Protein AF-A0A929Y6N1-F1 (afdb_monomer)

Secondary structure (DSSP, 8-state):
-THHHHHHHHHHTT----HHHHHHHHHHHHHHHHHH-STTHHHHHHHHHHH--TT-HHHHHHHHHHHGGGGGHHHHHHHHHHHHHHHH-GGGGGGGGGHHHHHHHHTHHHHHHHHHT-TT-TTT----HHHHHHHHHHHHHHHHHHHHHHHHHHHHTT----HHHHHHHHHHHHHHHHHTT-GGGTTHHHHHHHHHHHTTT--HHHHHHHHHHHIIIIIIHHHHHHHHHHHHHHHHHHHHHTTTHHHHHHHHHHHHHHHHHHHHHHHHHHHHTTSPP-GGG-TTTTTS-HHHHHHHHHHHHHHHHHHHHHHHHHHHTTBTTHHHHHHHHHHHHHHHHTSSS--HHHHHHHHHHHHHHHHTTTT--BS-----HHHHHHHHHHHHHHHHHHHHHHHHHTTTS-TTSHHHHHHTS-----GGGTT-HHHHHHHHHHHHHHHHHHHHHHHHHHHHHHHHS-S----SEE--HHHHHHHHHTS----GGGGGGGGS-SEEEEEEETTEEEEEEEEEEETTEEEEESSPEE-GGGHHHHHHHHHHHHHHTT-EEEEES--HHHHHHHHTTT-------------TTT--SSTTTTHHHHHHHHHHHTTT---EEEPSSPPHHHHHHHHHHHHHHHTTPPP--TTS----HHHHTTS-EEE-

Solvent-accessible surface area (backbone atoms only — not comparable to full-atom values): 36256 Å² total; per-residue (Å²): 86,71,53,51,55,56,52,52,46,32,61,70,68,71,54,90,70,59,68,71,59,50,49,48,51,37,46,21,38,52,25,46,29,57,43,55,28,56,83,56,51,56,40,52,51,44,49,46,68,75,66,43,45,99,91,42,50,73,60,42,54,38,45,48,54,47,52,57,70,38,60,51,29,16,50,6,53,53,22,43,54,27,46,52,46,41,74,75,37,88,88,35,67,88,51,57,89,50,46,64,57,25,52,58,41,32,45,47,38,61,52,47,54,58,52,33,69,38,76,86,40,84,50,51,28,78,75,54,70,70,58,54,51,50,39,38,51,31,13,38,49,32,50,48,50,52,53,50,49,56,51,47,51,37,50,73,74,64,51,95,70,57,66,82,60,47,50,40,49,50,51,47,15,50,52,52,10,59,76,65,48,36,47,47,21,63,59,54,22,54,52,46,42,41,61,56,38,46,77,71,79,39,51,73,70,55,42,49,51,46,52,50,52,47,43,44,66,69,37,50,52,43,25,56,56,13,49,52,44,38,52,68,61,48,42,53,58,54,20,62,75,49,76,44,48,59,59,53,50,51,52,54,50,48,48,50,50,52,24,49,52,32,35,50,48,11,46,48,32,39,48,53,48,65,58,85,69,82,59,77,80,42,85,77,43,60,74,43,59,69,68,62,32,49,52,62,64,31,44,59,30,46,39,51,14,52,50,25,42,51,45,18,52,30,53,73,63,22,18,33,57,37,56,65,50,49,54,52,52,49,53,55,47,51,54,58,63,40,71,89,43,86,48,63,68,65,46,52,50,48,54,50,50,48,52,52,51,60,74,44,52,82,67,31,58,14,62,28,49,73,81,49,70,70,57,51,53,52,52,50,47,52,52,51,49,45,50,51,50,33,53,50,51,29,53,61,40,22,80,72,58,46,85,85,24,72,25,15,57,70,71,65,48,84,84,69,79,54,83,83,68,77,83,48,77,66,55,57,53,51,48,50,50,54,48,50,50,56,47,52,68,52,46,52,43,50,48,55,50,50,49,52,51,52,73,33,33,62,92,75,84,84,75,56,40,73,61,50,68,71,65,50,53,56,48,55,71,74,51,86,80,85,58,81,69,60,65,58,52,69,70,54,80,34,32,38,37,70,33,64,58,98,88,41,74,46,32,33,40,44,26,42,83,53,97,53,24,38,43,29,53,44,60,70,42,63,52,72,90,47,45,70,59,37,48,53,50,52,52,51,54,31,45,42,54,44,34,44,78,41,80,41,81,53,50,71,70,59,50,58,59,41,46,80,73,70,58,85,87,76,92,87,81,82,84,89,81,79,60,70,90,77,57,55,61,62,71,80,85,9,44,67,57,40,54,53,51,52,58,46,45,76,71,72,51,58,80,48,75,47,66,58,82,72,54,68,71,58,52,52,54,51,49,52,52,49,52,65,69,47,60,95,55,79,87,58,58,87,92,45,82,62,100,42,74,72,52,56,50,74,47,69,46,79,45,102

Structure (mmCIF, N/CA/C/O backbone):
data_AF-A0A929Y6N1-F1
#
_entry.id   AF-A0A929Y6N1-F1
#
loop_
_atom_site.group_PDB
_atom_site.id
_atom_site.type_symbol
_atom_site.label_atom_id
_atom_site.label_alt_id
_atom_site.label_comp_id
_atom_site.label_asym_id
_atom_site.label_entity_id
_atom_site.label_seq_id
_atom_site.pdbx_PDB_ins_code
_atom_site.Cartn_x
_atom_site.Cartn_y
_atom_site.Cartn_z
_atom_site.occupancy
_atom_site.B_iso_or_equiv
_atom_site.auth_seq_id
_atom_site.auth_comp_id
_atom_site.auth_asym_id
_atom_site.auth_atom_id
_atom_site.pdbx_PDB_model_num
ATOM 1 N N . PRO A 1 1 ? 22.824 19.335 -26.963 1.00 85.56 1 PRO A N 1
ATOM 2 C CA . PRO A 1 1 ? 22.170 20.254 -27.935 1.00 85.56 1 PRO A CA 1
ATOM 3 C C . PRO A 1 1 ? 20.721 20.590 -27.571 1.00 85.56 1 PRO A C 1
ATOM 5 O O . PRO A 1 1 ? 20.389 21.767 -27.507 1.00 85.56 1 PRO A O 1
ATOM 8 N N . MET A 1 2 ? 19.903 19.580 -27.245 1.00 85.75 2 MET A N 1
ATOM 9 C CA . MET A 1 2 ? 18.472 19.740 -26.931 1.00 85.75 2 MET A CA 1
ATOM 10 C C . MET A 1 2 ? 18.140 20.785 -25.844 1.00 85.75 2 MET A C 1
ATOM 12 O O . MET A 1 2 ? 17.130 21.469 -25.929 1.00 85.75 2 MET A O 1
ATOM 16 N N . MET A 1 3 ? 19.024 21.011 -24.864 1.00 89.44 3 MET A N 1
ATOM 17 C CA . MET A 1 3 ? 18.823 22.035 -23.819 1.00 89.44 3 MET A CA 1
ATOM 18 C C . MET A 1 3 ? 18.800 23.477 -24.361 1.00 89.44 3 MET A C 1
ATOM 20 O O . MET A 1 3 ? 18.267 24.381 -23.719 1.00 89.44 3 MET A O 1
ATOM 24 N N . LEU A 1 4 ? 19.390 23.720 -25.539 1.00 89.44 4 LEU A N 1
ATOM 25 C CA . LEU A 1 4 ? 19.404 25.044 -26.169 1.00 89.44 4 LEU A CA 1
ATOM 26 C C . LEU A 1 4 ? 18.000 25.475 -26.602 1.00 89.44 4 LEU A C 1
ATOM 28 O O . LEU A 1 4 ? 17.696 26.667 -26.572 1.00 89.44 4 LEU A O 1
ATOM 32 N N . TYR A 1 5 ? 17.133 24.521 -26.949 1.00 89.25 5 TYR A N 1
ATOM 33 C CA . TYR A 1 5 ? 15.736 24.798 -27.267 1.00 89.25 5 TYR A CA 1
ATOM 34 C C . TYR A 1 5 ? 14.999 25.403 -26.078 1.00 89.25 5 TYR A C 1
ATOM 36 O O . TYR A 1 5 ? 14.378 26.460 -26.188 1.00 89.25 5 TYR A O 1
ATOM 44 N N . ASP A 1 6 ? 15.140 24.761 -24.922 1.00 90.38 6 ASP A N 1
ATOM 45 C CA . ASP A 1 6 ? 14.506 25.175 -23.678 1.00 90.38 6 ASP A CA 1
ATOM 46 C C . ASP A 1 6 ? 15.115 26.488 -23.145 1.00 90.38 6 ASP A C 1
ATOM 48 O O . ASP A 1 6 ? 14.417 27.322 -22.559 1.00 90.38 6 ASP A O 1
ATOM 52 N N . TYR A 1 7 ? 16.398 26.748 -23.426 1.00 90.00 7 TYR A N 1
ATOM 53 C CA . TYR A 1 7 ? 17.026 28.049 -23.173 1.00 90.00 7 TYR A CA 1
ATOM 54 C C . TYR A 1 7 ? 16.413 29.174 -24.022 1.00 90.00 7 TYR A C 1
ATOM 56 O O . TYR A 1 7 ? 16.078 30.238 -23.490 1.00 90.00 7 TYR A O 1
ATOM 64 N N . VAL A 1 8 ? 16.223 28.952 -25.328 1.00 88.69 8 VAL A N 1
ATOM 65 C CA . VAL A 1 8 ? 15.567 29.932 -26.210 1.00 88.69 8 VAL A CA 1
ATOM 66 C C . VAL A 1 8 ? 14.107 30.138 -25.799 1.00 88.69 8 VAL A C 1
ATOM 68 O O . VAL A 1 8 ? 13.655 31.282 -25.752 1.00 88.69 8 VAL A O 1
ATOM 71 N N . LEU A 1 9 ? 13.396 29.072 -25.416 1.00 88.25 9 LEU A N 1
ATOM 72 C CA . LEU A 1 9 ? 12.033 29.155 -24.885 1.00 88.25 9 LEU A CA 1
ATOM 73 C C . LEU A 1 9 ? 11.972 29.998 -23.602 1.00 88.25 9 LEU A C 1
ATOM 75 O O . LEU A 1 9 ? 11.106 30.856 -23.465 1.00 88.25 9 LEU A O 1
ATOM 79 N N . THR A 1 10 ? 12.935 29.830 -22.695 1.00 88.00 10 THR A N 1
ATOM 80 C CA . THR A 1 10 ? 13.040 30.634 -21.466 1.00 88.00 10 THR A CA 1
ATOM 81 C C . THR A 1 10 ? 13.206 32.127 -21.784 1.00 88.00 10 THR A C 1
ATOM 83 O O . THR A 1 10 ? 12.591 32.974 -21.134 1.00 88.00 10 THR A O 1
ATOM 86 N N . LYS A 1 11 ? 13.989 32.467 -22.820 1.00 86.56 11 LYS A N 1
ATOM 87 C CA . LYS A 1 11 ? 14.157 33.851 -23.302 1.00 86.56 11 LYS A CA 1
ATOM 88 C C . LYS A 1 11 ? 12.917 34.393 -24.021 1.00 86.56 11 LYS A C 1
ATOM 90 O O . LYS A 1 11 ? 12.651 35.588 -23.914 1.00 86.56 11 LYS A O 1
ATOM 95 N N . GLU A 1 12 ? 12.173 33.549 -24.735 1.00 83.88 12 GLU A N 1
ATOM 96 C CA . GLU A 1 12 ? 10.888 33.911 -25.355 1.00 83.88 12 GLU A CA 1
ATOM 97 C C . GLU A 1 12 ? 9.841 34.247 -24.290 1.00 83.88 12 GLU A C 1
ATOM 99 O O . GLU A 1 12 ? 9.183 35.279 -24.386 1.00 83.88 12 GLU A O 1
ATOM 104 N N . LEU A 1 13 ? 9.760 33.432 -23.237 1.00 84.44 13 LEU A N 1
ATOM 105 C CA . LEU A 1 13 ? 8.836 33.612 -22.114 1.00 84.44 13 LEU A CA 1
ATOM 106 C C . LEU A 1 13 ? 9.305 34.663 -21.089 1.00 84.44 13 LEU A C 1
ATOM 108 O O . LEU A 1 13 ? 8.636 34.866 -20.080 1.00 84.44 13 LEU A O 1
ATOM 112 N N . GLN A 1 14 ? 10.456 35.311 -21.319 1.00 82.25 14 GLN A N 1
ATOM 113 C CA . GLN A 1 14 ? 11.085 36.286 -20.413 1.00 82.25 14 GLN A CA 1
ATOM 114 C C . GLN A 1 14 ? 11.277 35.768 -18.973 1.00 82.25 14 GLN A C 1
ATOM 116 O O . GLN A 1 14 ? 11.217 36.531 -18.008 1.00 82.25 14 GLN A O 1
ATOM 121 N N . LYS A 1 15 ? 11.542 34.466 -18.813 1.00 81.62 15 LYS A N 1
ATOM 122 C CA . LYS A 1 15 ? 11.718 33.832 -17.500 1.00 81.62 15 LYS A CA 1
ATOM 123 C C . LYS A 1 15 ? 13.181 33.799 -17.070 1.00 81.62 15 LYS A C 1
ATOM 125 O O . LYS A 1 15 ? 14.092 33.677 -17.888 1.00 81.62 15 LYS A O 1
ATOM 130 N N . GLN A 1 16 ? 13.410 33.857 -15.760 1.00 79.94 16 GLN A N 1
ATOM 131 C CA . GLN A 1 16 ? 14.724 33.628 -15.160 1.00 79.94 16 GLN A CA 1
ATOM 132 C C . GLN A 1 16 ? 14.724 32.283 -14.432 1.00 79.94 16 GLN A C 1
ATOM 134 O O . GLN A 1 16 ? 14.224 32.158 -13.318 1.00 79.94 16 GLN A O 1
ATOM 139 N N . ILE A 1 17 ? 15.282 31.256 -15.073 1.00 82.50 17 ILE A N 1
ATOM 140 C CA . ILE A 1 17 ? 15.421 29.913 -14.496 1.00 82.50 17 ILE A CA 1
ATOM 141 C C . ILE A 1 17 ? 16.903 29.658 -14.226 1.00 82.50 17 ILE A C 1
ATOM 143 O O . ILE A 1 17 ? 17.754 29.929 -15.074 1.00 82.50 17 ILE A O 1
ATOM 147 N N . ARG A 1 18 ? 17.224 29.125 -13.039 1.00 86.94 18 ARG A N 1
ATOM 148 C CA . ARG A 1 18 ? 18.599 28.730 -12.694 1.00 86.94 18 ARG A CA 1
ATOM 149 C C . ARG A 1 18 ? 19.113 27.688 -13.702 1.00 86.94 18 ARG A C 1
ATOM 151 O O . ARG A 1 18 ? 18.382 26.735 -13.980 1.00 86.94 18 ARG A O 1
ATOM 158 N N . PRO A 1 19 ? 20.365 27.788 -14.183 1.00 84.75 19 PRO A N 1
ATOM 159 C CA . PRO A 1 19 ? 20.882 26.928 -15.252 1.00 84.75 19 PRO A CA 1
ATOM 160 C C . PRO A 1 19 ? 20.816 25.436 -14.903 1.00 84.75 19 PRO A C 1
ATOM 162 O O . PRO A 1 19 ? 20.386 24.643 -15.730 1.00 84.75 19 PRO A O 1
ATOM 165 N N . GLY A 1 20 ? 21.124 25.053 -13.658 1.00 85.38 20 GLY A N 1
ATOM 166 C CA . GLY A 1 20 ? 21.002 23.656 -13.217 1.00 85.38 20 GLY A CA 1
ATOM 167 C C . GLY A 1 20 ? 19.572 23.108 -13.307 1.00 85.38 20 GLY A C 1
ATOM 168 O O . GLY A 1 20 ? 19.370 21.990 -13.765 1.00 85.38 20 GLY A O 1
ATOM 169 N N . LYS A 1 21 ? 18.563 23.918 -12.960 1.00 85.94 21 LYS A N 1
ATOM 170 C CA . LYS A 1 21 ? 17.150 23.512 -13.038 1.00 85.94 21 LYS A CA 1
ATOM 171 C C . LYS A 1 21 ? 16.649 23.458 -14.481 1.00 85.94 21 LYS A C 1
ATOM 173 O O . LYS A 1 21 ? 15.846 22.596 -14.819 1.00 85.94 21 LYS A O 1
ATOM 178 N N . LEU A 1 22 ? 17.149 24.349 -15.340 1.00 89.19 22 LEU A N 1
ATOM 179 C CA . LEU A 1 22 ? 16.887 24.283 -16.775 1.00 89.19 22 LEU A CA 1
ATOM 180 C C . LEU A 1 22 ? 17.445 22.983 -17.367 1.00 89.19 22 LEU A C 1
ATOM 182 O O . LEU A 1 22 ? 16.737 22.332 -18.127 1.00 89.19 22 LEU A O 1
ATOM 186 N N . ILE A 1 23 ? 18.659 22.575 -16.983 1.00 89.81 23 ILE A N 1
ATOM 187 C CA . ILE A 1 23 ? 19.265 21.308 -17.421 1.00 89.81 23 ILE A CA 1
ATOM 188 C C . ILE A 1 23 ? 18.432 20.112 -16.949 1.00 89.81 23 ILE A C 1
ATOM 190 O O . ILE A 1 23 ? 18.081 19.277 -17.777 1.00 89.81 23 ILE A O 1
ATOM 194 N N . GLU A 1 24 ? 18.068 20.046 -15.662 1.00 90.00 24 GLU A N 1
ATOM 195 C CA . GLU A 1 24 ? 17.231 18.961 -15.118 1.00 90.00 24 GLU A CA 1
ATOM 196 C C . GLU A 1 24 ? 15.895 18.843 -15.876 1.00 90.00 24 GLU A C 1
ATOM 198 O O . GLU A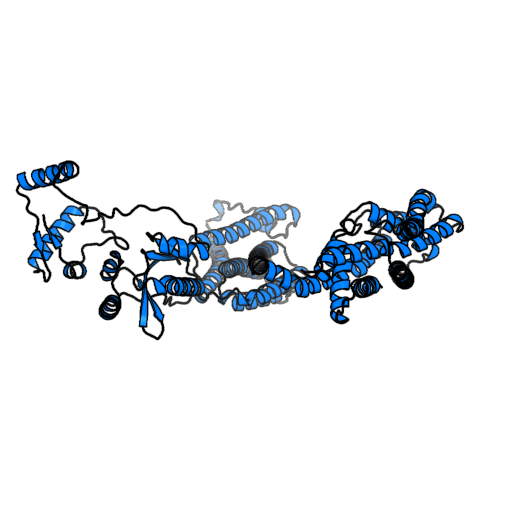 1 24 ? 15.522 17.754 -16.322 1.00 90.00 24 GLU A O 1
ATOM 203 N N . ASN A 1 25 ? 15.194 19.965 -16.079 1.00 89.56 25 ASN A N 1
ATOM 204 C CA . ASN A 1 25 ? 13.917 19.989 -16.795 1.00 89.56 25 ASN A CA 1
ATOM 205 C C . ASN A 1 25 ? 14.090 19.583 -18.265 1.00 89.56 25 ASN A C 1
ATOM 207 O O . ASN A 1 25 ? 13.372 18.712 -18.746 1.00 89.56 25 ASN A O 1
ATOM 211 N N . SER A 1 26 ? 15.067 20.170 -18.962 1.00 90.81 26 SER A N 1
ATOM 212 C CA . SER A 1 26 ? 15.330 19.882 -20.379 1.00 90.81 26 SER A CA 1
ATOM 213 C C . SER A 1 26 ? 15.710 18.416 -20.578 1.00 90.81 26 SER A C 1
ATOM 215 O O . SER A 1 26 ? 15.223 17.764 -21.498 1.00 90.81 26 SER A O 1
ATOM 217 N N . TRP A 1 27 ? 16.549 17.859 -19.701 1.00 92.12 27 TRP A N 1
ATOM 218 C CA . TRP A 1 27 ? 16.912 16.443 -19.745 1.00 92.12 27 TRP A CA 1
ATOM 219 C C . TRP A 1 27 ? 15.679 15.554 -19.583 1.00 92.12 27 TRP A C 1
ATOM 221 O O . TRP A 1 27 ? 15.475 14.623 -20.360 1.00 92.12 27 TRP A O 1
ATOM 231 N N . THR A 1 28 ? 14.833 15.875 -18.603 1.00 91.19 28 THR A N 1
ATOM 232 C CA . THR A 1 28 ? 13.591 15.146 -18.323 1.00 91.19 28 THR A CA 1
ATOM 233 C C . THR A 1 28 ? 12.655 15.150 -19.529 1.00 91.19 28 THR A C 1
ATOM 235 O O . THR A 1 28 ? 12.250 14.089 -19.992 1.00 91.19 28 THR A O 1
ATOM 238 N N . ILE A 1 29 ? 12.357 16.335 -20.068 1.00 90.44 29 ILE A N 1
ATOM 239 C CA . ILE A 1 29 ? 11.435 16.520 -21.195 1.00 90.44 29 ILE A CA 1
ATOM 240 C C . ILE A 1 29 ? 11.914 15.730 -22.415 1.00 90.44 29 ILE A C 1
ATOM 242 O O . ILE A 1 29 ? 11.169 14.915 -22.955 1.00 90.44 29 ILE A O 1
ATOM 246 N N . ASN A 1 30 ? 13.171 15.931 -22.818 1.00 90.62 30 ASN A N 1
ATOM 247 C CA . ASN A 1 30 ? 13.685 15.358 -24.058 1.00 90.62 30 ASN A CA 1
ATOM 248 C C . ASN A 1 30 ? 13.878 13.835 -23.961 1.00 90.62 30 ASN A C 1
ATOM 250 O O . ASN A 1 30 ? 13.534 13.115 -24.894 1.00 90.62 30 ASN A O 1
ATOM 254 N N . SER A 1 31 ? 14.359 13.315 -22.827 1.00 92.06 31 SER A N 1
ATOM 255 C CA . SER A 1 31 ? 14.529 11.864 -22.646 1.00 92.06 31 SER A CA 1
ATOM 256 C C . SER A 1 31 ? 13.195 11.109 -22.567 1.00 92.06 31 SER A C 1
ATOM 258 O O . SER A 1 31 ? 13.067 10.035 -23.158 1.00 92.06 31 SER A O 1
ATOM 260 N N . LEU A 1 32 ? 12.178 11.683 -21.908 1.00 89.00 32 LEU A N 1
ATOM 261 C CA . LEU A 1 32 ? 10.815 11.140 -21.901 1.00 89.00 32 LEU A CA 1
ATOM 262 C C . LEU A 1 32 ? 10.191 11.193 -23.298 1.00 89.00 32 LEU A C 1
ATOM 264 O O . LEU A 1 32 ? 9.588 10.212 -23.730 1.00 89.00 32 LEU A O 1
ATOM 268 N N . ASN A 1 33 ? 10.358 12.305 -24.019 1.00 88.38 33 ASN A N 1
ATOM 269 C CA . ASN A 1 33 ? 9.821 12.449 -25.369 1.00 88.38 33 ASN A CA 1
ATOM 270 C C . ASN A 1 33 ? 10.450 11.447 -26.350 1.00 88.38 33 ASN A C 1
ATOM 272 O O . ASN A 1 33 ? 9.717 10.791 -27.087 1.00 88.38 33 ASN A O 1
ATOM 276 N N . ASN A 1 34 ? 11.775 11.270 -26.308 1.00 87.81 34 ASN A N 1
ATOM 277 C CA . ASN A 1 34 ? 12.480 10.340 -27.191 1.00 87.81 34 ASN A CA 1
ATOM 278 C C . ASN A 1 34 ? 12.012 8.888 -27.011 1.00 87.81 34 ASN A C 1
ATOM 280 O O . ASN A 1 34 ? 11.949 8.160 -27.994 1.00 87.81 34 ASN A O 1
ATOM 284 N N . LEU A 1 35 ? 11.673 8.453 -25.789 1.00 85.56 35 LEU A N 1
ATOM 285 C CA . LEU A 1 35 ? 11.224 7.075 -25.547 1.00 85.56 35 LEU A CA 1
ATOM 286 C C . LEU A 1 35 ? 9.705 6.889 -25.701 1.00 85.56 35 LEU A C 1
ATOM 288 O O . LEU A 1 35 ? 9.271 5.880 -26.245 1.00 85.56 35 LEU A O 1
ATOM 292 N N . ILE A 1 36 ? 8.886 7.829 -25.220 1.00 81.62 36 ILE A N 1
ATOM 293 C CA . ILE A 1 36 ? 7.422 7.664 -25.168 1.00 81.62 36 ILE A CA 1
ATOM 294 C C . ILE A 1 36 ? 6.763 8.099 -26.488 1.00 81.62 36 ILE A C 1
ATOM 296 O O . ILE A 1 36 ? 5.815 7.464 -26.937 1.00 81.62 36 ILE A O 1
ATOM 300 N N . GLY A 1 37 ? 7.271 9.150 -27.138 1.00 64.25 37 GLY A N 1
ATOM 301 C CA . GLY A 1 37 ? 7.040 9.402 -28.564 1.00 64.25 37 GLY A CA 1
ATOM 302 C C . GLY A 1 37 ? 5.605 9.666 -29.049 1.00 64.25 37 GLY A C 1
ATOM 303 O O . GLY A 1 37 ? 5.385 9.562 -30.251 1.00 64.25 37 GLY A O 1
ATOM 304 N N . PHE A 1 38 ? 4.633 10.031 -28.199 1.00 65.12 38 PHE A N 1
ATOM 305 C CA . PHE A 1 38 ? 3.252 10.346 -28.630 1.00 65.12 38 PHE A CA 1
ATOM 306 C C . PHE A 1 38 ? 3.160 11.639 -29.468 1.00 65.12 38 PHE A C 1
ATOM 308 O O . PHE A 1 38 ? 2.628 12.643 -28.998 1.00 65.12 38 PHE A O 1
ATOM 315 N N . ALA A 1 39 ? 3.689 11.648 -30.694 1.00 59.34 39 ALA A N 1
ATOM 316 C CA . ALA A 1 39 ? 3.526 12.720 -31.683 1.00 59.34 39 ALA A CA 1
ATOM 317 C C . ALA A 1 39 ? 3.862 14.146 -31.182 1.00 59.34 39 ALA A C 1
ATOM 319 O O . ALA A 1 39 ? 3.292 15.129 -31.653 1.00 59.34 39 ALA A O 1
ATOM 320 N N . GLY A 1 40 ? 4.757 14.272 -30.195 1.00 69.44 40 GLY A N 1
ATOM 321 C CA . GLY A 1 40 ? 5.098 15.549 -29.554 1.00 69.44 40 GLY A CA 1
ATOM 322 C C . GLY A 1 40 ? 4.134 16.019 -28.451 1.00 69.44 40 GLY A C 1
ATOM 323 O O . GLY A 1 40 ? 4.377 17.062 -27.849 1.00 69.44 40 GLY A O 1
ATOM 324 N N . LEU A 1 41 ? 3.080 15.264 -28.113 1.00 77.19 41 LEU A N 1
ATOM 325 C CA . LEU A 1 41 ? 2.150 15.595 -27.018 1.00 77.19 41 LEU A CA 1
ATOM 326 C C . LEU A 1 41 ? 2.830 15.570 -25.646 1.00 77.19 41 LEU A C 1
ATOM 328 O O . LEU A 1 41 ? 2.604 16.462 -24.831 1.00 77.19 41 LEU A O 1
ATOM 332 N N . VAL A 1 42 ? 3.683 14.572 -25.395 1.00 81.75 42 VAL A N 1
ATOM 333 C CA . VAL A 1 42 ? 4.471 14.476 -24.150 1.00 81.75 42 VAL A CA 1
ATOM 334 C C . VAL A 1 42 ? 5.420 15.668 -24.035 1.00 81.75 42 VAL A C 1
ATOM 336 O O . VAL A 1 42 ? 5.532 16.273 -22.974 1.00 81.75 42 VAL A O 1
ATOM 339 N N . ASP A 1 43 ? 6.042 16.047 -25.148 1.00 84.56 43 ASP A N 1
ATOM 340 C CA . ASP A 1 43 ? 6.966 17.174 -25.248 1.00 84.56 43 ASP A CA 1
ATOM 341 C C . ASP A 1 43 ? 6.278 18.513 -24.917 1.00 84.56 43 ASP A C 1
ATOM 343 O O . ASP A 1 43 ? 6.723 19.258 -24.039 1.00 84.56 43 ASP A O 1
ATOM 347 N N . VAL A 1 44 ? 5.131 18.784 -25.554 1.00 86.12 44 VAL A N 1
ATOM 348 C CA . VAL A 1 44 ? 4.293 19.968 -25.289 1.00 86.12 44 VAL A CA 1
ATOM 349 C C . VAL A 1 44 ? 3.778 19.961 -23.851 1.00 86.12 44 VAL A C 1
ATOM 351 O O . VAL A 1 44 ? 3.881 20.976 -23.163 1.00 86.12 44 VAL A O 1
ATOM 354 N N . GLY A 1 45 ? 3.243 18.832 -23.383 1.00 84.88 45 GLY A N 1
ATOM 355 C CA . GLY A 1 45 ? 2.633 18.704 -22.060 1.00 84.88 45 GLY A CA 1
ATOM 356 C C . GLY A 1 45 ? 3.634 18.888 -20.921 1.00 84.88 45 GLY A C 1
ATOM 357 O O . GLY A 1 45 ? 3.356 19.618 -19.968 1.00 84.88 45 GLY A O 1
ATOM 358 N N . LEU A 1 46 ? 4.826 18.293 -21.030 1.00 86.69 46 LEU A N 1
ATOM 359 C CA . LEU A 1 46 ? 5.879 18.469 -20.030 1.00 86.69 46 LEU A CA 1
ATOM 360 C C . LEU A 1 46 ? 6.441 19.892 -20.058 1.00 86.69 46 LEU A C 1
ATOM 362 O O . LEU A 1 46 ? 6.607 20.481 -18.990 1.00 86.69 46 LEU A O 1
ATOM 366 N N . ARG A 1 47 ? 6.675 20.490 -21.237 1.00 88.56 47 ARG A N 1
ATOM 367 C CA . ARG A 1 47 ? 7.081 21.907 -21.311 1.00 88.56 47 ARG A CA 1
ATOM 368 C C . ARG A 1 47 ? 6.020 22.826 -20.730 1.00 88.56 47 ARG A C 1
ATOM 370 O O . ARG A 1 47 ? 6.355 23.727 -19.969 1.00 88.56 47 ARG A O 1
ATOM 377 N N . TYR A 1 48 ? 4.750 22.578 -21.019 1.00 87.00 48 TYR A N 1
ATOM 378 C CA . TYR A 1 48 ? 3.664 23.324 -20.404 1.00 87.00 48 TYR A CA 1
ATOM 379 C C . TYR A 1 48 ? 3.712 23.180 -18.880 1.00 87.00 48 TYR A C 1
ATOM 381 O O . TYR A 1 48 ? 3.743 24.180 -18.178 1.00 87.00 48 TYR A O 1
ATOM 389 N N . SER A 1 49 ? 3.843 21.966 -18.347 1.00 83.25 49 SER A N 1
ATOM 390 C CA . SER A 1 49 ? 3.899 21.751 -16.896 1.00 83.25 49 SER A CA 1
ATOM 391 C C . SER A 1 49 ? 5.118 22.395 -16.220 1.00 83.25 49 SER A C 1
ATOM 393 O O . SER A 1 49 ? 4.998 22.920 -15.117 1.00 83.25 49 SER A O 1
ATOM 395 N N . TYR A 1 50 ? 6.296 22.361 -16.852 1.00 83.94 50 TYR A N 1
ATOM 396 C CA . TYR A 1 50 ? 7.530 22.900 -16.266 1.00 83.94 50 TYR A CA 1
ATOM 397 C C . TYR A 1 50 ? 7.676 24.415 -16.416 1.00 83.94 50 TYR A C 1
ATOM 399 O O . TYR A 1 50 ? 8.317 25.045 -15.571 1.00 83.94 50 TYR A O 1
ATOM 407 N N . PHE A 1 51 ? 7.130 24.990 -17.490 1.00 83.19 51 PHE A N 1
ATOM 408 C CA . PHE A 1 51 ? 7.277 26.407 -17.809 1.00 83.19 51 PHE A CA 1
ATOM 409 C C . PHE A 1 51 ? 5.998 27.223 -17.587 1.00 83.19 51 PHE A C 1
ATOM 411 O O . PHE A 1 51 ? 6.100 28.447 -17.615 1.00 83.19 51 PHE A O 1
ATOM 418 N N . SER A 1 52 ? 4.829 26.621 -17.339 1.00 80.38 52 SER A N 1
ATOM 419 C CA . SER A 1 52 ? 3.585 27.361 -17.073 1.00 80.38 52 SER A CA 1
ATOM 420 C C . SER A 1 52 ? 3.528 27.897 -15.641 1.00 80.38 52 SER A C 1
ATOM 422 O O . SER A 1 52 ? 3.982 27.265 -14.688 1.00 80.38 52 SER A O 1
ATOM 424 N N . GLU A 1 53 ? 2.963 29.092 -15.502 1.00 73.25 53 GLU A N 1
ATOM 425 C CA . GLU A 1 53 ? 2.590 29.713 -14.230 1.00 73.25 53 GLU A CA 1
ATOM 426 C C . GLU A 1 53 ? 1.080 29.946 -14.239 1.00 73.25 53 GLU A C 1
ATOM 428 O O . GLU A 1 53 ? 0.524 30.254 -15.295 1.00 73.25 53 GLU A O 1
ATOM 433 N N . LYS A 1 54 ? 0.432 29.840 -13.069 1.00 65.94 54 LYS A N 1
ATOM 434 C CA . LYS A 1 54 ? -1.033 29.945 -12.923 1.00 65.94 54 LYS A CA 1
ATOM 435 C C . LYS A 1 54 ? -1.623 31.217 -13.552 1.00 65.94 54 LYS A C 1
ATOM 437 O O . LYS A 1 54 ? -2.747 31.178 -14.031 1.00 65.94 54 LYS A O 1
ATOM 442 N N . ASP A 1 55 ? -0.843 32.297 -13.621 1.00 63.28 55 ASP A N 1
ATOM 443 C CA . ASP A 1 55 ? -1.295 33.597 -14.128 1.00 63.28 55 ASP A CA 1
ATOM 444 C C . ASP A 1 55 ? -0.953 33.844 -15.617 1.00 63.28 55 ASP A C 1
ATOM 446 O O . ASP A 1 55 ? -1.364 34.857 -16.181 1.00 63.28 55 ASP A O 1
ATOM 450 N N . ARG A 1 56 ? -0.191 32.952 -16.285 1.00 75.25 56 ARG A N 1
ATOM 451 C CA . ARG A 1 56 ? 0.309 33.136 -17.675 1.00 75.25 56 ARG A CA 1
ATOM 452 C C . ARG A 1 56 ? 0.266 31.862 -18.533 1.00 75.25 56 ARG A C 1
ATOM 454 O O . ARG A 1 56 ? 1.159 31.594 -19.348 1.00 75.25 56 ARG A O 1
ATOM 461 N N . GLU A 1 57 ? -0.794 31.076 -18.387 1.00 75.88 57 GLU A N 1
ATOM 462 C CA . GLU A 1 57 ? -0.981 29.812 -19.117 1.00 75.88 57 GLU A CA 1
ATOM 463 C C . GLU A 1 57 ? -1.039 30.007 -20.647 1.00 75.88 57 GLU A C 1
ATOM 465 O O . GLU A 1 57 ? -0.350 29.320 -21.410 1.00 75.88 57 GLU A O 1
ATOM 470 N N . GLY A 1 58 ? -1.799 31.008 -21.109 1.00 75.69 58 GLY A N 1
ATOM 471 C CA . GLY A 1 58 ? -1.993 31.284 -22.537 1.00 75.69 58 GLY A CA 1
ATOM 472 C C . GLY A 1 58 ? -0.744 31.803 -23.264 1.00 75.69 58 GLY A C 1
ATOM 473 O O . GLY A 1 58 ? -0.552 31.512 -24.446 1.00 75.69 58 GLY A O 1
ATOM 474 N N . GLU A 1 59 ? 0.129 32.548 -22.580 1.00 79.69 59 GLU A N 1
ATOM 475 C CA . GLU A 1 59 ? 1.407 33.014 -23.146 1.00 79.69 59 GLU A CA 1
ATOM 476 C C . GLU A 1 59 ? 2.423 31.875 -23.251 1.00 79.69 59 GLU A C 1
ATOM 478 O O . GLU A 1 59 ? 3.127 31.760 -24.257 1.00 79.69 59 GLU A O 1
ATOM 483 N N . THR A 1 60 ? 2.440 30.989 -22.251 1.00 83.56 60 THR A N 1
ATOM 484 C CA . THR A 1 60 ? 3.317 29.814 -22.224 1.00 83.56 60 THR A CA 1
ATOM 485 C C . THR A 1 60 ? 3.028 28.890 -23.404 1.00 83.56 60 THR A C 1
ATOM 487 O O . THR A 1 60 ? 3.947 28.513 -24.133 1.00 83.56 60 THR A O 1
ATOM 490 N N . MET A 1 61 ? 1.749 28.590 -23.658 1.00 84.19 61 MET A N 1
ATOM 491 C CA . MET A 1 61 ? 1.356 27.743 -24.787 1.00 84.19 61 MET A CA 1
ATOM 492 C C . MET A 1 61 ? 1.745 28.360 -26.142 1.00 84.19 61 MET A C 1
ATOM 494 O O . MET A 1 61 ? 2.259 27.656 -27.010 1.00 84.19 61 MET A O 1
ATOM 498 N N . LYS A 1 62 ? 1.585 29.683 -26.308 1.00 83.50 62 LYS A N 1
ATOM 499 C CA . LYS A 1 62 ? 2.016 30.403 -27.523 1.00 83.50 62 LYS A CA 1
ATOM 500 C C . LYS A 1 62 ? 3.535 30.372 -27.717 1.00 83.50 62 LYS A C 1
ATOM 502 O O . LYS A 1 62 ? 4.003 30.248 -28.846 1.00 83.50 62 LYS A O 1
ATOM 507 N N . GLY A 1 63 ? 4.318 30.492 -26.644 1.00 84.44 63 GLY A N 1
ATOM 508 C CA . GLY A 1 63 ? 5.778 30.371 -26.717 1.00 84.44 63 GLY A CA 1
ATOM 509 C C . GLY A 1 63 ? 6.214 28.967 -27.144 1.00 84.44 63 GLY A C 1
ATOM 510 O O . GLY A 1 63 ? 7.057 28.818 -28.029 1.00 84.44 63 GLY A O 1
ATOM 511 N N . ILE A 1 64 ? 5.585 27.936 -26.574 1.00 86.75 64 ILE A N 1
ATOM 512 C CA . ILE A 1 64 ? 5.853 26.530 -26.907 1.00 86.75 64 ILE A CA 1
ATOM 513 C C . ILE A 1 64 ? 5.514 26.236 -28.377 1.00 86.75 64 ILE A C 1
ATOM 515 O O . ILE A 1 64 ? 6.349 25.673 -29.091 1.00 86.75 64 ILE A O 1
ATOM 519 N N . SER A 1 65 ? 4.342 26.666 -28.860 1.00 85.25 65 SER A N 1
ATOM 520 C CA . SER A 1 65 ? 3.908 26.429 -30.247 1.00 85.25 65 SER A CA 1
ATOM 521 C C . SER A 1 65 ? 4.788 27.127 -31.288 1.00 85.25 65 SER A C 1
ATOM 523 O O . SER A 1 65 ? 4.920 26.636 -32.407 1.00 85.25 65 SER A O 1
ATOM 525 N N . ARG A 1 66 ? 5.431 28.244 -30.923 1.00 85.69 66 ARG A N 1
ATOM 526 C CA . ARG A 1 66 ? 6.403 28.938 -31.780 1.00 85.69 66 ARG A CA 1
ATOM 527 C C . ARG A 1 66 ? 7.747 28.221 -31.859 1.00 85.69 66 ARG A C 1
ATOM 529 O O . ARG A 1 66 ? 8.378 28.259 -32.909 1.00 85.69 66 ARG A O 1
ATOM 536 N N . VAL A 1 67 ? 8.205 27.609 -30.767 1.00 87.50 67 VAL A N 1
ATOM 537 C CA . VAL A 1 67 ? 9.562 27.042 -30.656 1.00 87.50 67 VAL A CA 1
ATOM 538 C C . VAL A 1 67 ? 9.641 25.602 -31.174 1.00 87.50 67 VAL A C 1
ATOM 540 O O . VAL A 1 67 ? 10.552 25.296 -31.943 1.00 87.50 67 VAL A O 1
ATOM 543 N N . ILE A 1 68 ? 8.691 24.734 -30.806 1.00 87.94 68 ILE A N 1
ATOM 544 C CA . ILE A 1 68 ? 8.731 23.287 -31.109 1.00 87.94 68 ILE A CA 1
ATOM 545 C C . ILE A 1 68 ? 8.888 22.959 -32.603 1.00 87.94 68 ILE A C 1
ATOM 547 O O . ILE A 1 68 ? 9.705 22.097 -32.924 1.00 87.94 68 ILE A O 1
ATOM 551 N N . PRO A 1 69 ? 8.188 23.625 -33.544 1.00 88.19 69 PRO A N 1
ATOM 552 C CA . PRO A 1 69 ? 8.320 23.296 -34.963 1.00 88.19 69 PRO A CA 1
ATOM 553 C C . PRO A 1 69 ? 9.767 23.387 -35.479 1.00 88.19 69 PRO A C 1
ATOM 555 O O . PRO A 1 69 ? 10.164 22.625 -36.361 1.00 88.19 69 PRO A O 1
ATOM 558 N N . TYR A 1 70 ? 10.589 24.272 -34.899 1.00 89.38 70 TYR A N 1
ATOM 559 C CA . TYR A 1 70 ? 11.994 24.427 -35.285 1.00 89.38 70 TYR A CA 1
ATOM 560 C C . TYR A 1 70 ? 12.880 23.250 -34.860 1.00 89.38 70 TYR A C 1
ATOM 562 O O . TYR A 1 70 ? 14.023 23.164 -35.297 1.00 89.38 70 TYR A O 1
ATOM 570 N N . PHE A 1 71 ? 12.397 22.304 -34.055 1.00 89.62 71 PHE A N 1
ATOM 571 C CA . PHE A 1 71 ? 13.198 21.134 -33.675 1.00 89.62 71 PHE A CA 1
ATOM 572 C C . PHE A 1 71 ? 13.493 20.239 -34.877 1.00 89.62 71 PHE A C 1
ATOM 574 O O . PHE A 1 71 ? 14.534 19.583 -34.922 1.00 89.62 71 PHE A O 1
ATOM 581 N N . MET A 1 72 ? 12.622 20.285 -35.888 1.00 90.38 72 MET A N 1
ATOM 582 C CA . MET A 1 72 ? 12.755 19.530 -37.131 1.00 90.38 72 MET A CA 1
ATOM 583 C C . MET A 1 72 ? 13.564 20.266 -38.210 1.00 90.38 72 MET A C 1
ATOM 585 O O . MET A 1 72 ? 13.788 19.715 -39.288 1.00 90.38 72 MET A O 1
ATOM 589 N N . SER A 1 73 ? 14.042 21.495 -37.969 1.00 92.38 73 SER A N 1
ATOM 590 C CA . SER A 1 73 ? 14.757 22.252 -39.009 1.00 92.38 73 SER A CA 1
ATOM 591 C C . SER A 1 73 ? 16.096 21.624 -39.399 1.00 92.38 73 SER A C 1
ATOM 593 O O . SER A 1 73 ? 16.455 21.620 -40.571 1.00 92.38 73 SER A O 1
ATOM 595 N N . GLY A 1 74 ? 16.832 21.079 -38.430 1.00 92.38 74 GLY A N 1
ATOM 596 C CA . GLY A 1 74 ? 18.107 20.400 -38.647 1.00 92.38 74 GLY A CA 1
ATOM 597 C C . GLY A 1 74 ? 17.922 19.091 -39.403 1.00 92.38 74 GLY A C 1
ATOM 598 O O . GLY A 1 74 ? 18.625 18.862 -40.383 1.00 92.38 74 GLY A O 1
ATOM 599 N N . LEU A 1 75 ? 16.909 18.297 -39.030 1.00 92.88 75 LEU A N 1
ATOM 600 C CA . LEU A 1 75 ? 16.489 17.114 -39.784 1.00 92.88 75 LEU A CA 1
ATOM 601 C C . LEU A 1 75 ? 16.207 17.465 -41.246 1.00 92.88 75 LEU A C 1
ATOM 603 O O . LEU A 1 75 ? 16.654 16.757 -42.141 1.00 92.88 75 LEU A O 1
ATOM 607 N N . SER A 1 76 ? 15.505 18.573 -41.488 1.00 95.38 76 SER A N 1
ATOM 608 C CA . SER A 1 76 ? 15.174 19.044 -42.833 1.00 95.38 76 SER A CA 1
ATOM 609 C C . SER A 1 76 ? 16.423 19.354 -43.668 1.00 95.38 76 SER A C 1
ATOM 611 O O . SER A 1 76 ? 16.549 18.881 -44.797 1.00 95.38 76 SER A O 1
ATOM 613 N N . VAL A 1 77 ? 17.399 20.064 -43.088 1.00 94.94 77 VAL A N 1
ATOM 614 C CA . VAL A 1 77 ? 18.676 20.380 -43.754 1.00 94.94 77 VAL A CA 1
ATOM 615 C C . VAL A 1 77 ? 19.497 19.119 -44.026 1.00 94.94 77 VAL A C 1
ATOM 617 O O . VAL A 1 77 ? 19.990 18.936 -45.139 1.00 94.94 77 VAL A O 1
ATOM 620 N N . TYR A 1 78 ? 19.620 18.217 -43.049 1.00 95.19 78 TYR A N 1
ATOM 621 C CA . TYR A 1 78 ? 20.340 16.957 -43.242 1.00 95.19 78 TYR A CA 1
ATOM 622 C C . TYR A 1 78 ? 19.636 16.020 -44.228 1.00 95.19 78 TYR A C 1
ATOM 624 O O . TYR A 1 78 ? 20.311 15.300 -44.964 1.00 95.19 78 TYR A O 1
ATOM 632 N N . SER A 1 79 ? 18.305 16.056 -44.296 1.00 94.19 79 SER A N 1
ATOM 633 C CA . SER A 1 79 ? 17.525 15.297 -45.279 1.00 94.19 79 SER A CA 1
ATOM 634 C C . SER A 1 79 ? 17.737 15.834 -46.690 1.00 94.19 79 SER A C 1
ATOM 636 O O . SER A 1 79 ? 17.915 15.044 -47.611 1.00 94.19 79 SER A O 1
ATOM 638 N N . PHE A 1 80 ? 17.811 17.159 -46.859 1.00 94.31 80 PHE A N 1
ATOM 639 C CA . PHE A 1 80 ? 18.176 17.779 -48.136 1.00 94.31 80 PHE A CA 1
ATOM 640 C C . PHE A 1 80 ? 19.595 17.390 -48.575 1.00 94.31 80 PHE A C 1
ATOM 642 O O . PHE A 1 80 ? 19.801 16.958 -49.709 1.00 94.31 80 PHE A O 1
ATOM 649 N N . LEU A 1 81 ? 20.568 17.475 -47.660 1.00 92.88 81 LEU A N 1
ATOM 650 C CA . LEU A 1 81 ? 21.942 17.049 -47.931 1.00 92.88 81 LEU A CA 1
ATOM 651 C C . LEU A 1 81 ? 22.003 15.558 -48.289 1.00 92.88 81 LEU A C 1
ATOM 653 O O . LEU A 1 81 ? 22.696 15.169 -49.222 1.00 92.88 81 LEU A O 1
ATOM 657 N N . SER A 1 82 ? 21.239 14.725 -47.585 1.00 91.31 82 SER A N 1
ATOM 658 C CA . SER A 1 82 ? 21.178 13.285 -47.838 1.00 91.31 82 SER A CA 1
ATOM 659 C C . SER A 1 82 ? 20.494 12.944 -49.152 1.00 91.31 82 SER A C 1
ATOM 661 O O . SER A 1 82 ? 20.933 12.023 -49.832 1.00 91.31 82 SER A O 1
ATOM 663 N N . LEU A 1 83 ? 19.474 13.702 -49.555 1.00 90.81 83 LEU A N 1
ATOM 664 C CA . LEU A 1 83 ? 18.845 13.571 -50.868 1.00 90.81 83 LEU A CA 1
ATOM 665 C C . LEU A 1 83 ? 19.870 13.827 -51.977 1.00 90.81 83 LEU A C 1
ATOM 667 O O . LEU A 1 83 ? 19.975 13.033 -52.910 1.00 90.81 83 LEU A O 1
ATOM 671 N N . PHE A 1 84 ? 20.688 14.873 -51.831 1.00 89.12 84 PHE A N 1
ATOM 672 C CA . PHE A 1 84 ? 21.799 15.136 -52.746 1.00 89.12 84 PHE A CA 1
ATOM 673 C C . PHE A 1 84 ? 22.820 13.984 -52.734 1.00 89.12 84 PHE A C 1
ATOM 675 O O . PHE A 1 84 ? 23.188 13.467 -53.787 1.00 89.12 84 PHE A O 1
ATOM 682 N N . LEU A 1 85 ? 23.223 13.501 -51.555 1.00 87.75 85 LEU A N 1
ATOM 683 C CA . LEU A 1 85 ? 24.159 12.376 -51.443 1.00 87.75 85 LEU A CA 1
ATOM 684 C C . LEU A 1 85 ? 23.632 11.088 -52.093 1.00 87.75 85 LEU A C 1
ATOM 686 O O . LEU A 1 85 ? 24.405 10.382 -52.730 1.00 87.75 85 LEU A O 1
ATOM 690 N N . VAL A 1 86 ? 22.342 10.767 -51.974 1.00 86.62 86 VAL A N 1
ATOM 691 C CA . VAL A 1 86 ? 21.762 9.552 -52.582 1.00 86.62 86 VAL A CA 1
ATOM 692 C C . VAL A 1 86 ? 21.699 9.657 -54.109 1.00 86.62 86 VAL A C 1
ATOM 694 O O . VAL A 1 86 ? 21.938 8.665 -54.796 1.00 86.62 86 VAL A O 1
ATOM 697 N N . ILE A 1 87 ? 21.415 10.846 -54.649 1.00 85.69 87 ILE A N 1
ATOM 698 C CA . ILE A 1 87 ? 21.335 11.070 -56.100 1.00 85.69 87 ILE A CA 1
ATOM 699 C C . ILE A 1 87 ? 22.726 11.027 -56.744 1.00 85.69 87 ILE A C 1
ATOM 701 O O . ILE A 1 87 ? 22.899 10.396 -57.786 1.00 85.69 87 ILE A O 1
ATOM 705 N N . PHE A 1 88 ? 23.718 11.674 -56.128 1.00 83.12 88 PHE A N 1
ATOM 706 C CA . PHE A 1 88 ? 25.036 11.869 -56.739 1.00 83.12 88 PHE A CA 1
ATOM 707 C C . PHE A 1 88 ? 26.090 10.825 -56.326 1.00 83.12 88 PHE A C 1
ATOM 709 O O . PHE A 1 88 ? 27.096 10.691 -57.023 1.00 83.12 88 PHE A O 1
ATOM 716 N N . ALA A 1 89 ? 25.889 10.058 -55.244 1.00 78.38 89 ALA A N 1
ATOM 717 C CA . ALA A 1 89 ? 26.830 9.013 -54.830 1.00 78.38 89 ALA A CA 1
ATOM 718 C C . ALA A 1 89 ? 26.436 7.619 -55.376 1.00 78.38 89 ALA A C 1
ATOM 720 O O . ALA A 1 89 ? 25.342 7.125 -55.089 1.00 78.38 89 ALA A O 1
ATOM 721 N N . PRO A 1 90 ? 27.336 6.913 -56.091 1.00 63.88 90 PRO A N 1
ATOM 722 C CA . PRO A 1 90 ? 27.013 5.644 -56.755 1.00 63.88 90 PRO A CA 1
ATOM 723 C C . PRO A 1 90 ? 26.706 4.476 -55.797 1.00 63.88 90 PRO A C 1
ATOM 725 O O . PRO A 1 90 ? 26.035 3.529 -56.203 1.00 63.88 90 PRO A O 1
ATOM 728 N N . GLY A 1 91 ? 27.137 4.544 -54.531 1.00 65.75 91 GLY A N 1
ATOM 729 C CA . GLY A 1 91 ? 26.965 3.478 -53.530 1.00 65.75 91 GLY A CA 1
ATOM 730 C C . GLY A 1 91 ? 25.579 3.382 -52.875 1.00 65.75 91 GLY A C 1
ATOM 731 O O . GLY A 1 91 ? 25.330 2.428 -52.146 1.00 65.75 91 GLY A O 1
ATOM 732 N N . ASN A 1 92 ? 24.666 4.327 -53.136 1.00 69.81 92 ASN A N 1
ATOM 733 C CA . ASN A 1 92 ? 23.404 4.474 -52.391 1.00 69.81 92 ASN A CA 1
ATOM 734 C C . ASN A 1 92 ? 22.140 4.113 -53.198 1.00 69.81 92 ASN A C 1
ATOM 736 O O . ASN A 1 92 ? 21.029 4.482 -52.815 1.00 69.81 92 ASN A O 1
ATOM 740 N N . ARG A 1 93 ? 22.272 3.366 -54.305 1.00 74.19 93 ARG A N 1
ATOM 741 C CA . ARG A 1 93 ? 21.138 3.021 -55.193 1.00 74.19 93 ARG A CA 1
ATOM 742 C C . ARG A 1 93 ? 20.001 2.263 -54.503 1.00 74.19 93 ARG A C 1
ATOM 744 O O . ARG A 1 93 ? 18.844 2.416 -54.875 1.00 74.19 93 ARG A O 1
ATOM 751 N N . VAL A 1 94 ? 20.321 1.515 -53.453 1.00 77.25 94 VAL A N 1
ATOM 752 C CA . VAL A 1 94 ? 19.360 0.794 -52.605 1.00 77.25 94 VAL A CA 1
ATOM 753 C C . VAL A 1 94 ? 18.344 1.736 -51.940 1.00 77.25 94 VAL A C 1
ATOM 755 O O . VAL A 1 94 ? 17.215 1.340 -51.668 1.00 77.25 94 VAL A O 1
ATOM 758 N N . LEU A 1 95 ? 18.710 3.001 -51.713 1.00 82.38 95 LEU A N 1
ATOM 759 C CA . LEU A 1 95 ? 17.875 3.976 -51.010 1.00 82.38 95 LEU A CA 1
ATOM 760 C C . LEU A 1 95 ? 16.917 4.749 -51.935 1.00 82.38 95 LEU A C 1
ATOM 762 O O . LEU A 1 95 ? 16.112 5.541 -51.447 1.00 82.38 95 LEU A O 1
ATOM 766 N N . TYR A 1 96 ? 16.963 4.515 -53.252 1.00 84.69 96 TYR A N 1
ATOM 767 C CA . TYR A 1 96 ? 16.147 5.233 -54.243 1.00 84.69 96 TYR A CA 1
ATOM 768 C C . TYR A 1 96 ? 14.633 5.170 -53.981 1.00 84.69 96 TYR A C 1
ATOM 770 O O . TYR A 1 96 ? 13.986 6.215 -54.088 1.00 84.69 96 TYR A O 1
ATOM 778 N N . PRO A 1 97 ? 14.048 4.022 -53.574 1.00 86.31 97 PRO A N 1
ATOM 779 C CA . PRO A 1 97 ? 12.621 3.949 -53.250 1.00 86.31 97 PRO A CA 1
ATOM 780 C C . PRO A 1 97 ? 12.198 4.909 -52.128 1.00 86.31 97 PRO A C 1
ATOM 782 O O . PRO A 1 97 ? 11.043 5.318 -52.055 1.00 86.31 97 PRO A O 1
ATOM 785 N N . TYR A 1 98 ? 13.141 5.308 -51.272 1.00 88.00 98 TYR A N 1
ATOM 786 C CA . TYR A 1 98 ? 12.897 6.143 -50.100 1.00 88.00 98 TYR A CA 1
ATOM 787 C C . TYR A 1 98 ? 13.249 7.622 -50.319 1.00 88.00 98 TYR A C 1
ATOM 789 O O . TYR A 1 98 ? 13.145 8.421 -49.387 1.00 88.00 98 TYR A O 1
ATOM 797 N N . LEU A 1 99 ? 13.613 8.026 -51.544 1.00 89.31 99 LEU A N 1
ATOM 798 C CA . LEU A 1 99 ? 13.896 9.430 -51.879 1.00 89.31 99 LEU A CA 1
ATOM 799 C C . LEU A 1 99 ? 12.723 10.358 -51.551 1.00 89.31 99 LEU A C 1
ATOM 801 O O . LEU A 1 99 ? 12.940 11.493 -51.130 1.00 89.31 99 LEU A O 1
ATOM 805 N N . ILE A 1 100 ? 11.486 9.867 -51.681 1.00 90.94 100 ILE A N 1
ATOM 806 C CA . ILE A 1 100 ? 10.286 10.636 -51.339 1.00 90.94 100 ILE A CA 1
ATOM 807 C C . ILE A 1 100 ? 10.249 11.023 -49.854 1.00 90.94 100 ILE A C 1
ATOM 809 O O . ILE A 1 100 ? 9.815 12.123 -49.522 1.00 90.94 100 ILE A O 1
ATOM 813 N N . VAL A 1 101 ? 10.772 10.173 -48.964 1.00 91.62 101 VAL A N 1
ATOM 814 C CA . VAL A 1 101 ? 10.843 10.449 -47.522 1.00 91.62 101 VAL A CA 1
ATOM 815 C C . VAL A 1 101 ? 11.803 11.609 -47.259 1.00 91.62 101 VAL A C 1
ATOM 817 O O . VAL A 1 101 ? 11.450 12.555 -46.556 1.00 91.62 101 VAL A O 1
ATOM 820 N N . LEU A 1 102 ? 12.988 11.577 -47.878 1.00 92.06 102 LEU A N 1
ATOM 821 C CA . LEU A 1 102 ? 13.979 12.652 -47.767 1.00 92.06 102 LEU A CA 1
ATOM 822 C C . LEU A 1 102 ? 13.484 13.961 -48.392 1.00 92.06 102 LEU A C 1
ATOM 824 O O . LEU A 1 102 ? 13.704 15.029 -47.821 1.00 92.06 102 LEU A O 1
ATOM 828 N N . LEU A 1 103 ? 12.777 13.882 -49.524 1.00 93.69 103 LEU A N 1
ATOM 829 C CA . LEU A 1 103 ? 12.160 15.037 -50.173 1.00 93.69 103 LEU A CA 1
ATOM 830 C C . LEU A 1 103 ? 11.150 15.702 -49.231 1.00 93.69 103 LEU A C 1
ATOM 832 O O . LEU A 1 103 ? 11.270 16.894 -48.952 1.00 93.69 103 LEU A O 1
ATOM 836 N N . LEU A 1 104 ? 10.199 14.938 -48.689 1.00 93.00 104 LEU A N 1
ATOM 837 C CA . LEU A 1 104 ? 9.190 15.461 -47.765 1.00 93.00 104 LEU A CA 1
ATOM 838 C C . LEU A 1 104 ? 9.834 16.062 -46.510 1.00 93.00 104 LEU A C 1
ATOM 840 O O . LEU A 1 104 ? 9.481 17.172 -46.110 1.00 93.00 104 LEU A O 1
ATOM 844 N N . ALA A 1 105 ? 10.831 15.387 -45.934 1.00 92.81 105 ALA A N 1
ATOM 845 C CA . ALA A 1 105 ? 11.567 15.905 -44.783 1.00 92.81 105 ALA A CA 1
ATOM 846 C C . ALA A 1 105 ? 12.330 17.209 -45.107 1.00 92.81 105 ALA A C 1
ATOM 848 O O . ALA A 1 105 ? 12.350 18.141 -44.297 1.00 92.81 105 ALA A O 1
ATOM 849 N N . SER A 1 106 ? 12.900 17.337 -46.309 1.00 94.50 106 SER A N 1
ATOM 850 C CA . SER A 1 106 ? 13.609 18.549 -46.756 1.00 94.50 106 SER A CA 1
ATOM 851 C C . SER A 1 106 ? 12.705 19.777 -46.937 1.00 94.50 106 SER A C 1
ATOM 853 O O . SER A 1 106 ? 13.175 20.910 -46.851 1.00 94.50 106 SER A O 1
ATOM 855 N N . LEU A 1 107 ? 11.396 19.573 -47.125 1.00 94.12 107 LEU A N 1
ATOM 856 C CA . LEU A 1 107 ? 10.423 20.659 -47.276 1.00 94.12 107 LEU A CA 1
ATOM 857 C C . LEU A 1 107 ? 9.951 21.246 -45.937 1.00 94.12 107 LEU A C 1
ATOM 859 O O . LEU A 1 107 ? 9.365 22.331 -45.932 1.00 94.12 107 LEU A O 1
ATOM 863 N N . ILE A 1 108 ? 10.241 20.590 -44.805 1.00 91.56 108 ILE A N 1
ATOM 864 C CA . ILE A 1 108 ? 9.810 21.034 -43.470 1.00 91.56 108 ILE A CA 1
ATOM 865 C C . ILE A 1 108 ? 10.324 22.444 -43.152 1.00 91.56 108 ILE A C 1
ATOM 867 O O . ILE A 1 108 ? 9.534 23.306 -42.769 1.00 91.56 108 ILE A O 1
ATOM 871 N N . LEU A 1 109 ? 11.623 22.715 -43.321 1.00 92.12 109 LEU A N 1
ATOM 872 C CA . LEU A 1 109 ? 12.198 24.027 -43.004 1.00 92.12 109 LEU A CA 1
ATOM 873 C C . LEU A 1 109 ? 11.695 25.144 -43.944 1.00 92.12 109 LEU A C 1
ATOM 875 O O . LEU A 1 109 ? 11.262 26.177 -43.427 1.00 92.12 109 LEU A O 1
ATOM 879 N N . PRO A 1 110 ? 11.685 24.980 -45.284 1.00 92.25 110 PRO A N 1
ATOM 880 C CA . PRO A 1 110 ? 11.082 25.960 -46.188 1.00 92.25 110 PRO A CA 1
ATOM 881 C C . PRO A 1 110 ? 9.618 26.273 -45.856 1.00 92.25 110 PRO A C 1
ATOM 883 O O . PRO A 1 110 ? 9.246 27.446 -45.766 1.00 92.25 110 PRO A O 1
ATOM 886 N N . ALA A 1 111 ? 8.799 25.244 -45.609 1.00 89.56 111 ALA A N 1
ATOM 887 C CA . ALA A 1 111 ? 7.396 25.416 -45.233 1.00 89.56 111 ALA A CA 1
ATOM 888 C C . ALA A 1 111 ? 7.260 26.171 -43.903 1.00 89.56 111 ALA A C 1
ATOM 890 O O . ALA A 1 111 ? 6.449 27.089 -43.777 1.00 89.56 111 ALA A O 1
ATOM 891 N N . LEU A 1 112 ? 8.100 25.840 -42.926 1.00 88.12 112 LEU A N 1
ATOM 892 C CA . LEU A 1 112 ? 8.104 26.473 -41.614 1.00 88.12 112 LEU A CA 1
ATOM 893 C C . LEU A 1 112 ? 8.523 27.947 -41.673 1.00 88.12 112 LEU A C 1
ATOM 895 O O . LEU A 1 112 ? 7.883 28.788 -41.039 1.00 88.12 112 LEU A O 1
ATOM 899 N N . LEU A 1 113 ? 9.546 28.295 -42.460 1.00 87.50 113 LEU A N 1
ATOM 900 C CA . LEU A 1 113 ? 9.944 29.691 -42.680 1.00 87.50 113 LEU A CA 1
ATOM 901 C C . LEU A 1 113 ? 8.847 30.478 -43.408 1.00 87.50 113 LEU A C 1
ATOM 903 O O . LEU A 1 113 ? 8.570 31.624 -43.043 1.00 87.50 113 LEU A O 1
ATOM 907 N N . PHE A 1 114 ? 8.176 29.856 -44.382 1.00 85.50 114 PHE A N 1
ATOM 908 C CA . PHE A 1 114 ? 7.039 30.457 -45.076 1.00 85.50 114 PHE A CA 1
ATOM 909 C C . PHE A 1 114 ? 5.881 30.752 -44.114 1.00 85.50 114 PHE A C 1
ATOM 911 O O . PHE A 1 114 ? 5.390 31.882 -44.082 1.00 85.50 114 PHE A O 1
ATOM 918 N N . VAL A 1 115 ? 5.486 29.788 -43.279 1.00 82.44 115 VAL A N 1
ATOM 919 C CA . VAL A 1 115 ? 4.415 29.958 -42.280 1.00 82.44 115 VAL A CA 1
ATOM 920 C C . VAL A 1 115 ? 4.799 30.995 -41.220 1.00 82.44 115 VAL A C 1
ATOM 922 O O . VAL A 1 115 ? 4.006 31.887 -40.923 1.00 82.44 115 VAL A O 1
ATOM 925 N N . SER A 1 116 ? 6.030 30.945 -40.704 1.00 78.94 116 SER A N 1
ATOM 926 C CA . SER A 1 116 ? 6.523 31.875 -39.676 1.00 78.94 116 SER A CA 1
ATOM 927 C C . SER A 1 116 ? 6.600 33.329 -40.167 1.00 78.94 116 SER A C 1
ATOM 929 O O . SER A 1 116 ? 6.368 34.268 -39.400 1.00 78.94 116 SER A O 1
ATOM 931 N N . SER A 1 117 ? 6.842 33.538 -41.468 1.00 74.56 117 SER A N 1
ATOM 932 C CA . SER A 1 117 ? 6.856 34.873 -42.089 1.00 74.56 117 SER A CA 1
ATOM 933 C C . SER A 1 117 ? 5.473 35.550 -42.139 1.00 74.56 117 SER A C 1
ATOM 935 O O . SER A 1 117 ? 5.374 36.773 -42.288 1.00 74.56 117 SER A O 1
ATOM 937 N N . ARG A 1 118 ? 4.380 34.787 -41.981 1.00 76.50 118 ARG A N 1
ATOM 938 C CA . ARG A 1 118 ? 3.004 35.301 -42.024 1.00 76.50 118 ARG A CA 1
ATOM 939 C C . ARG A 1 118 ? 2.569 35.802 -40.642 1.00 76.50 118 ARG A C 1
ATOM 941 O O . ARG A 1 118 ? 2.058 35.051 -39.816 1.00 76.50 118 ARG A O 1
ATOM 948 N N . LYS A 1 119 ? 2.653 37.122 -40.433 1.00 64.69 119 LYS A N 1
ATOM 949 C CA . LYS A 1 119 ? 2.267 37.817 -39.180 1.00 64.69 119 LYS A CA 1
ATOM 950 C C . LYS A 1 119 ? 0.829 37.559 -38.682 1.00 64.69 119 LYS A C 1
ATOM 952 O O . LYS A 1 119 ? 0.547 37.820 -37.519 1.00 64.69 119 LYS A O 1
ATOM 957 N N . LYS A 1 120 ? -0.083 37.069 -39.534 1.00 61.50 120 LYS A N 1
ATOM 958 C CA . LYS A 1 120 ? -1.499 36.815 -39.192 1.00 61.50 120 LYS A CA 1
ATOM 959 C C . LYS A 1 120 ? -1.751 35.488 -38.450 1.00 61.50 120 LYS A C 1
ATOM 961 O O . LYS A 1 120 ? -2.869 35.279 -37.994 1.00 61.50 120 LYS A O 1
ATOM 966 N N . ILE A 1 121 ? -0.757 34.604 -38.304 1.00 65.69 121 ILE A N 1
ATOM 967 C CA . ILE A 1 121 ? -0.927 33.301 -37.634 1.00 65.69 121 ILE A CA 1
ATOM 968 C C . ILE A 1 121 ? -0.464 33.411 -36.174 1.00 65.69 121 ILE A C 1
ATOM 970 O O . ILE A 1 121 ? 0.730 33.372 -35.879 1.00 65.69 121 ILE A O 1
ATOM 974 N N . SER A 1 122 ? -1.416 33.553 -35.248 1.00 59.50 122 SER A N 1
ATOM 975 C CA . SER A 1 122 ? -1.170 33.872 -33.829 1.00 59.50 122 SER A CA 1
ATOM 976 C C . SER A 1 122 ? -0.309 32.848 -33.070 1.00 59.50 122 SER A C 1
ATOM 978 O O . SER A 1 122 ? 0.432 33.239 -32.165 1.00 59.50 122 SER A O 1
ATOM 980 N N . PHE A 1 123 ? -0.375 31.566 -33.449 1.00 63.91 123 PHE A N 1
ATOM 981 C CA . PHE A 1 123 ? 0.328 30.459 -32.783 1.00 63.91 123 PHE A CA 1
ATOM 982 C C . PHE A 1 123 ? 1.722 30.139 -33.355 1.00 63.91 123 PHE A C 1
ATOM 984 O O . PHE A 1 123 ? 2.533 29.552 -32.643 1.00 63.91 123 PHE A O 1
ATOM 991 N N . PHE A 1 124 ? 2.030 30.542 -34.595 1.00 61.47 124 PHE A N 1
ATOM 992 C CA . PHE A 1 124 ? 3.274 30.159 -35.292 1.00 61.47 124 PHE A CA 1
ATOM 993 C C . PHE A 1 124 ? 4.123 31.345 -35.792 1.00 61.47 124 PHE A C 1
ATOM 995 O O . PHE A 1 124 ? 5.274 31.149 -36.177 1.00 61.47 124 PHE A O 1
ATOM 1002 N N . GLY A 1 125 ? 3.592 32.574 -35.784 1.00 61.09 125 GLY A N 1
ATOM 1003 C CA . GLY A 1 125 ? 4.308 33.782 -36.219 1.00 61.09 125 GLY A CA 1
ATOM 1004 C C . GLY A 1 125 ? 4.982 34.577 -35.087 1.00 61.09 125 GLY A C 1
ATOM 1005 O O . GLY A 1 125 ? 4.734 34.337 -33.905 1.00 61.09 125 GLY A O 1
ATOM 1006 N N . ASN A 1 126 ? 5.771 35.592 -35.473 1.00 68.69 126 ASN A N 1
ATOM 1007 C CA . ASN A 1 126 ? 6.370 36.649 -34.625 1.00 68.69 126 ASN A CA 1
ATOM 1008 C C . ASN A 1 126 ? 7.611 36.304 -33.766 1.00 68.69 126 ASN A C 1
ATOM 1010 O O . ASN A 1 126 ? 7.883 37.009 -32.796 1.00 68.69 126 ASN A O 1
ATOM 1014 N N . LEU A 1 127 ? 8.428 35.307 -34.126 1.00 76.38 127 LEU A N 1
ATOM 1015 C CA . LEU A 1 127 ? 9.757 35.156 -33.507 1.00 76.38 127 LEU A CA 1
ATOM 1016 C C . LEU A 1 127 ? 10.776 36.135 -34.109 1.00 76.38 127 LEU A C 1
ATOM 1018 O O . LEU A 1 127 ? 10.857 36.312 -35.324 1.00 76.38 127 LEU A O 1
ATOM 1022 N N . HIS A 1 128 ? 11.620 36.736 -33.266 1.00 80.50 128 HIS A N 1
ATOM 1023 C CA . HIS A 1 128 ? 12.737 37.550 -33.748 1.00 80.50 128 HIS A CA 1
ATOM 1024 C C . HIS A 1 128 ? 13.744 36.704 -34.547 1.00 80.50 128 HIS A C 1
ATOM 1026 O O . HIS A 1 128 ? 14.107 35.600 -34.138 1.00 80.50 128 HIS A O 1
ATOM 1032 N N . ALA A 1 129 ? 14.295 37.268 -35.627 1.00 83.06 129 ALA A N 1
ATOM 1033 C CA . ALA A 1 129 ? 15.231 36.581 -36.525 1.00 83.06 129 ALA A CA 1
ATOM 1034 C C . ALA A 1 129 ? 16.470 35.991 -35.816 1.00 83.06 129 ALA A C 1
ATOM 1036 O O . ALA A 1 129 ? 16.982 34.948 -36.217 1.00 83.06 129 ALA A O 1
ATOM 1037 N N . HIS A 1 130 ? 16.950 36.615 -34.732 1.00 85.81 130 HIS A N 1
ATOM 1038 C CA . HIS A 1 130 ? 18.056 36.062 -33.943 1.00 85.81 130 HIS A CA 1
ATOM 1039 C C . HIS A 1 130 ? 17.677 34.754 -33.225 1.00 85.81 130 HIS A C 1
ATOM 1041 O O . HIS A 1 130 ? 18.496 33.839 -33.185 1.00 85.81 130 HIS A O 1
ATOM 1047 N N . ARG A 1 131 ? 16.439 34.634 -32.718 1.00 86.62 131 ARG A N 1
ATOM 1048 C CA . ARG A 1 131 ? 15.931 33.420 -32.051 1.00 86.62 131 ARG A CA 1
ATOM 1049 C C . ARG A 1 131 ? 15.706 32.304 -33.059 1.00 86.62 131 ARG A C 1
ATOM 1051 O O . ARG A 1 131 ? 16.108 31.178 -32.806 1.00 86.62 131 ARG A O 1
ATOM 1058 N N . VAL A 1 132 ? 15.159 32.639 -34.229 1.00 88.31 132 VAL A N 1
ATOM 1059 C CA . VAL A 1 132 ? 14.998 31.694 -35.346 1.00 88.31 132 VAL A CA 1
ATOM 1060 C C . VAL A 1 132 ? 16.344 31.092 -35.753 1.00 88.31 132 VAL A C 1
ATOM 1062 O O . VAL A 1 132 ? 16.472 29.872 -35.821 1.00 88.31 132 VAL A O 1
ATOM 1065 N N . ARG A 1 133 ? 17.379 31.924 -35.944 1.00 89.44 133 ARG A N 1
ATOM 1066 C CA . ARG A 1 133 ? 18.735 31.433 -36.246 1.00 89.44 133 ARG A CA 1
ATOM 1067 C C . ARG A 1 133 ? 19.290 30.551 -35.127 1.00 89.44 133 ARG A C 1
ATOM 1069 O O . ARG A 1 133 ? 19.850 29.502 -35.419 1.00 89.44 133 ARG A O 1
ATOM 1076 N N . ALA A 1 134 ? 19.097 30.936 -33.865 1.00 90.50 134 ALA A N 1
ATOM 1077 C CA . ALA A 1 134 ? 19.536 30.133 -32.725 1.00 90.50 134 ALA A CA 1
ATOM 1078 C C . ALA A 1 134 ? 18.852 28.752 -32.677 1.00 90.50 134 ALA A C 1
ATOM 1080 O O . ALA A 1 134 ? 19.530 27.759 -32.431 1.00 90.50 134 ALA A O 1
ATOM 1081 N N . LEU A 1 135 ? 17.546 28.672 -32.961 1.00 91.44 135 LEU A N 1
ATOM 1082 C CA . LEU A 1 135 ? 16.799 27.408 -33.004 1.00 91.44 135 LEU A CA 1
ATOM 1083 C C . LEU A 1 135 ? 17.245 26.508 -34.162 1.00 91.44 135 LEU A C 1
ATOM 1085 O O . LEU A 1 135 ? 17.436 25.309 -33.959 1.00 91.44 135 LEU A O 1
ATOM 1089 N N . ILE A 1 136 ? 17.478 27.086 -35.346 1.00 92.94 136 ILE A N 1
ATOM 1090 C CA . ILE A 1 136 ? 18.001 26.340 -36.498 1.00 92.94 136 ILE A CA 1
ATOM 1091 C C . ILE A 1 136 ? 19.396 25.791 -36.184 1.00 92.94 136 ILE A C 1
ATOM 1093 O O . ILE A 1 136 ? 19.635 24.601 -36.378 1.00 92.94 136 ILE A O 1
ATOM 1097 N N . CYS A 1 137 ? 20.294 26.611 -35.629 1.00 94.12 137 CYS A N 1
ATOM 1098 C CA . CYS A 1 137 ? 21.623 26.159 -35.210 1.00 94.12 137 CYS A CA 1
ATOM 1099 C C . CYS A 1 137 ? 21.553 25.073 -34.127 1.00 94.12 137 CYS A C 1
ATOM 1101 O O . CYS A 1 137 ? 22.268 24.079 -34.219 1.00 94.12 137 CYS A O 1
ATOM 1103 N N . ALA A 1 138 ? 20.681 25.227 -33.125 1.00 93.88 138 ALA A N 1
ATOM 1104 C CA . ALA A 1 138 ? 20.481 24.216 -32.089 1.00 93.88 138 ALA A CA 1
ATOM 1105 C C . ALA A 1 138 ? 20.026 22.878 -32.689 1.00 93.88 138 ALA A C 1
ATOM 1107 O O . ALA A 1 138 ? 20.545 21.835 -32.305 1.00 93.88 138 ALA A O 1
ATOM 1108 N N . SER A 1 139 ? 19.125 22.918 -33.674 1.00 94.62 139 SER A N 1
ATOM 1109 C CA . SER A 1 139 ? 18.641 21.729 -34.376 1.00 94.62 139 SER A CA 1
ATOM 1110 C C . SER A 1 139 ? 19.668 21.090 -35.301 1.00 94.62 139 SER A C 1
ATOM 1112 O O . SER A 1 139 ? 19.763 19.866 -35.342 1.00 94.62 139 SER A O 1
ATOM 1114 N N . LEU A 1 140 ? 20.497 21.880 -35.983 1.00 95.06 140 LEU A N 1
ATOM 1115 C CA . LEU A 1 140 ? 21.634 21.346 -36.736 1.00 95.06 140 LEU A CA 1
ATOM 1116 C C . LEU A 1 140 ? 22.622 20.622 -35.815 1.00 95.06 140 LEU A C 1
ATOM 1118 O O . LEU A 1 140 ? 23.049 19.513 -36.121 1.00 95.06 140 LEU A O 1
ATOM 1122 N N . LEU A 1 141 ? 22.942 21.210 -34.660 1.00 95.38 141 LEU A N 1
ATOM 1123 C CA . LEU A 1 141 ? 23.802 20.557 -33.674 1.00 95.38 141 LEU A CA 1
ATOM 1124 C C . LEU A 1 141 ? 23.165 19.287 -33.113 1.00 95.38 141 LEU A C 1
ATOM 1126 O O . LEU A 1 141 ? 23.869 18.309 -32.895 1.00 95.38 141 LEU A O 1
ATOM 1130 N N . ASP A 1 142 ? 21.856 19.290 -32.873 1.00 92.75 142 ASP A N 1
ATOM 1131 C CA . ASP A 1 142 ? 21.162 18.136 -32.312 1.00 92.75 142 ASP A CA 1
ATOM 1132 C C . ASP A 1 142 ? 21.185 16.938 -33.262 1.00 92.75 142 ASP A C 1
ATOM 1134 O O . ASP A 1 142 ? 21.833 15.931 -32.979 1.00 92.75 142 ASP A O 1
ATOM 1138 N N . TRP A 1 143 ? 20.592 17.085 -34.447 1.00 93.38 143 TRP A N 1
ATOM 1139 C CA . TRP A 1 143 ? 20.543 16.016 -35.446 1.00 93.38 143 TRP A CA 1
ATOM 1140 C C . TRP A 1 143 ? 21.934 15.602 -35.939 1.00 93.38 143 TRP A C 1
ATOM 1142 O O . TRP A 1 143 ? 22.172 14.418 -36.194 1.00 93.38 143 TRP A O 1
ATOM 1152 N N . GLY A 1 144 ? 22.876 16.547 -36.006 1.00 94.69 144 GLY A N 1
ATOM 1153 C CA . GLY A 1 144 ? 24.274 16.270 -36.323 1.00 94.69 144 GLY A CA 1
ATOM 1154 C C . GLY A 1 144 ? 24.943 15.402 -35.259 1.00 94.69 144 GLY A C 1
ATOM 1155 O O . GLY A 1 144 ? 25.514 14.363 -35.588 1.00 94.69 144 GLY A O 1
ATOM 1156 N N . CYS A 1 145 ? 24.824 15.769 -33.978 1.00 94.94 145 CYS A N 1
ATOM 1157 C CA . CYS A 1 145 ? 25.363 14.976 -32.873 1.00 94.94 145 CYS A CA 1
ATOM 1158 C C . CYS A 1 145 ? 24.732 13.583 -32.799 1.00 94.94 145 CYS A C 1
ATOM 1160 O O . CYS A 1 145 ? 25.458 12.623 -32.566 1.00 94.94 145 CYS A O 1
ATOM 1162 N N . VAL A 1 146 ? 23.421 13.448 -33.020 1.00 93.69 146 VAL A N 1
ATOM 1163 C CA . VAL A 1 146 ? 22.741 12.140 -33.009 1.00 93.69 146 VAL A CA 1
ATOM 1164 C C . VAL A 1 146 ? 23.243 11.246 -34.142 1.00 93.69 146 VAL A C 1
ATOM 1166 O O . VAL A 1 146 ? 23.584 10.087 -33.906 1.00 93.69 146 VAL A O 1
ATOM 1169 N N . THR A 1 147 ? 23.358 11.793 -35.354 1.00 94.50 147 THR A N 1
ATOM 1170 C CA . THR A 1 147 ? 23.867 11.054 -36.521 1.00 94.50 147 THR A CA 1
ATOM 1171 C C . THR A 1 147 ? 25.326 10.634 -36.314 1.00 94.50 147 THR A C 1
ATOM 1173 O O . THR A 1 147 ? 25.691 9.486 -36.569 1.00 94.50 147 THR A O 1
ATOM 1176 N N . LEU A 1 148 ? 26.164 11.535 -35.787 1.00 94.94 148 LEU A N 1
ATOM 1177 C CA . LEU A 1 148 ? 27.561 11.244 -35.452 1.00 94.94 148 LEU A CA 1
ATOM 1178 C C . LEU A 1 148 ? 27.685 10.226 -34.318 1.00 94.94 148 LEU A C 1
ATOM 1180 O O . LEU A 1 148 ? 28.565 9.370 -34.369 1.00 94.94 148 LEU A O 1
ATOM 1184 N N . PHE A 1 149 ? 26.816 10.290 -33.311 1.00 95.31 149 PHE A N 1
ATOM 1185 C CA . PHE A 1 149 ? 26.792 9.329 -32.214 1.00 95.31 149 PHE A CA 1
ATOM 1186 C C . PHE A 1 149 ? 26.453 7.929 -32.729 1.00 95.31 149 PHE A C 1
ATOM 1188 O O . PHE A 1 149 ? 27.190 6.983 -32.454 1.00 95.31 149 PH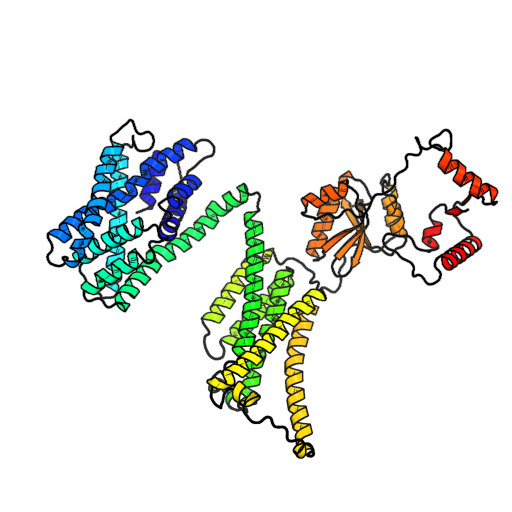E A O 1
ATOM 1195 N N . PHE A 1 150 ? 25.411 7.811 -33.561 1.00 95.56 150 PHE A N 1
ATOM 1196 C CA . PHE A 1 150 ? 25.059 6.553 -34.216 1.00 95.56 150 PHE A CA 1
ATOM 1197 C C . PHE A 1 150 ? 26.228 5.998 -35.046 1.00 95.56 150 PHE A C 1
ATOM 1199 O O . PHE A 1 150 ? 26.605 4.839 -34.881 1.00 95.56 150 PHE A O 1
ATOM 1206 N N . PHE A 1 151 ? 26.850 6.836 -35.882 1.00 95.25 151 PHE A N 1
ATOM 1207 C CA . PHE A 1 151 ? 28.026 6.474 -36.681 1.00 95.25 151 PHE A CA 1
ATOM 1208 C C . PHE A 1 151 ? 29.205 5.998 -35.815 1.00 95.25 151 PHE A C 1
ATOM 1210 O O . PHE A 1 151 ? 29.841 4.988 -36.119 1.00 95.25 151 PHE A O 1
ATOM 1217 N N . SER A 1 152 ? 29.473 6.702 -34.714 1.00 94.69 152 SER A N 1
ATOM 1218 C CA . SER A 1 152 ? 30.590 6.408 -33.812 1.00 94.69 152 SER A CA 1
ATOM 1219 C C . SER A 1 152 ? 30.460 5.028 -33.170 1.00 94.69 152 SER A C 1
ATOM 1221 O O . SER A 1 152 ? 31.465 4.333 -33.048 1.00 94.69 152 SER A O 1
ATOM 1223 N N . ILE A 1 153 ? 29.241 4.591 -32.826 1.00 94.81 153 ILE A N 1
ATOM 1224 C CA . ILE A 1 153 ? 29.001 3.243 -32.281 1.00 94.81 153 ILE A CA 1
ATOM 1225 C C . ILE A 1 153 ? 29.451 2.174 -33.281 1.00 94.81 153 ILE A C 1
ATOM 1227 O O . ILE A 1 153 ? 30.221 1.289 -32.917 1.00 94.81 153 ILE A O 1
ATOM 1231 N N . GLY A 1 154 ? 29.045 2.279 -34.549 1.00 92.50 154 GLY A N 1
ATOM 1232 C CA . GLY A 1 154 ? 29.444 1.307 -35.572 1.00 92.50 154 GLY A CA 1
ATOM 1233 C C . GLY A 1 154 ? 30.943 1.308 -35.835 1.00 92.50 154 GLY A C 1
ATOM 1234 O O . GLY A 1 154 ? 31.541 0.249 -36.020 1.00 92.50 154 GLY A O 1
ATOM 1235 N N . ARG A 1 155 ? 31.579 2.485 -35.778 1.00 92.88 155 ARG A N 1
ATOM 1236 C CA . ARG A 1 155 ? 33.032 2.591 -35.935 1.00 92.88 155 ARG A CA 1
ATOM 1237 C C . ARG A 1 155 ? 33.790 1.938 -34.778 1.00 92.88 155 ARG A C 1
ATOM 1239 O O . ARG A 1 155 ? 34.789 1.272 -35.034 1.00 92.88 155 ARG A O 1
ATOM 1246 N N . ILE A 1 156 ? 33.314 2.104 -33.542 1.00 93.38 156 ILE A N 1
ATOM 1247 C CA . ILE A 1 156 ? 33.887 1.471 -32.340 1.00 93.38 156 ILE A CA 1
ATOM 1248 C C . ILE A 1 156 ? 33.702 -0.051 -32.380 1.00 93.38 156 ILE A C 1
ATOM 1250 O O . ILE A 1 156 ? 34.615 -0.778 -32.004 1.00 93.38 156 ILE A O 1
ATOM 1254 N N . LEU A 1 157 ? 32.566 -0.533 -32.893 1.00 92.00 157 LEU A N 1
ATOM 1255 C CA . LEU A 1 157 ? 32.323 -1.961 -33.132 1.00 92.00 157 LEU A CA 1
ATOM 1256 C C . LEU A 1 157 ? 33.180 -2.551 -34.269 1.00 92.00 157 LEU A C 1
ATOM 1258 O O . LEU A 1 157 ? 33.176 -3.760 -34.468 1.00 92.00 157 LEU A O 1
ATOM 1262 N N . GLY A 1 158 ? 33.932 -1.721 -35.000 1.00 89.38 158 GLY A N 1
ATOM 1263 C CA . GLY A 1 158 ? 34.845 -2.160 -36.056 1.00 89.38 158 GLY A CA 1
ATOM 1264 C C . GLY A 1 158 ? 34.213 -2.275 -37.445 1.00 89.38 158 GLY A C 1
ATOM 1265 O O . GLY A 1 158 ? 34.866 -2.767 -38.363 1.00 89.38 158 GLY A O 1
ATOM 1266 N N . TYR A 1 159 ? 32.984 -1.794 -37.645 1.00 90.06 159 TYR A N 1
ATOM 1267 C CA . TYR A 1 159 ? 32.280 -1.940 -38.920 1.00 90.06 159 TYR A CA 1
ATOM 1268 C C . TYR A 1 159 ? 32.782 -0.937 -39.982 1.00 90.06 159 TYR A C 1
ATOM 1270 O O . TYR A 1 159 ? 32.810 0.274 -39.727 1.00 90.06 159 TYR A O 1
ATOM 1278 N N . PRO A 1 160 ? 33.180 -1.392 -41.188 1.00 81.38 160 PRO A N 1
ATOM 1279 C CA . PRO A 1 160 ? 33.847 -0.564 -42.197 1.00 81.38 160 PRO A CA 1
ATOM 1280 C C . PRO A 1 160 ? 32.859 0.167 -43.124 1.00 81.38 160 PRO A C 1
ATOM 1282 O O . PRO A 1 160 ? 32.997 0.135 -44.345 1.00 81.38 160 PRO A O 1
ATOM 1285 N N . VAL A 1 161 ? 31.848 0.841 -42.570 1.00 86.19 161 VAL A N 1
ATOM 1286 C CA . VAL A 1 161 ? 30.837 1.558 -43.368 1.00 86.19 161 VAL A CA 1
ATOM 1287 C C . VAL A 1 161 ? 31.081 3.067 -43.302 1.00 86.19 161 VAL A C 1
ATOM 1289 O O . VAL A 1 161 ? 31.280 3.635 -42.231 1.00 86.19 161 VAL A O 1
ATOM 1292 N N . SER A 1 162 ? 31.075 3.736 -44.459 1.00 88.50 162 SER A N 1
ATOM 1293 C CA . SER A 1 162 ? 31.288 5.187 -44.553 1.00 88.50 162 SER A CA 1
ATOM 1294 C C . SER A 1 162 ? 30.092 5.985 -44.025 1.00 88.50 162 SER A C 1
ATOM 1296 O O . SER A 1 162 ? 28.933 5.626 -44.248 1.00 88.50 162 SER A O 1
ATOM 1298 N N . ILE A 1 163 ? 30.366 7.135 -43.402 1.00 88.69 163 ILE A N 1
ATOM 1299 C CA . ILE A 1 163 ? 29.334 8.066 -42.923 1.00 88.69 163 ILE A CA 1
ATOM 1300 C C . ILE A 1 163 ? 28.422 8.564 -44.053 1.00 88.69 163 ILE A C 1
ATOM 1302 O O . ILE A 1 163 ? 27.243 8.815 -43.819 1.00 88.69 163 ILE A O 1
ATOM 1306 N N . LEU A 1 164 ? 28.936 8.638 -45.287 1.00 87.50 164 LEU A N 1
ATOM 1307 C CA . LEU A 1 164 ? 28.174 9.056 -46.471 1.00 87.50 164 LEU A CA 1
ATOM 1308 C C . LEU A 1 164 ? 27.042 8.084 -46.838 1.00 87.50 164 LEU A C 1
ATOM 1310 O O . LEU A 1 164 ? 26.091 8.481 -47.507 1.00 87.50 164 LEU A O 1
ATOM 1314 N N . ASN A 1 165 ? 27.133 6.833 -46.386 1.00 88.06 165 ASN A N 1
ATOM 1315 C CA . ASN A 1 165 ? 26.116 5.806 -46.603 1.00 88.06 165 ASN A CA 1
ATOM 1316 C C . ASN A 1 165 ? 25.186 5.686 -45.387 1.00 88.06 165 ASN A C 1
ATOM 1318 O O . ASN A 1 165 ? 23.975 5.530 -45.529 1.00 88.06 165 ASN A O 1
ATOM 1322 N N . ILE A 1 166 ? 25.746 5.819 -44.180 1.00 90.44 166 ILE A N 1
ATOM 1323 C CA . ILE A 1 166 ? 24.988 5.717 -42.927 1.00 90.44 166 ILE A CA 1
ATOM 1324 C C . ILE A 1 166 ? 24.086 6.929 -42.717 1.00 90.44 166 ILE A C 1
ATOM 1326 O O . ILE A 1 166 ? 22.955 6.751 -42.285 1.00 90.44 166 ILE A O 1
ATOM 1330 N N . ALA A 1 167 ? 24.548 8.149 -43.009 1.00 91.62 167 ALA A N 1
ATOM 1331 C CA . ALA A 1 167 ? 23.765 9.352 -42.734 1.00 91.62 167 ALA A CA 1
ATOM 1332 C C . ALA A 1 167 ? 22.426 9.375 -43.503 1.00 91.62 167 ALA A C 1
ATOM 1334 O O . ALA A 1 167 ? 21.394 9.530 -42.845 1.00 91.62 167 ALA A O 1
ATOM 1335 N N . PRO A 1 168 ? 22.374 9.124 -44.831 1.00 92.12 168 PRO A N 1
ATOM 1336 C CA . PRO A 1 168 ? 21.100 9.022 -45.540 1.00 92.12 168 PRO A CA 1
ATOM 1337 C C . PRO A 1 168 ? 20.211 7.889 -45.024 1.00 92.12 168 PRO A C 1
ATOM 1339 O O . PRO A 1 168 ? 19.015 8.099 -44.828 1.00 92.12 168 PRO A O 1
ATOM 1342 N N . LEU A 1 169 ? 20.785 6.710 -44.756 1.00 92.44 169 LEU A N 1
ATOM 1343 C CA . LEU A 1 169 ? 20.039 5.564 -44.234 1.00 92.44 169 LEU A CA 1
ATOM 1344 C C . LEU A 1 169 ? 19.429 5.856 -42.852 1.00 92.44 169 LEU A C 1
ATOM 1346 O O . LEU A 1 169 ? 18.255 5.564 -42.617 1.00 92.44 169 LEU A O 1
ATOM 1350 N N . PHE A 1 170 ? 20.199 6.469 -41.954 1.00 94.06 170 PHE A N 1
ATOM 1351 C CA . PHE A 1 170 ? 19.758 6.850 -40.615 1.00 94.06 170 PHE A CA 1
ATOM 1352 C C . PHE A 1 170 ? 18.612 7.865 -40.666 1.00 94.06 170 PHE A C 1
ATOM 1354 O O . PHE A 1 170 ? 17.607 7.701 -39.974 1.00 94.06 170 PHE A O 1
ATOM 1361 N N . LEU A 1 171 ? 18.725 8.879 -41.529 1.00 94.06 171 LEU A N 1
ATOM 1362 C CA . LEU A 1 171 ? 17.707 9.922 -41.678 1.00 94.06 171 LEU A CA 1
ATOM 1363 C C . LEU A 1 171 ? 16.415 9.388 -42.308 1.00 94.06 171 LEU A C 1
ATOM 1365 O O . LEU A 1 171 ? 15.329 9.723 -41.843 1.00 94.06 171 LEU A O 1
ATOM 1369 N N . ILE A 1 172 ? 16.509 8.501 -43.303 1.00 93.44 172 ILE A N 1
ATOM 1370 C CA . ILE A 1 172 ? 15.334 7.799 -43.840 1.00 93.44 172 ILE A CA 1
ATOM 1371 C C . ILE A 1 172 ? 14.651 6.994 -42.730 1.00 93.44 172 ILE A C 1
ATOM 1373 O O . ILE A 1 172 ? 13.439 7.107 -42.533 1.00 93.44 172 ILE A O 1
ATOM 1377 N N . SER A 1 173 ? 15.433 6.218 -41.980 1.00 93.81 173 SER A N 1
ATOM 1378 C CA . SER A 1 173 ? 14.912 5.337 -40.934 1.00 93.81 173 SER A CA 1
ATOM 1379 C C . SER A 1 173 ? 14.237 6.120 -39.812 1.00 93.81 173 SER A C 1
ATOM 1381 O O . SER A 1 173 ? 13.163 5.729 -39.358 1.00 93.81 173 SER A O 1
ATOM 1383 N N . ILE A 1 174 ? 14.815 7.245 -39.374 1.00 91.12 174 ILE A N 1
ATOM 1384 C CA . ILE A 1 174 ? 14.226 8.057 -38.300 1.00 91.12 174 ILE A CA 1
ATOM 1385 C C . ILE A 1 174 ? 12.972 8.793 -38.778 1.00 91.12 174 ILE A C 1
ATOM 1387 O O . ILE A 1 174 ? 12.002 8.872 -38.029 1.00 91.12 174 ILE A O 1
ATOM 1391 N N . CYS A 1 175 ? 12.931 9.253 -40.035 1.00 91.75 175 CYS A N 1
ATOM 1392 C CA . CYS A 1 175 ? 11.722 9.823 -40.631 1.00 91.75 175 CYS A CA 1
ATOM 1393 C C . CYS A 1 175 ? 10.579 8.802 -40.691 1.00 91.75 175 CYS A C 1
ATOM 1395 O O . CYS A 1 175 ? 9.468 9.118 -40.266 1.00 91.75 175 CYS A O 1
ATOM 1397 N N . ILE A 1 176 ? 10.850 7.575 -41.147 1.00 90.94 176 ILE A N 1
ATOM 1398 C CA . ILE A 1 176 ? 9.866 6.478 -41.139 1.00 90.94 176 ILE A CA 1
ATOM 1399 C C . ILE A 1 176 ? 9.425 6.170 -39.701 1.00 90.94 176 ILE A C 1
ATOM 1401 O O . ILE A 1 176 ? 8.229 6.040 -39.433 1.00 90.94 176 ILE A O 1
ATOM 1405 N N . GLY A 1 177 ? 10.377 6.133 -38.767 1.00 89.19 177 GLY A N 1
ATOM 1406 C CA . GLY A 1 177 ? 10.121 5.930 -37.345 1.00 89.19 177 GLY A CA 1
ATOM 1407 C C . GLY A 1 177 ? 9.205 6.983 -36.717 1.00 89.19 177 GLY A C 1
ATOM 1408 O O . GLY A 1 177 ? 8.328 6.647 -35.926 1.00 89.19 177 GLY A O 1
ATOM 1409 N N . MET A 1 178 ? 9.370 8.254 -37.087 1.00 85.56 178 MET A N 1
ATOM 1410 C CA . MET A 1 178 ? 8.520 9.346 -36.603 1.00 85.56 178 MET A CA 1
ATOM 1411 C C . MET A 1 178 ? 7.110 9.294 -37.195 1.00 85.56 178 MET A C 1
ATOM 1413 O O . MET A 1 178 ? 6.138 9.503 -36.470 1.00 85.56 178 MET A O 1
ATOM 1417 N N . VAL A 1 179 ? 6.984 8.990 -38.492 1.00 86.81 179 VAL A N 1
ATOM 1418 C CA . VAL A 1 179 ? 5.676 8.874 -39.161 1.00 86.81 179 VAL A CA 1
ATOM 1419 C C . VAL A 1 179 ? 4.854 7.723 -38.578 1.00 86.81 179 VAL A C 1
ATOM 1421 O O . VAL A 1 179 ? 3.632 7.832 -38.503 1.00 86.81 179 VAL A O 1
ATOM 1424 N N . SER A 1 180 ? 5.497 6.650 -38.109 1.00 87.12 180 SER A N 1
ATOM 1425 C CA . SER A 1 180 ? 4.782 5.497 -37.554 1.00 87.12 180 SER A CA 1
ATOM 1426 C C . SER A 1 180 ? 4.139 5.753 -36.186 1.00 87.12 180 SER A C 1
ATOM 1428 O O . SER A 1 180 ? 3.347 4.925 -35.747 1.00 87.12 180 SER A O 1
ATOM 1430 N N . MET A 1 181 ? 4.483 6.849 -35.492 1.00 82.44 181 MET A N 1
ATOM 1431 C CA . MET A 1 181 ? 3.998 7.187 -34.138 1.00 82.44 181 MET A CA 1
ATOM 1432 C C . MET A 1 181 ? 4.170 6.076 -33.084 1.00 82.44 181 MET A C 1
ATOM 1434 O O . MET A 1 181 ? 3.540 6.108 -32.027 1.00 82.44 181 MET A O 1
ATOM 1438 N N . ILE A 1 182 ? 5.035 5.094 -33.346 1.00 85.06 182 ILE A N 1
ATOM 1439 C CA . ILE A 1 182 ? 5.324 4.028 -32.386 1.00 85.06 182 ILE A CA 1
ATOM 1440 C C . ILE A 1 182 ? 6.220 4.630 -31.297 1.00 85.06 182 ILE A C 1
ATOM 1442 O O . ILE A 1 182 ? 7.207 5.288 -31.645 1.00 85.06 182 ILE A O 1
ATOM 1446 N N . PRO A 1 183 ? 5.932 4.410 -29.999 1.00 82.12 183 PRO A N 1
ATOM 1447 C CA . PRO A 1 183 ? 6.788 4.871 -28.911 1.00 82.12 183 PRO A CA 1
ATOM 1448 C C . PRO A 1 183 ? 8.254 4.493 -29.137 1.00 82.12 183 PRO A C 1
ATOM 1450 O O . PRO A 1 183 ? 8.591 3.339 -29.414 1.00 82.12 183 PRO A O 1
ATOM 1453 N N . GLY A 1 184 ? 9.128 5.497 -29.099 1.00 81.62 184 GLY A N 1
ATOM 1454 C CA . GLY A 1 184 ? 10.560 5.330 -29.322 1.00 81.62 184 GLY A CA 1
ATOM 1455 C C . GLY A 1 184 ? 10.941 4.915 -30.741 1.00 81.62 184 GLY A C 1
ATOM 1456 O O . GLY A 1 184 ? 12.101 4.575 -30.966 1.00 81.62 184 GLY A O 1
ATOM 1457 N N . SER A 1 185 ? 10.015 4.930 -31.708 1.00 85.19 185 SER A N 1
ATOM 1458 C CA . SER A 1 185 ? 10.173 4.351 -33.055 1.00 85.19 185 SER A CA 1
ATOM 1459 C C . SER A 1 185 ? 10.628 2.884 -33.040 1.00 85.19 185 SER A C 1
ATOM 1461 O O . SER A 1 185 ? 11.348 2.437 -33.936 1.00 85.19 185 SER A O 1
ATOM 1463 N N . LEU A 1 186 ? 10.265 2.146 -31.984 1.00 83.25 186 LEU A N 1
ATOM 1464 C CA . LEU A 1 186 ? 10.649 0.746 -31.823 1.00 83.25 186 LEU A CA 1
ATOM 1465 C C . LEU A 1 186 ? 10.051 -0.096 -32.954 1.00 83.25 186 LEU A C 1
ATOM 1467 O O . LEU A 1 186 ? 8.856 -0.029 -33.237 1.00 83.25 186 LEU A O 1
ATOM 1471 N N . GLY A 1 187 ? 10.895 -0.876 -33.621 1.00 85.88 187 GLY A N 1
ATOM 1472 C CA . GLY A 1 187 ? 10.496 -1.703 -34.757 1.00 85.88 187 GLY A CA 1
ATOM 1473 C C . GLY A 1 187 ? 10.598 -0.976 -36.097 1.00 85.88 187 GLY A C 1
ATOM 1474 O O . GLY A 1 187 ? 11.349 -1.426 -36.951 1.00 85.88 187 GLY A O 1
ATOM 1475 N N . SER A 1 188 ? 9.913 0.152 -36.307 1.00 89.56 188 SER A N 1
ATOM 1476 C CA . SER A 1 188 ? 9.904 0.835 -37.619 1.00 89.56 188 SER A CA 1
ATOM 1477 C C . SER A 1 188 ? 11.268 1.412 -38.017 1.00 89.56 188 SER A C 1
ATOM 1479 O O . SER A 1 188 ? 11.723 1.192 -39.140 1.00 89.56 188 SER A O 1
ATOM 1481 N N . PHE A 1 189 ? 11.955 2.092 -37.093 1.00 92.06 189 PHE A N 1
ATOM 1482 C CA . PHE A 1 189 ? 13.334 2.548 -37.304 1.00 92.06 189 PHE A CA 1
ATOM 1483 C C . PHE A 1 189 ? 14.297 1.361 -37.428 1.00 92.06 189 PHE A C 1
ATOM 1485 O O . PHE A 1 189 ? 15.132 1.325 -38.330 1.00 92.06 189 PHE A O 1
ATOM 1492 N N . ASP A 1 190 ? 14.167 0.381 -36.530 1.00 91.94 190 ASP A N 1
ATOM 1493 C CA . ASP A 1 190 ? 15.107 -0.736 -36.416 1.00 91.94 190 ASP A CA 1
ATOM 1494 C C . ASP A 1 190 ? 15.064 -1.638 -37.661 1.00 91.94 190 ASP A C 1
ATOM 1496 O O . ASP A 1 190 ? 16.110 -1.987 -38.202 1.00 91.94 190 ASP A O 1
ATOM 1500 N N . LEU A 1 191 ? 13.868 -1.952 -38.175 1.00 91.31 191 LEU A N 1
ATOM 1501 C CA . LEU A 1 191 ? 13.689 -2.747 -39.394 1.00 91.31 191 LEU A CA 1
ATOM 1502 C C . LEU A 1 191 ? 14.289 -2.053 -40.618 1.00 91.31 191 LEU A C 1
ATOM 1504 O O . LEU A 1 191 ? 14.993 -2.696 -41.397 1.00 91.31 191 LEU A O 1
ATOM 1508 N N . MET A 1 192 ? 14.052 -0.746 -40.774 1.00 91.19 192 MET A N 1
ATOM 1509 C CA . MET A 1 192 ? 14.616 0.015 -41.890 1.00 91.19 192 MET A CA 1
ATOM 1510 C C . MET A 1 192 ? 16.146 0.081 -41.805 1.00 91.19 192 MET A C 1
ATOM 1512 O O . MET A 1 192 ? 16.835 -0.134 -42.806 1.00 91.19 192 MET A O 1
ATOM 1516 N N . MET A 1 193 ? 16.688 0.302 -40.605 1.00 92.94 193 MET A N 1
ATOM 1517 C CA . MET A 1 193 ? 18.132 0.317 -40.382 1.00 92.94 193 MET A CA 1
ATOM 1518 C C . MET A 1 193 ? 18.775 -1.041 -40.657 1.00 92.94 193 MET A C 1
ATOM 1520 O O . MET A 1 193 ? 19.781 -1.086 -41.361 1.00 92.94 193 MET A O 1
ATOM 1524 N N . ILE A 1 194 ? 18.210 -2.142 -40.147 1.00 92.00 194 ILE A N 1
ATOM 1525 C CA . ILE A 1 194 ? 18.731 -3.495 -40.402 1.00 92.00 194 ILE A CA 1
ATOM 1526 C C . ILE A 1 194 ? 18.684 -3.784 -41.898 1.00 92.00 194 ILE A C 1
ATOM 1528 O O . ILE A 1 194 ? 19.706 -4.155 -42.469 1.00 92.00 194 ILE A O 1
ATOM 1532 N N . SER A 1 195 ? 17.538 -3.549 -42.546 1.00 88.38 195 SER A N 1
ATOM 1533 C CA . SER A 1 195 ? 17.393 -3.775 -43.985 1.00 88.38 195 SER A CA 1
ATOM 1534 C C . SER A 1 195 ? 18.444 -3.003 -44.779 1.00 88.38 195 SER A C 1
ATOM 1536 O O . SER A 1 195 ? 19.054 -3.574 -45.675 1.00 88.38 195 SER A O 1
ATOM 1538 N N . GLY A 1 196 ? 18.693 -1.735 -44.447 1.00 88.12 196 GLY A N 1
ATOM 1539 C CA . GLY A 1 196 ? 19.704 -0.927 -45.126 1.00 88.12 196 GLY A CA 1
ATOM 1540 C C . GLY A 1 196 ? 21.144 -1.357 -44.838 1.00 88.12 196 GLY A C 1
ATOM 1541 O O . GLY A 1 196 ? 21.967 -1.369 -45.750 1.00 88.12 196 GLY A O 1
ATOM 1542 N N . LEU A 1 197 ? 21.458 -1.738 -43.597 1.00 89.88 197 LEU A N 1
ATOM 1543 C CA . LEU A 1 197 ? 22.802 -2.168 -43.194 1.00 89.88 197 LEU A CA 1
ATOM 1544 C C . LEU A 1 197 ? 23.204 -3.508 -43.822 1.00 89.88 197 LEU A C 1
ATOM 1546 O O . LEU A 1 197 ? 24.371 -3.671 -44.180 1.00 89.88 197 LEU A O 1
ATOM 1550 N N . LEU A 1 198 ? 22.250 -4.418 -44.042 1.00 88.94 198 LEU A N 1
ATOM 1551 C CA . LEU A 1 198 ? 22.486 -5.682 -44.754 1.00 88.94 198 LEU A CA 1
ATOM 1552 C C . LEU A 1 198 ? 23.080 -5.459 -46.153 1.00 88.94 198 LEU A C 1
ATOM 1554 O O . LEU A 1 198 ? 23.949 -6.211 -46.592 1.00 88.94 198 LEU A O 1
ATOM 1558 N N . HIS A 1 199 ? 22.679 -4.385 -46.838 1.00 85.38 199 HIS A N 1
ATOM 1559 C CA . HIS A 1 199 ? 23.227 -4.032 -48.150 1.00 85.38 199 HIS A CA 1
ATOM 1560 C C . HIS A 1 199 ? 24.669 -3.509 -48.096 1.00 85.38 199 HIS A C 1
ATOM 1562 O O . HIS A 1 199 ? 25.357 -3.508 -49.116 1.00 85.38 199 HIS A O 1
ATOM 1568 N N . PHE A 1 200 ? 25.151 -3.104 -46.920 1.00 84.06 200 PHE A N 1
ATOM 1569 C CA . PHE A 1 200 ? 26.531 -2.672 -46.690 1.00 84.06 200 PHE A CA 1
ATOM 1570 C C . PHE A 1 200 ? 27.416 -3.792 -46.119 1.00 84.06 200 PHE A C 1
ATOM 1572 O O . PHE A 1 200 ? 28.442 -3.507 -45.508 1.00 84.06 200 PHE A O 1
ATOM 1579 N N . SER A 1 201 ? 27.048 -5.060 -46.359 1.00 82.69 201 SER A N 1
ATOM 1580 C CA . SER A 1 201 ? 27.785 -6.259 -45.915 1.00 82.69 201 SER A CA 1
ATOM 1581 C C . SER A 1 201 ? 27.899 -6.409 -44.391 1.00 82.69 201 SER A C 1
ATOM 1583 O O . SER A 1 201 ? 28.843 -7.023 -43.904 1.00 82.69 201 SER A O 1
ATOM 1585 N N . ILE A 1 202 ? 26.945 -5.850 -43.640 1.00 88.75 202 ILE A N 1
ATOM 1586 C CA . ILE A 1 202 ? 26.818 -6.043 -42.190 1.00 88.75 202 ILE A CA 1
ATOM 1587 C C . ILE A 1 202 ? 25.843 -7.186 -41.937 1.00 88.75 202 ILE A C 1
ATOM 1589 O O . ILE A 1 202 ? 24.759 -7.196 -42.514 1.00 88.75 202 ILE A O 1
ATOM 1593 N N . ASN A 1 203 ? 26.189 -8.135 -41.070 1.00 90.69 203 ASN A N 1
ATOM 1594 C CA . ASN A 1 203 ? 25.308 -9.263 -40.752 1.00 90.69 203 ASN A CA 1
ATOM 1595 C C . ASN A 1 203 ? 24.102 -8.831 -39.894 1.00 90.69 203 ASN A C 1
ATOM 1597 O O . ASN A 1 203 ? 24.157 -7.831 -39.177 1.00 90.69 203 ASN A O 1
ATOM 1601 N N . GLN A 1 204 ? 23.017 -9.620 -39.883 1.00 88.62 204 GLN A N 1
ATOM 1602 C CA . GLN A 1 204 ? 21.831 -9.325 -39.052 1.00 88.62 204 GLN A CA 1
ATOM 1603 C C . GLN A 1 204 ? 22.189 -9.154 -37.566 1.00 88.62 204 GLN A C 1
ATOM 1605 O O . GLN A 1 204 ? 21.742 -8.204 -36.925 1.00 88.62 204 GLN A O 1
ATOM 1610 N N . ASN A 1 205 ? 23.051 -10.028 -37.040 1.00 89.62 205 ASN A N 1
ATOM 1611 C CA . ASN A 1 205 ? 23.497 -9.986 -35.645 1.00 89.62 205 ASN A CA 1
ATOM 1612 C C . ASN A 1 205 ? 24.335 -8.731 -35.338 1.00 89.62 205 ASN A C 1
ATOM 1614 O O . ASN A 1 205 ? 24.225 -8.152 -34.256 1.00 89.62 205 ASN A O 1
ATOM 1618 N N . GLU A 1 206 ? 25.148 -8.281 -36.294 1.00 91.44 206 GLU A N 1
ATOM 1619 C CA . GLU A 1 206 ? 25.997 -7.090 -36.168 1.00 91.44 206 GLU A CA 1
ATOM 1620 C C . GLU A 1 206 ? 25.162 -5.804 -36.189 1.00 91.44 206 GLU A C 1
ATOM 1622 O O . GLU A 1 206 ? 25.342 -4.930 -35.335 1.00 91.44 206 GLU A O 1
ATOM 1627 N N . ALA A 1 207 ? 24.197 -5.721 -37.112 1.00 91.19 207 ALA A N 1
ATOM 1628 C CA . ALA A 1 207 ? 23.244 -4.619 -37.200 1.00 91.19 207 ALA A CA 1
ATOM 1629 C C . ALA A 1 207 ? 22.364 -4.534 -35.942 1.00 91.19 207 ALA A C 1
ATOM 1631 O O . ALA A 1 207 ? 22.179 -3.446 -35.390 1.00 91.19 207 ALA A O 1
ATOM 1632 N N . ALA A 1 208 ? 21.881 -5.675 -35.439 1.00 91.19 208 ALA A N 1
ATOM 1633 C CA . ALA A 1 208 ? 21.118 -5.736 -34.195 1.00 91.19 208 ALA A CA 1
ATOM 1634 C C . ALA A 1 208 ? 21.952 -5.265 -32.993 1.00 91.19 208 ALA A C 1
ATOM 1636 O O . ALA A 1 208 ? 21.467 -4.483 -32.177 1.00 91.19 208 ALA A O 1
ATOM 1637 N N . SER A 1 209 ? 23.223 -5.673 -32.915 1.00 92.81 209 SER A N 1
ATOM 1638 C CA . SER A 1 209 ? 24.143 -5.250 -31.849 1.00 92.81 209 SER A CA 1
ATOM 1639 C C . SER A 1 209 ? 24.414 -3.742 -31.883 1.00 92.81 209 SER A C 1
ATOM 1641 O O . SER A 1 209 ? 24.408 -3.082 -30.842 1.00 92.81 209 SER A O 1
ATOM 1643 N N . TRP A 1 210 ? 24.589 -3.169 -33.078 1.00 94.62 210 TRP A N 1
ATOM 1644 C CA . TRP A 1 210 ? 24.742 -1.723 -33.258 1.00 94.62 210 TRP A CA 1
ATOM 1645 C C . TRP A 1 210 ? 23.502 -0.964 -32.768 1.00 94.62 210 TRP A C 1
ATOM 1647 O O . TRP A 1 210 ? 23.614 -0.034 -31.962 1.00 94.62 210 TRP A O 1
ATOM 1657 N N . LEU A 1 211 ? 22.313 -1.390 -33.199 1.00 93.94 211 LEU A N 1
ATOM 1658 C CA . LEU A 1 211 ? 21.050 -0.778 -32.789 1.00 93.94 211 LEU A CA 1
ATOM 1659 C C . LEU A 1 211 ? 20.815 -0.900 -31.285 1.00 93.94 211 LEU A C 1
ATOM 1661 O O . LEU A 1 211 ? 20.434 0.083 -30.652 1.00 93.94 211 LEU A O 1
ATOM 1665 N N . LEU A 1 212 ? 21.098 -2.063 -30.696 1.00 93.50 212 LEU A N 1
ATOM 1666 C CA . LEU A 1 212 ? 20.959 -2.294 -29.261 1.00 93.50 212 LEU A CA 1
ATOM 1667 C C . LEU A 1 212 ? 21.792 -1.290 -28.454 1.00 93.50 212 LEU A C 1
ATOM 1669 O O . LEU A 1 212 ? 21.265 -0.643 -27.548 1.00 93.50 212 LEU A O 1
ATOM 1673 N N . LEU A 1 213 ? 23.071 -1.111 -28.798 1.00 94.56 213 LEU A N 1
ATOM 1674 C CA . LEU A 1 213 ? 23.933 -0.150 -28.104 1.00 94.56 213 LEU A CA 1
ATOM 1675 C C . LEU A 1 213 ? 23.428 1.284 -28.276 1.00 94.56 213 LEU A C 1
ATOM 1677 O O . LEU A 1 213 ? 23.371 2.037 -27.303 1.00 94.56 213 LEU A O 1
ATOM 1681 N N . PHE A 1 214 ? 22.989 1.654 -29.480 1.00 94.56 214 PHE A N 1
ATOM 1682 C CA . PHE A 1 214 ? 22.379 2.963 -29.702 1.00 94.56 214 PHE A CA 1
ATOM 1683 C C . PHE A 1 214 ? 21.142 3.171 -28.817 1.00 94.56 214 PHE A C 1
ATOM 1685 O O . PHE A 1 214 ? 21.022 4.210 -28.166 1.00 94.56 214 PHE A O 1
ATOM 1692 N N . ARG A 1 215 ? 20.262 2.169 -28.710 1.00 93.19 215 ARG A N 1
ATOM 1693 C CA . ARG A 1 215 ? 19.074 2.208 -27.842 1.00 93.19 215 ARG A CA 1
ATOM 1694 C C . ARG A 1 215 ? 19.453 2.353 -26.371 1.00 93.19 215 ARG A C 1
ATOM 1696 O O . ARG A 1 215 ? 18.892 3.208 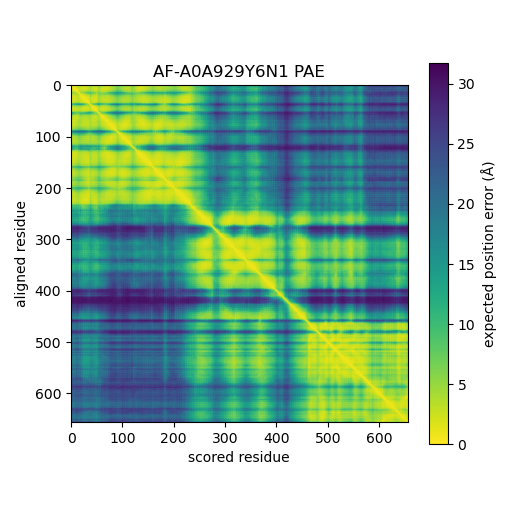-25.687 1.00 93.19 215 ARG A O 1
ATOM 1703 N N . ILE A 1 216 ? 20.425 1.581 -25.893 1.00 92.69 216 ILE A N 1
ATOM 1704 C CA . ILE A 1 216 ? 20.873 1.634 -24.497 1.00 92.69 216 ILE A CA 1
ATOM 1705 C C . ILE A 1 216 ? 21.380 3.036 -24.143 1.00 92.69 216 ILE A C 1
ATOM 1707 O O . ILE A 1 216 ? 20.909 3.633 -23.173 1.00 92.69 216 ILE A O 1
ATOM 1711 N N . PHE A 1 217 ? 22.297 3.586 -24.939 1.00 93.88 217 PHE A N 1
ATOM 1712 C CA . PHE A 1 217 ? 22.973 4.834 -24.585 1.00 93.88 217 PHE A CA 1
ATOM 1713 C C . PHE A 1 217 ? 22.200 6.103 -24.954 1.00 93.88 217 PHE A C 1
ATOM 1715 O O . PHE A 1 217 ? 22.330 7.102 -24.250 1.00 93.88 217 PHE A O 1
ATOM 1722 N N . TYR A 1 218 ? 21.397 6.088 -26.021 1.00 91.75 218 TYR A N 1
ATOM 1723 C CA . TYR A 1 218 ? 20.655 7.274 -26.460 1.00 91.75 218 TYR A CA 1
ATOM 1724 C C . TYR A 1 218 ? 19.219 7.329 -25.920 1.00 91.75 218 TYR A C 1
ATOM 1726 O O . TYR A 1 218 ? 18.713 8.417 -25.648 1.00 91.75 218 TYR A O 1
ATOM 1734 N N . TYR A 1 219 ? 18.565 6.178 -25.724 1.00 90.62 219 TYR A N 1
ATOM 1735 C CA . TYR A 1 219 ? 17.177 6.124 -25.252 1.00 90.62 219 TYR A CA 1
ATOM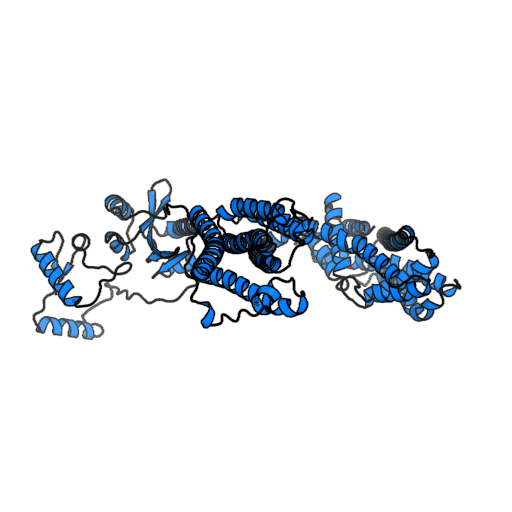 1736 C C . TYR A 1 219 ? 17.087 5.703 -23.780 1.00 90.62 219 TYR A C 1
ATOM 1738 O O . TYR A 1 219 ? 16.577 6.461 -22.958 1.00 90.62 219 TYR A O 1
ATOM 1746 N N . ILE A 1 220 ? 17.596 4.519 -23.427 1.00 91.00 220 ILE A N 1
ATOM 1747 C CA . ILE A 1 220 ? 17.318 3.878 -22.130 1.00 91.00 220 ILE A CA 1
ATOM 1748 C C . ILE A 1 220 ? 18.014 4.601 -20.970 1.00 91.00 220 ILE A C 1
ATOM 1750 O O . ILE A 1 220 ? 17.355 5.000 -20.009 1.00 91.00 220 ILE A O 1
ATOM 1754 N N . ILE A 1 221 ? 19.335 4.795 -21.042 1.00 92.44 221 ILE A N 1
ATOM 1755 C CA . ILE A 1 221 ? 20.099 5.445 -19.964 1.00 92.44 221 ILE A CA 1
ATOM 1756 C C . ILE A 1 221 ? 19.607 6.886 -19.726 1.00 92.44 221 ILE A C 1
ATOM 1758 O O . ILE A 1 221 ? 19.285 7.214 -18.578 1.00 92.44 221 ILE A O 1
ATOM 1762 N N . PRO A 1 222 ? 19.470 7.748 -20.758 1.00 92.69 222 PRO A N 1
ATOM 1763 C CA . PRO A 1 222 ? 18.958 9.099 -20.561 1.00 92.69 222 PRO A CA 1
ATOM 1764 C C . PRO A 1 222 ? 17.541 9.126 -19.992 1.00 92.69 222 PRO A C 1
ATOM 1766 O O . PRO A 1 222 ? 17.268 9.980 -19.148 1.00 92.69 222 PRO A O 1
ATOM 1769 N N . PHE A 1 223 ? 16.673 8.188 -20.391 1.00 91.75 223 PHE A N 1
ATOM 1770 C CA . PHE A 1 223 ? 15.314 8.060 -19.861 1.00 91.75 223 PHE A CA 1
ATOM 1771 C C . PHE A 1 223 ? 15.300 7.778 -18.359 1.00 91.75 223 PHE A C 1
ATOM 1773 O O . PHE A 1 223 ? 14.585 8.462 -17.632 1.00 91.75 223 PHE A O 1
ATOM 1780 N N . PHE A 1 224 ? 16.105 6.835 -17.859 1.00 88.38 224 PHE A N 1
ATOM 1781 C CA . PHE A 1 224 ? 16.144 6.552 -16.418 1.00 88.38 224 PHE A CA 1
ATOM 1782 C C . PHE A 1 224 ? 16.671 7.740 -15.606 1.00 88.38 224 PHE A C 1
ATOM 1784 O O . PHE A 1 224 ? 16.126 8.053 -14.546 1.00 88.38 224 PHE A O 1
ATOM 1791 N N . ILE A 1 225 ? 17.675 8.455 -16.123 1.00 90.38 225 ILE A N 1
ATOM 1792 C CA . ILE A 1 225 ? 18.156 9.701 -15.508 1.00 90.38 225 ILE A CA 1
ATOM 1793 C C . ILE A 1 225 ? 17.039 10.761 -15.506 1.00 90.38 225 ILE A C 1
ATOM 1795 O O . ILE A 1 225 ? 16.784 11.399 -14.483 1.00 90.38 225 ILE A O 1
ATOM 1799 N N . GLY A 1 226 ? 16.323 10.911 -16.624 1.00 89.88 226 GLY A N 1
ATOM 1800 C CA . GLY A 1 226 ? 15.174 11.809 -16.744 1.00 89.88 226 GLY A CA 1
ATOM 1801 C C . GLY A 1 226 ? 14.030 11.447 -15.803 1.00 89.88 226 GLY A C 1
ATOM 1802 O O . GLY A 1 226 ? 13.436 12.334 -15.198 1.00 89.88 226 GLY A O 1
ATOM 1803 N N . LEU A 1 227 ? 13.764 10.158 -15.595 1.00 86.81 227 LEU A N 1
ATOM 1804 C CA . LEU A 1 227 ? 12.747 9.675 -14.666 1.00 86.81 227 LEU A CA 1
ATOM 1805 C C . LEU A 1 227 ? 13.087 10.043 -13.215 1.00 86.81 227 LEU A C 1
ATOM 1807 O O . LEU A 1 227 ? 12.207 10.464 -12.465 1.00 86.81 227 LEU A O 1
ATOM 1811 N N . ILE A 1 228 ? 14.362 9.956 -12.822 1.00 86.31 228 ILE A N 1
ATOM 1812 C CA . ILE A 1 228 ? 14.819 10.394 -11.493 1.00 86.31 228 ILE A CA 1
ATOM 1813 C C . ILE A 1 228 ? 14.565 11.897 -11.307 1.00 86.31 228 ILE A C 1
ATOM 1815 O O . ILE A 1 228 ? 14.017 12.314 -10.281 1.00 86.31 228 ILE A O 1
ATOM 1819 N N . PHE A 1 229 ? 14.909 12.721 -12.302 1.00 87.00 229 PHE A N 1
ATOM 1820 C CA . PHE A 1 229 ? 14.641 14.162 -12.259 1.00 87.00 229 PHE A CA 1
ATOM 1821 C C . PHE A 1 229 ? 13.143 14.488 -12.279 1.00 87.00 229 PHE A C 1
ATOM 1823 O O . PHE A 1 229 ? 12.703 15.368 -11.532 1.00 87.00 229 PHE A O 1
ATOM 1830 N N . PHE A 1 230 ? 12.343 13.743 -13.043 1.00 85.19 230 PHE A N 1
ATOM 1831 C CA . PHE A 1 230 ? 10.886 13.857 -13.058 1.00 85.19 230 PHE A CA 1
ATOM 1832 C C . PHE A 1 230 ? 10.294 13.603 -11.669 1.00 85.19 230 PHE A C 1
ATOM 1834 O O . PHE A 1 230 ? 9.548 14.435 -11.152 1.00 85.19 230 PHE A O 1
ATOM 1841 N N . LEU A 1 231 ? 10.680 12.501 -11.020 1.00 81.88 231 LEU A N 1
ATOM 1842 C CA . LEU A 1 231 ? 10.213 12.156 -9.675 1.00 81.88 231 LEU A CA 1
ATOM 1843 C C . LEU A 1 231 ? 10.642 13.198 -8.631 1.00 81.88 231 LEU A C 1
ATOM 1845 O O . LEU A 1 231 ? 9.849 13.555 -7.760 1.00 81.88 231 LEU A O 1
ATOM 1849 N N . LYS A 1 232 ? 11.862 13.737 -8.739 1.00 81.81 232 LYS A N 1
ATOM 1850 C CA . LYS A 1 232 ? 12.380 14.785 -7.844 1.00 81.81 232 LYS A CA 1
ATOM 1851 C C . LYS A 1 232 ? 11.642 16.121 -8.010 1.00 81.81 232 LYS A C 1
ATOM 1853 O O . LYS A 1 232 ? 11.302 16.758 -7.015 1.00 81.81 232 LYS A O 1
ATOM 1858 N N . SER A 1 233 ? 11.433 16.562 -9.250 1.00 75.88 233 SER A N 1
ATOM 1859 C CA . SER A 1 233 ? 10.922 17.902 -9.577 1.00 75.88 233 SER A CA 1
ATOM 1860 C C . SER A 1 233 ? 9.392 17.938 -9.650 1.00 75.88 233 SER A C 1
ATOM 1862 O O . SER A 1 233 ? 8.744 18.720 -8.951 1.00 75.88 233 SER A O 1
ATOM 1864 N N . MET A 1 234 ? 8.804 17.043 -10.448 1.00 72.06 234 MET A N 1
ATOM 1865 C CA . MET A 1 234 ? 7.363 16.980 -10.703 1.00 72.06 234 MET A CA 1
ATOM 1866 C C . MET A 1 234 ? 6.621 16.203 -9.614 1.00 72.06 234 MET A C 1
ATOM 1868 O O . MET A 1 234 ? 5.478 16.528 -9.293 1.00 72.06 234 MET A O 1
ATOM 1872 N N . GLY A 1 235 ? 7.273 15.207 -9.001 1.00 68.75 235 GLY A N 1
ATOM 1873 C CA . GLY A 1 235 ? 6.656 14.374 -7.967 1.00 68.75 235 GLY A CA 1
ATOM 1874 C C . GLY A 1 235 ? 6.111 15.193 -6.798 1.00 68.75 235 GLY A C 1
ATOM 1875 O O . GLY A 1 235 ? 5.011 14.918 -6.328 1.00 68.75 235 GLY A O 1
ATOM 1876 N N . LYS A 1 236 ? 6.813 16.260 -6.386 1.00 71.56 236 LYS A N 1
ATOM 1877 C CA . LYS A 1 236 ? 6.327 17.172 -5.342 1.00 71.56 236 LYS A CA 1
ATOM 1878 C C . LYS A 1 236 ? 5.117 17.992 -5.800 1.00 71.56 236 LYS A C 1
ATOM 1880 O O . LYS A 1 236 ? 4.125 18.034 -5.089 1.00 71.56 236 LYS A O 1
ATOM 1885 N N . GLN A 1 237 ? 5.161 18.585 -6.994 1.00 71.94 237 GLN A N 1
ATOM 1886 C CA . GLN A 1 237 ? 4.051 19.395 -7.519 1.00 71.94 237 GLN A CA 1
ATOM 1887 C C . GLN A 1 237 ? 2.770 18.577 -7.712 1.00 71.94 237 GLN A C 1
ATOM 1889 O O . GLN A 1 237 ? 1.688 19.030 -7.347 1.00 71.94 237 GLN A O 1
ATOM 1894 N N . ILE A 1 238 ? 2.892 17.361 -8.252 1.00 71.81 238 ILE A N 1
ATOM 1895 C CA . ILE A 1 238 ? 1.769 16.429 -8.406 1.00 71.81 238 ILE A CA 1
ATOM 1896 C C . ILE A 1 238 ? 1.249 16.023 -7.023 1.00 71.81 238 ILE A C 1
ATOM 1898 O O . ILE A 1 238 ? 0.044 16.031 -6.788 1.00 71.81 238 ILE A O 1
ATOM 1902 N N . ASN A 1 239 ? 2.146 15.719 -6.085 1.00 77.56 239 ASN A N 1
ATOM 1903 C CA . ASN A 1 239 ? 1.757 15.357 -4.730 1.00 77.56 239 ASN A CA 1
ATOM 1904 C C . ASN A 1 239 ? 1.008 16.487 -4.008 1.00 77.56 239 ASN A C 1
ATOM 1906 O O . ASN A 1 239 ? -0.008 16.216 -3.376 1.00 77.56 239 ASN A O 1
ATOM 1910 N N . ASP A 1 240 ? 1.467 17.731 -4.133 1.00 76.00 240 ASP A N 1
ATOM 1911 C CA . ASP A 1 240 ? 0.822 18.895 -3.521 1.00 76.00 240 ASP A CA 1
ATOM 1912 C C . ASP A 1 240 ? -0.534 19.188 -4.194 1.00 76.00 240 ASP A C 1
ATOM 1914 O O . ASP A 1 240 ? -1.523 19.439 -3.508 1.00 76.00 240 ASP A O 1
ATOM 1918 N N . LYS A 1 241 ? -0.621 19.059 -5.530 1.00 75.12 241 LYS A N 1
ATOM 1919 C CA . LYS A 1 241 ? -1.874 19.225 -6.293 1.00 75.12 241 LYS A CA 1
ATOM 1920 C C . LYS A 1 241 ? -2.954 18.216 -5.887 1.00 75.12 241 LYS A C 1
ATOM 1922 O O . LYS A 1 241 ? -4.128 18.565 -5.868 1.00 75.12 241 LYS A O 1
ATOM 1927 N N . PHE A 1 242 ? -2.561 16.986 -5.563 1.00 73.62 242 PHE A N 1
ATOM 1928 C CA . PHE A 1 242 ? -3.467 15.903 -5.163 1.00 73.62 242 PHE A CA 1
ATOM 1929 C C . PHE A 1 242 ? -3.431 15.619 -3.650 1.00 73.62 242 PHE A C 1
ATOM 1931 O O . PHE A 1 242 ? -3.685 14.489 -3.236 1.00 73.62 242 PHE A O 1
ATOM 1938 N N . GLN A 1 243 ? -3.083 16.610 -2.818 1.00 73.81 243 GLN A N 1
ATOM 1939 C CA . GLN A 1 243 ? -3.154 16.526 -1.347 1.00 73.81 243 GLN A CA 1
ATOM 1940 C C . GLN A 1 243 ? -2.465 15.283 -0.738 1.00 73.81 243 GLN A C 1
ATOM 1942 O O . GLN A 1 243 ? -2.931 14.684 0.230 1.00 73.81 243 GLN A O 1
ATOM 1947 N N . GLY A 1 244 ? -1.344 14.842 -1.311 1.00 74.19 244 GLY A N 1
ATOM 1948 C CA . GLY A 1 244 ? -0.602 13.682 -0.811 1.00 74.19 244 GLY A CA 1
ATOM 1949 C C . GLY A 1 244 ? -1.081 12.313 -1.312 1.00 74.19 244 GLY A C 1
ATOM 1950 O O . GLY A 1 244 ? -0.437 11.306 -0.999 1.00 74.19 244 GLY A O 1
ATOM 1951 N N . LEU A 1 245 ? -2.167 12.244 -2.094 1.00 74.94 245 LEU A N 1
ATOM 1952 C CA . LEU A 1 245 ? -2.719 10.991 -2.629 1.00 74.94 245 LEU A CA 1
ATOM 1953 C C . LEU A 1 245 ? -1.689 10.171 -3.434 1.00 74.94 245 LEU A C 1
ATOM 1955 O O . LEU A 1 245 ? -1.547 8.980 -3.154 1.00 74.94 245 LEU A O 1
ATOM 1959 N N . PRO A 1 246 ? -0.893 10.757 -4.355 1.00 78.00 246 PRO A N 1
ATOM 1960 C CA . PRO A 1 246 ? 0.061 9.999 -5.164 1.00 78.00 246 PRO A CA 1
ATOM 1961 C C . PRO A 1 246 ? 1.140 9.329 -4.313 1.00 78.00 246 PRO A C 1
ATOM 1963 O O . PRO A 1 246 ? 1.499 8.182 -4.562 1.00 78.00 246 PRO A O 1
ATOM 1966 N N . LYS A 1 247 ? 1.627 10.004 -3.263 1.00 79.25 247 LYS A N 1
ATOM 1967 C CA . LYS A 1 247 ? 2.589 9.420 -2.320 1.00 79.25 247 LYS A CA 1
ATOM 1968 C C . LYS A 1 247 ? 1.972 8.274 -1.519 1.00 79.25 247 LYS A C 1
ATOM 1970 O O . LYS A 1 247 ? 2.643 7.262 -1.320 1.00 79.25 247 LYS A O 1
ATOM 1975 N N . LYS A 1 248 ? 0.712 8.405 -1.081 1.00 78.31 248 LYS A N 1
ATOM 1976 C CA . LYS A 1 248 ? -0.019 7.308 -0.419 1.00 78.31 248 LYS A CA 1
ATOM 1977 C C . LYS A 1 248 ? -0.179 6.113 -1.366 1.00 78.31 248 LYS A C 1
ATOM 1979 O O . LYS A 1 248 ? 0.155 4.996 -0.982 1.00 78.31 248 LYS A O 1
ATOM 1984 N N . MET A 1 249 ? -0.589 6.346 -2.613 1.00 77.44 249 MET A N 1
ATOM 1985 C CA . MET A 1 249 ? -0.714 5.297 -3.632 1.00 77.44 249 MET A CA 1
ATOM 1986 C C . MET A 1 249 ? 0.626 4.629 -3.941 1.00 77.44 249 MET A C 1
ATOM 1988 O O . MET A 1 249 ? 0.699 3.407 -3.961 1.00 77.44 249 MET A O 1
ATOM 1992 N N . ALA A 1 250 ? 1.700 5.401 -4.116 1.00 80.81 250 ALA A N 1
ATOM 1993 C CA . ALA A 1 250 ? 3.039 4.862 -4.341 1.00 80.81 250 ALA A CA 1
ATOM 1994 C C . ALA A 1 250 ? 3.523 4.013 -3.156 1.00 80.81 250 ALA A C 1
ATOM 1996 O O . ALA A 1 250 ? 4.146 2.976 -3.363 1.00 80.81 250 ALA A O 1
ATOM 1997 N N . ALA A 1 251 ? 3.203 4.409 -1.919 1.00 81.81 251 ALA A N 1
ATOM 1998 C CA . ALA A 1 251 ? 3.501 3.604 -0.738 1.00 81.81 251 ALA A CA 1
ATOM 1999 C C . ALA A 1 251 ? 2.700 2.288 -0.720 1.00 81.81 251 ALA A C 1
ATOM 2001 O O . ALA A 1 251 ? 3.279 1.240 -0.450 1.00 81.81 251 ALA A O 1
ATOM 2002 N N . LEU A 1 252 ? 1.404 2.318 -1.054 1.00 82.88 252 LEU A N 1
ATOM 2003 C CA . LEU A 1 252 ? 0.555 1.118 -1.139 1.00 82.88 252 LEU A CA 1
ATOM 2004 C C . LEU A 1 252 ? 0.984 0.172 -2.271 1.00 82.88 252 LEU A C 1
ATOM 2006 O O . LEU A 1 252 ? 1.046 -1.044 -2.076 1.00 82.88 252 LEU A O 1
ATOM 2010 N N . LEU A 1 253 ? 1.311 0.724 -3.442 1.00 82.62 253 LEU A N 1
ATOM 2011 C CA . LEU A 1 253 ? 1.849 -0.022 -4.579 1.00 82.62 253 LEU A CA 1
ATOM 2012 C C . LEU A 1 253 ? 3.207 -0.620 -4.232 1.00 82.62 253 LEU A C 1
ATOM 2014 O O . LEU A 1 253 ? 3.410 -1.809 -4.440 1.00 82.62 253 LEU A O 1
ATOM 2018 N N . GLY A 1 254 ? 4.102 0.169 -3.635 1.00 85.62 254 GLY A N 1
ATOM 2019 C CA . GLY A 1 254 ? 5.395 -0.306 -3.154 1.00 85.62 254 GLY A CA 1
ATOM 2020 C C . GLY A 1 254 ? 5.242 -1.478 -2.187 1.00 85.62 254 GLY A C 1
ATOM 2021 O O . GLY A 1 254 ? 5.885 -2.507 -2.378 1.00 85.62 254 GLY A O 1
ATOM 2022 N N . GLN A 1 255 ? 4.348 -1.368 -1.202 1.00 86.94 255 GLN A N 1
ATOM 2023 C CA . GLN A 1 255 ? 4.065 -2.457 -0.262 1.00 86.94 255 GLN A CA 1
ATOM 2024 C C . GLN A 1 255 ? 3.515 -3.703 -0.961 1.00 86.94 255 GLN A C 1
ATOM 2026 O O . GLN A 1 255 ? 3.903 -4.820 -0.625 1.00 86.94 255 GLN A O 1
ATOM 2031 N N . SER A 1 256 ? 2.633 -3.525 -1.946 1.00 88.50 256 SER A N 1
ATOM 2032 C CA . SER A 1 256 ? 2.056 -4.635 -2.713 1.00 88.50 256 SER A CA 1
ATOM 2033 C C . SER A 1 256 ? 3.111 -5.334 -3.575 1.00 88.50 256 SER A C 1
ATOM 2035 O O . SER A 1 256 ? 3.173 -6.561 -3.579 1.00 88.50 256 SER A O 1
ATOM 2037 N N . ILE A 1 257 ? 3.988 -4.564 -4.229 1.00 90.19 257 ILE A N 1
ATOM 2038 C CA . ILE A 1 257 ? 5.130 -5.074 -4.997 1.00 90.19 257 ILE A CA 1
ATOM 2039 C C . ILE A 1 257 ? 6.087 -5.825 -4.070 1.00 90.19 257 ILE A C 1
ATOM 2041 O O . ILE A 1 257 ? 6.448 -6.952 -4.374 1.00 90.19 257 ILE A O 1
ATOM 2045 N N . SER A 1 258 ? 6.459 -5.260 -2.919 1.00 93.19 258 SER A N 1
ATOM 2046 C CA . SER A 1 258 ? 7.356 -5.925 -1.964 1.00 93.19 258 SER A CA 1
ATOM 2047 C C . SER A 1 258 ? 6.752 -7.199 -1.373 1.00 93.19 258 SER A C 1
ATOM 2049 O O . SER A 1 258 ? 7.468 -8.183 -1.218 1.00 93.19 258 SER A O 1
ATOM 2051 N N . HIS A 1 259 ? 5.447 -7.225 -1.091 1.00 93.44 259 HIS A N 1
ATOM 2052 C CA . HIS A 1 259 ? 4.751 -8.444 -0.671 1.00 93.44 259 HIS A CA 1
ATOM 2053 C C . HIS A 1 259 ? 4.782 -9.508 -1.777 1.00 93.44 259 HIS A C 1
ATOM 2055 O O . HIS A 1 259 ? 5.198 -10.638 -1.522 1.00 93.44 259 HIS A O 1
ATOM 2061 N N . PHE A 1 260 ? 4.418 -9.140 -3.010 1.00 93.38 260 PHE A N 1
ATOM 2062 C CA . PHE A 1 260 ? 4.470 -10.050 -4.153 1.00 93.38 260 PHE A CA 1
ATOM 2063 C C . PHE A 1 260 ? 5.886 -10.576 -4.389 1.00 93.38 260 PHE A C 1
ATOM 2065 O O . PHE A 1 260 ? 6.074 -11.780 -4.497 1.00 93.38 260 PHE A O 1
ATOM 2072 N N . MET A 1 261 ? 6.885 -9.693 -4.405 1.00 94.38 261 MET A N 1
ATOM 2073 C CA . MET A 1 261 ? 8.277 -10.062 -4.635 1.00 94.38 261 MET A CA 1
ATOM 2074 C C . MET A 1 261 ? 8.802 -11.022 -3.567 1.00 94.38 261 MET A C 1
ATOM 2076 O O . MET A 1 261 ? 9.494 -11.985 -3.890 1.00 94.38 261 MET A O 1
ATOM 2080 N N . THR A 1 262 ? 8.472 -10.774 -2.301 1.00 95.19 262 THR A N 1
ATOM 2081 C CA . THR A 1 262 ? 8.868 -11.655 -1.199 1.00 95.19 262 THR A CA 1
ATOM 2082 C C . THR A 1 262 ? 8.239 -13.046 -1.363 1.00 95.19 262 THR A C 1
ATOM 2084 O O . THR A 1 262 ? 8.959 -14.039 -1.321 1.00 95.19 262 THR A O 1
ATOM 2087 N N . ASN A 1 263 ? 6.932 -13.135 -1.642 1.00 92.44 263 ASN A N 1
ATOM 2088 C CA . ASN A 1 263 ? 6.250 -14.424 -1.840 1.00 92.44 263 ASN A CA 1
ATOM 2089 C C . ASN A 1 263 ? 6.721 -15.149 -3.106 1.00 92.44 263 ASN A C 1
ATOM 2091 O O . ASN A 1 263 ? 6.930 -16.357 -3.081 1.00 92.44 263 ASN A O 1
ATOM 2095 N N . PHE A 1 264 ? 6.912 -14.415 -4.206 1.00 92.88 264 PHE A N 1
ATOM 2096 C CA . PHE A 1 264 ? 7.439 -14.956 -5.456 1.00 92.88 264 PHE A CA 1
ATOM 2097 C C . PHE A 1 264 ? 8.830 -15.546 -5.245 1.00 92.88 264 PHE A C 1
ATOM 2099 O O . PHE A 1 264 ? 9.110 -16.633 -5.736 1.00 92.88 264 PHE A O 1
ATOM 2106 N N . PHE A 1 265 ? 9.686 -14.869 -4.479 1.00 93.69 265 PHE A N 1
ATOM 2107 C CA . PHE A 1 265 ? 11.008 -15.388 -4.157 1.00 93.69 265 PHE A CA 1
ATOM 2108 C C . PHE A 1 265 ? 10.945 -16.602 -3.229 1.00 93.69 265 PHE A C 1
ATOM 2110 O O . PHE A 1 265 ? 11.697 -17.551 -3.424 1.00 93.69 265 PHE A O 1
ATOM 2117 N N . GLY A 1 266 ? 10.011 -16.612 -2.273 1.00 91.38 266 GLY A N 1
ATOM 2118 C CA . GLY A 1 266 ? 9.749 -17.781 -1.435 1.00 91.38 266 GLY A CA 1
ATOM 2119 C C . GLY A 1 266 ? 9.358 -19.010 -2.258 1.00 91.38 266 GLY A C 1
ATOM 2120 O O . GLY A 1 266 ? 9.955 -20.075 -2.105 1.00 91.38 266 GLY A O 1
ATOM 2121 N N . PHE A 1 267 ? 8.430 -18.832 -3.201 1.00 89.38 267 PHE A N 1
ATOM 2122 C CA . PHE A 1 267 ? 8.071 -19.852 -4.186 1.00 89.38 267 PHE A CA 1
ATOM 2123 C C . PHE A 1 267 ? 9.267 -20.260 -5.056 1.00 89.38 267 PHE A C 1
ATOM 2125 O O . PHE A 1 267 ? 9.538 -21.446 -5.206 1.00 89.38 267 PHE A O 1
ATOM 2132 N N . PHE A 1 268 ? 10.003 -19.289 -5.602 1.00 88.62 268 PHE A N 1
ATOM 2133 C CA . PHE A 1 268 ? 11.161 -19.529 -6.459 1.00 88.62 268 PHE A CA 1
ATOM 2134 C C . PHE A 1 268 ? 12.215 -20.386 -5.750 1.00 88.62 268 PHE A C 1
ATOM 2136 O O . PHE A 1 268 ? 12.671 -21.366 -6.326 1.00 88.62 268 PHE A O 1
ATOM 2143 N N . LEU A 1 269 ? 12.530 -20.100 -4.483 1.00 87.25 269 LEU A N 1
ATOM 2144 C CA . LEU A 1 269 ? 13.435 -20.922 -3.674 1.00 87.25 269 LEU A CA 1
ATOM 2145 C C . LEU A 1 269 ? 12.926 -22.360 -3.516 1.00 87.25 269 LEU A C 1
ATOM 2147 O O . LEU A 1 269 ? 13.672 -23.310 -3.753 1.00 87.25 269 LEU A O 1
ATOM 2151 N N . MET A 1 270 ? 11.646 -22.535 -3.182 1.00 83.25 270 MET A N 1
ATOM 2152 C CA . MET A 1 270 ? 11.032 -23.865 -3.074 1.00 83.25 270 MET A CA 1
ATOM 2153 C C . MET A 1 270 ? 10.946 -24.601 -4.416 1.00 83.25 270 MET A C 1
ATOM 2155 O O . MET A 1 270 ? 10.888 -25.824 -4.427 1.00 83.25 270 MET A O 1
ATOM 2159 N N . ALA A 1 271 ? 10.918 -23.893 -5.543 1.00 77.56 271 ALA A N 1
ATOM 2160 C CA . ALA A 1 271 ? 10.974 -24.499 -6.868 1.00 77.56 271 ALA A CA 1
ATOM 2161 C C . ALA A 1 271 ? 12.419 -24.852 -7.262 1.00 77.56 271 ALA A C 1
ATOM 2163 O O . ALA A 1 271 ? 12.654 -25.893 -7.868 1.00 77.56 271 ALA A O 1
ATOM 2164 N N . THR A 1 272 ? 13.409 -24.034 -6.885 1.00 75.44 272 THR A N 1
ATOM 2165 C CA . THR A 1 272 ? 14.830 -24.320 -7.161 1.00 75.44 272 THR A CA 1
ATOM 2166 C C . THR A 1 272 ? 15.347 -25.555 -6.438 1.00 75.44 272 THR A C 1
ATOM 2168 O O . THR A 1 272 ? 16.279 -26.180 -6.931 1.00 75.44 272 THR A O 1
ATOM 2171 N N . SER A 1 273 ? 14.712 -25.975 -5.339 1.00 69.31 273 SER A N 1
ATOM 2172 C CA . SER A 1 273 ? 15.052 -27.242 -4.685 1.00 69.31 273 SER A CA 1
ATOM 2173 C C . SER A 1 273 ? 14.816 -28.467 -5.581 1.00 69.31 273 SER A C 1
ATOM 2175 O O . SER A 1 273 ? 15.325 -29.533 -5.272 1.00 69.31 273 SER A O 1
ATOM 2177 N N . ILE A 1 274 ? 14.095 -28.339 -6.701 1.00 62.53 274 ILE A N 1
ATOM 2178 C CA . ILE A 1 274 ? 13.864 -29.422 -7.674 1.00 62.53 274 ILE A CA 1
ATOM 2179 C C . ILE A 1 274 ? 15.096 -29.676 -8.541 1.00 62.53 274 ILE A C 1
ATOM 2181 O O . ILE A 1 274 ? 15.319 -30.808 -8.971 1.00 62.53 274 ILE A O 1
ATOM 2185 N N . LEU A 1 275 ? 15.871 -28.630 -8.842 1.00 60.19 275 LEU A N 1
ATOM 2186 C CA . LEU A 1 275 ? 16.991 -28.726 -9.771 1.00 60.19 275 LEU A CA 1
ATOM 2187 C C . LEU A 1 275 ? 18.157 -29.449 -9.079 1.00 60.19 275 LEU A C 1
ATOM 2189 O O . LEU A 1 275 ? 18.612 -28.988 -8.029 1.00 60.19 275 LEU A O 1
ATOM 2193 N N . PRO A 1 276 ? 18.648 -30.575 -9.626 1.00 54.12 276 PRO A N 1
ATOM 2194 C CA . PRO A 1 276 ? 19.882 -31.181 -9.149 1.00 54.12 276 PRO A CA 1
ATOM 2195 C C . PRO A 1 276 ? 21.030 -30.204 -9.426 1.00 54.12 276 PRO A C 1
ATOM 2197 O O . PRO A 1 276 ? 21.294 -29.878 -10.582 1.00 54.12 276 PRO A O 1
ATOM 2200 N N . SER A 1 277 ? 21.681 -29.700 -8.379 1.00 56.62 277 SER A N 1
ATOM 2201 C CA . SER A 1 277 ? 22.980 -29.036 -8.504 1.00 56.62 277 SER A CA 1
ATOM 2202 C C . SER A 1 277 ? 24.081 -30.094 -8.551 1.00 56.62 277 SER A C 1
ATOM 2204 O O . SER A 1 277 ? 23.943 -31.168 -7.965 1.00 56.62 277 SER A O 1
ATOM 2206 N N . GLU A 1 278 ? 25.179 -29.823 -9.256 1.00 53.00 278 GLU A N 1
ATOM 2207 C CA . GLU A 1 278 ? 26.344 -30.709 -9.254 1.00 53.00 278 GLU A CA 1
ATOM 2208 C C . GLU A 1 278 ? 27.032 -30.630 -7.879 1.00 53.00 278 GLU A C 1
ATOM 2210 O O . GLU A 1 278 ? 27.895 -29.795 -7.632 1.00 53.00 278 GLU A O 1
ATOM 2215 N N . ILE A 1 279 ? 26.653 -31.526 -6.960 1.00 53.25 279 ILE A N 1
ATOM 2216 C CA . ILE A 1 279 ? 27.097 -31.584 -5.546 1.00 53.25 279 ILE A CA 1
ATOM 2217 C C . ILE A 1 279 ? 28.635 -31.711 -5.396 1.00 53.25 279 ILE A C 1
ATOM 2219 O O . ILE A 1 279 ? 29.189 -31.555 -4.305 1.00 53.25 279 ILE A O 1
ATOM 2223 N N . HIS A 1 280 ? 29.352 -31.970 -6.491 1.00 49.00 280 HIS A N 1
ATOM 2224 C CA . HIS A 1 280 ? 30.795 -32.205 -6.531 1.00 49.00 280 HIS A CA 1
ATOM 2225 C C . HIS A 1 280 ? 31.667 -30.981 -6.194 1.00 49.00 280 HIS A C 1
ATOM 2227 O O . HIS A 1 280 ? 32.872 -31.143 -5.998 1.00 49.00 280 HIS A O 1
ATOM 2233 N N . SER A 1 281 ? 31.097 -29.779 -6.082 1.00 52.94 281 SER A N 1
ATOM 2234 C CA . SER A 1 281 ? 31.827 -28.547 -5.750 1.00 52.94 281 SER A CA 1
ATOM 2235 C C . SER A 1 281 ? 32.143 -28.379 -4.251 1.00 52.94 281 SER A C 1
ATOM 2237 O O . SER A 1 281 ? 33.107 -27.693 -3.903 1.00 52.94 281 SER A O 1
ATOM 2239 N N . LEU A 1 282 ? 31.379 -29.014 -3.346 1.00 61.62 282 LEU A N 1
ATOM 2240 C CA . LEU A 1 282 ? 31.533 -28.867 -1.890 1.00 61.62 282 LEU A CA 1
ATOM 2241 C C . LEU A 1 282 ? 32.244 -30.089 -1.261 1.00 61.62 282 LEU A C 1
ATOM 2243 O O . LEU A 1 282 ? 31.648 -31.167 -1.166 1.00 61.62 282 LEU A O 1
ATOM 2247 N N . PRO A 1 283 ? 33.479 -29.941 -0.724 1.00 59.47 283 PRO A N 1
ATOM 2248 C CA . PRO A 1 283 ? 34.318 -31.065 -0.269 1.00 59.47 283 PRO A CA 1
ATOM 2249 C C . PRO A 1 283 ? 33.708 -31.950 0.830 1.00 59.47 283 PRO A C 1
ATOM 2251 O O . PRO A 1 283 ? 34.101 -33.105 0.992 1.00 59.47 283 PRO A O 1
ATOM 2254 N N . LEU A 1 284 ? 32.786 -31.393 1.621 1.00 59.06 284 LEU A N 1
ATOM 2255 C CA . LEU A 1 284 ? 32.134 -32.053 2.758 1.00 59.06 284 LEU A CA 1
ATOM 2256 C C . LEU A 1 284 ? 30.908 -32.874 2.326 1.00 59.06 284 LEU A C 1
ATOM 2258 O O . LEU A 1 284 ? 30.650 -33.932 2.892 1.00 59.06 284 LEU A O 1
ATOM 2262 N N . LEU A 1 285 ? 30.192 -32.403 1.301 1.00 58.09 285 LEU A N 1
ATOM 2263 C CA . LEU A 1 285 ? 28.982 -33.027 0.758 1.00 58.09 285 LEU A CA 1
ATOM 2264 C C . LEU A 1 285 ? 29.307 -34.114 -0.271 1.00 58.09 285 LEU A C 1
ATOM 2266 O O . LEU A 1 285 ? 28.626 -35.133 -0.299 1.00 58.09 285 LEU A O 1
ATOM 2270 N N . GLY A 1 286 ? 30.401 -33.968 -1.028 1.00 57.78 286 GLY A N 1
ATOM 2271 C CA . GLY A 1 286 ? 30.868 -34.992 -1.973 1.00 57.78 286 GLY A CA 1
ATOM 2272 C C . GLY A 1 286 ? 31.332 -36.312 -1.333 1.00 57.78 286 GLY A C 1
ATOM 2273 O O . GLY A 1 286 ? 31.616 -37.265 -2.051 1.00 57.78 286 GLY A O 1
ATOM 2274 N N . ARG A 1 287 ? 31.422 -36.385 0.007 1.00 61.12 287 ARG A N 1
ATOM 2275 C CA . ARG A 1 287 ? 31.725 -37.615 0.770 1.00 61.12 287 ARG A CA 1
ATOM 2276 C C . ARG A 1 287 ? 30.477 -38.350 1.271 1.00 61.12 287 ARG A C 1
ATOM 2278 O O . ARG A 1 287 ? 30.609 -39.434 1.836 1.00 61.12 287 ARG A O 1
ATOM 2285 N N . MET A 1 288 ? 29.297 -37.745 1.142 1.00 63.44 288 MET A N 1
ATOM 2286 C CA . MET A 1 288 ? 28.030 -38.328 1.580 1.00 63.44 288 MET A CA 1
ATOM 2287 C C . MET A 1 288 ? 27.390 -39.138 0.447 1.00 63.44 288 MET A C 1
ATOM 2289 O O . MET A 1 288 ? 27.701 -38.939 -0.723 1.00 63.44 288 MET A O 1
ATOM 2293 N N . ASP A 1 289 ? 26.469 -40.035 0.803 1.00 62.81 289 ASP A N 1
ATOM 2294 C CA . ASP A 1 289 ? 25.565 -40.680 -0.155 1.00 62.81 289 ASP A CA 1
ATOM 2295 C C . ASP A 1 289 ? 24.841 -39.594 -0.989 1.00 62.81 289 ASP A C 1
ATOM 2297 O O . ASP A 1 289 ? 24.304 -38.661 -0.373 1.00 62.81 289 ASP A O 1
ATOM 2301 N N . PRO A 1 290 ? 24.831 -39.666 -2.340 1.00 61.56 290 PRO A N 1
ATOM 2302 C CA . PRO A 1 290 ? 24.230 -38.656 -3.215 1.00 61.56 290 PRO A CA 1
ATOM 2303 C C . PRO A 1 290 ? 22.835 -38.199 -2.779 1.00 61.56 290 PRO A C 1
ATOM 2305 O O . PRO A 1 290 ? 22.558 -37.001 -2.772 1.00 61.56 290 PRO A O 1
ATOM 2308 N N . ILE A 1 291 ? 21.991 -39.124 -2.309 1.00 59.88 291 ILE A N 1
ATOM 2309 C CA . ILE A 1 291 ? 20.634 -38.809 -1.840 1.00 59.88 291 ILE A CA 1
ATOM 2310 C C . ILE A 1 291 ? 20.681 -37.961 -0.559 1.00 59.88 291 ILE A C 1
ATOM 2312 O O . ILE A 1 291 ? 20.001 -36.938 -0.453 1.00 59.88 291 ILE A O 1
ATOM 2316 N N . LYS A 1 292 ? 21.512 -38.347 0.419 1.00 64.19 292 LYS A N 1
ATOM 2317 C CA . LYS A 1 292 ? 21.647 -37.621 1.695 1.00 64.19 292 LYS A CA 1
ATOM 2318 C C . LYS A 1 292 ? 22.291 -36.246 1.489 1.00 64.19 292 LYS A C 1
ATOM 2320 O O . LYS A 1 292 ? 21.862 -35.275 2.112 1.00 64.19 292 LYS A O 1
ATOM 2325 N N . GLY A 1 293 ? 23.282 -36.150 0.600 1.00 63.25 293 GLY A N 1
ATOM 2326 C CA . GLY A 1 293 ? 23.924 -34.887 0.235 1.00 63.25 293 GLY A CA 1
ATOM 2327 C C . GLY A 1 293 ? 22.966 -33.929 -0.477 1.00 63.25 293 GLY A C 1
ATOM 2328 O O . GLY A 1 293 ? 22.892 -32.751 -0.122 1.00 63.25 293 GLY A O 1
ATOM 2329 N N . GLN A 1 294 ? 22.166 -34.444 -1.413 1.00 64.94 294 GLN A N 1
ATOM 2330 C CA . GLN A 1 294 ? 21.187 -33.650 -2.152 1.00 64.94 294 GLN A CA 1
ATOM 2331 C C . GLN A 1 294 ? 20.075 -33.117 -1.244 1.00 64.94 294 GLN A C 1
ATOM 2333 O O . GLN A 1 294 ? 19.757 -31.929 -1.297 1.00 64.94 294 GLN A O 1
ATOM 2338 N N . LEU A 1 295 ? 19.535 -33.951 -0.351 1.00 66.56 295 LEU A N 1
ATOM 2339 C CA . LEU A 1 295 ? 18.514 -33.527 0.611 1.00 66.56 295 LEU A CA 1
ATOM 2340 C C . LEU A 1 295 ? 19.042 -32.473 1.598 1.00 66.56 295 LEU A C 1
ATOM 2342 O O . LEU A 1 295 ? 18.338 -31.511 1.908 1.00 66.56 295 LEU A O 1
ATOM 2346 N N . LEU A 1 296 ? 20.286 -32.615 2.076 1.00 70.12 296 LEU A N 1
ATOM 2347 C CA . LEU A 1 296 ? 20.912 -31.624 2.958 1.00 70.12 296 LEU A CA 1
ATOM 2348 C C . LEU A 1 296 ? 21.105 -30.279 2.243 1.00 70.12 296 LEU A C 1
ATOM 2350 O O . LEU A 1 296 ? 20.877 -29.228 2.842 1.00 70.12 296 LEU A O 1
ATOM 2354 N N . TYR A 1 297 ? 21.493 -30.314 0.966 1.00 72.75 297 TYR A N 1
ATOM 2355 C CA . TYR A 1 297 ? 21.645 -29.111 0.158 1.00 72.75 297 TYR A CA 1
ATOM 2356 C C . TYR A 1 297 ? 20.297 -28.459 -0.155 1.00 72.75 297 TYR A C 1
ATOM 2358 O O . TYR A 1 297 ? 20.198 -27.248 -0.046 1.00 72.75 297 TYR A O 1
ATOM 2366 N N . GLN A 1 298 ? 19.247 -29.218 -0.477 1.00 75.25 298 GLN A N 1
ATOM 2367 C CA . GLN A 1 298 ? 17.923 -28.687 -0.845 1.00 75.25 298 GLN A CA 1
ATOM 2368 C C . GLN A 1 298 ? 17.112 -28.156 0.347 1.00 75.25 298 GLN A C 1
ATOM 2370 O O . GLN A 1 298 ? 16.211 -27.331 0.175 1.00 75.25 298 GLN A O 1
ATOM 2375 N N . TYR A 1 299 ? 17.410 -28.610 1.562 1.00 77.50 299 TYR A N 1
ATOM 2376 C CA . TYR A 1 299 ? 16.627 -28.269 2.744 1.00 77.50 299 TYR A CA 1
ATOM 2377 C C . TYR A 1 299 ? 16.592 -26.759 3.086 1.00 77.50 299 TYR A C 1
ATOM 2379 O O . TYR A 1 299 ? 15.494 -26.225 3.293 1.00 77.50 299 TYR A O 1
ATOM 2387 N N . PRO A 1 300 ? 17.719 -26.016 3.098 1.00 84.62 300 PRO A N 1
ATOM 2388 C CA . PRO A 1 300 ? 17.695 -24.573 3.328 1.00 84.62 300 PRO A CA 1
ATOM 2389 C C . PRO A 1 300 ? 16.840 -23.794 2.318 1.00 84.62 300 PRO A C 1
ATOM 2391 O O . PRO A 1 300 ? 16.221 -22.809 2.714 1.00 84.62 300 PRO A O 1
ATOM 2394 N N . CYS A 1 301 ? 16.721 -24.238 1.059 1.00 84.50 301 CYS A N 1
ATOM 2395 C CA . CYS A 1 301 ? 15.804 -23.629 0.084 1.00 84.50 301 CYS A CA 1
ATOM 2396 C C . CYS A 1 301 ? 14.345 -23.676 0.558 1.00 84.50 301 CYS A C 1
ATOM 2398 O O . CYS A 1 301 ? 13.639 -22.670 0.478 1.00 84.50 301 CYS A O 1
ATOM 2400 N N . PHE A 1 302 ? 13.896 -24.817 1.092 1.00 82.56 302 PHE A N 1
ATOM 2401 C CA . PHE A 1 302 ? 12.548 -24.953 1.654 1.00 82.56 302 PHE A CA 1
ATOM 2402 C C . PHE A 1 302 ? 12.361 -24.099 2.910 1.00 82.56 302 PHE A C 1
ATOM 2404 O O . PHE A 1 302 ? 11.351 -23.399 3.039 1.00 82.56 302 PHE A O 1
ATOM 2411 N N . LEU A 1 303 ? 13.349 -24.110 3.810 1.00 87.31 303 LEU A N 1
ATOM 2412 C CA . LEU A 1 303 ? 13.333 -23.292 5.021 1.00 87.31 303 LEU A CA 1
ATOM 2413 C C . LEU A 1 303 ? 13.228 -21.802 4.674 1.00 87.31 303 LEU A C 1
ATOM 2415 O O . LEU A 1 303 ? 12.278 -21.142 5.096 1.00 87.31 303 LEU A O 1
ATOM 2419 N N . PHE A 1 304 ? 14.158 -21.277 3.873 1.00 91.50 304 PHE A N 1
ATOM 2420 C CA . PHE A 1 304 ? 14.139 -19.878 3.457 1.00 91.50 304 PHE A CA 1
ATOM 2421 C C . PHE A 1 304 ? 12.854 -19.552 2.700 1.00 91.50 304 PHE A C 1
ATOM 2423 O O . PHE A 1 304 ? 12.214 -18.555 3.027 1.00 91.50 304 PHE A O 1
ATOM 2430 N N . GLY A 1 305 ? 12.413 -20.420 1.786 1.00 90.81 305 GLY A N 1
ATOM 2431 C CA . GLY A 1 305 ? 11.156 -20.262 1.061 1.00 90.81 305 GLY A CA 1
ATOM 2432 C C . GLY A 1 305 ? 9.952 -20.022 1.977 1.00 90.81 305 GLY A C 1
ATOM 2433 O O . GLY A 1 305 ? 9.234 -19.032 1.818 1.00 90.81 305 GLY A O 1
ATOM 2434 N N . SER A 1 306 ? 9.790 -20.859 3.007 1.00 89.31 306 SER A N 1
ATOM 2435 C CA . SER A 1 306 ? 8.727 -20.707 4.013 1.00 89.31 306 SER A CA 1
ATOM 2436 C C . SER A 1 306 ? 8.843 -19.407 4.827 1.00 89.31 306 SER A C 1
ATOM 2438 O O . SER A 1 306 ? 7.841 -18.734 5.084 1.00 89.31 306 SER A O 1
ATOM 2440 N N . LEU A 1 307 ? 10.066 -18.996 5.180 1.00 93.12 307 LEU A N 1
ATOM 2441 C CA . LEU A 1 307 ? 10.322 -17.754 5.913 1.00 93.12 307 LEU A CA 1
ATOM 2442 C C . LEU A 1 307 ? 10.077 -16.506 5.051 1.00 93.12 307 LEU A C 1
ATOM 2444 O O . LEU A 1 307 ? 9.665 -15.475 5.584 1.00 93.12 307 LEU A O 1
ATOM 2448 N N . PHE A 1 308 ? 10.268 -16.587 3.731 1.00 94.69 308 PHE A N 1
ATOM 2449 C CA . PHE A 1 308 ? 9.908 -15.513 2.802 1.00 94.69 308 PHE A CA 1
ATOM 2450 C C . PHE A 1 308 ? 8.384 -15.316 2.739 1.00 94.69 308 PHE A C 1
ATOM 2452 O O . PHE A 1 308 ? 7.933 -14.174 2.787 1.00 94.69 308 PHE A O 1
ATOM 2459 N N . PHE A 1 309 ? 7.568 -16.376 2.753 1.00 92.69 309 PHE A N 1
ATOM 2460 C CA . PHE A 1 309 ? 6.108 -16.215 2.881 1.00 92.69 309 PHE A CA 1
ATOM 2461 C C . PHE A 1 309 ? 5.717 -15.500 4.183 1.00 92.69 309 PHE A C 1
ATOM 2463 O O . PHE A 1 309 ? 4.914 -14.560 4.165 1.00 92.69 309 PHE A O 1
ATOM 2470 N N . LEU A 1 310 ? 6.350 -15.864 5.304 1.00 91.94 310 LEU A N 1
ATOM 2471 C CA . LEU A 1 310 ? 6.141 -15.174 6.579 1.00 91.94 310 LEU A CA 1
ATOM 2472 C C . LEU A 1 310 ? 6.564 -13.701 6.514 1.00 91.94 310 LEU A C 1
ATOM 2474 O O . LEU A 1 310 ? 5.843 -12.820 6.989 1.00 91.94 310 LEU A O 1
ATOM 2478 N N . LEU A 1 311 ? 7.710 -13.405 5.896 1.00 93.75 311 LEU A N 1
ATOM 2479 C CA . LEU A 1 311 ? 8.158 -12.031 5.685 1.00 93.75 311 LEU A CA 1
ATOM 2480 C C . LEU A 1 311 ? 7.145 -11.248 4.835 1.00 93.75 311 LEU A C 1
ATOM 2482 O O . LEU A 1 311 ? 6.832 -10.101 5.161 1.00 93.75 311 LEU A O 1
ATOM 2486 N N . GLY A 1 312 ? 6.582 -11.872 3.798 1.00 93.12 312 GLY A N 1
ATOM 2487 C CA . GLY A 1 312 ? 5.533 -11.291 2.961 1.00 93.12 312 GLY A CA 1
ATOM 2488 C C . GLY A 1 312 ? 4.309 -10.897 3.787 1.00 93.12 312 GLY A C 1
ATOM 2489 O O . GLY A 1 312 ? 3.820 -9.764 3.685 1.00 93.12 312 GLY A O 1
ATOM 2490 N N . ARG A 1 313 ? 3.883 -11.779 4.700 1.00 91.00 313 ARG A N 1
ATOM 2491 C CA . ARG A 1 313 ? 2.806 -11.511 5.663 1.00 91.00 313 ARG A CA 1
ATOM 2492 C C . ARG A 1 313 ? 3.140 -10.355 6.607 1.00 91.00 313 ARG A C 1
ATOM 2494 O O . ARG A 1 313 ? 2.302 -9.470 6.811 1.00 91.00 313 ARG A O 1
ATOM 2501 N N . MET A 1 314 ? 4.354 -10.320 7.152 1.00 90.69 314 MET A N 1
ATOM 2502 C CA . MET A 1 314 ? 4.811 -9.243 8.038 1.00 90.69 314 MET A CA 1
ATOM 2503 C C . MET A 1 314 ? 4.850 -7.883 7.325 1.00 90.69 314 MET A C 1
ATOM 2505 O O . MET A 1 314 ? 4.425 -6.881 7.906 1.00 90.69 314 MET A O 1
ATOM 2509 N N . ILE A 1 315 ? 5.285 -7.840 6.059 1.00 91.38 315 ILE A N 1
ATOM 2510 C CA . ILE A 1 315 ? 5.254 -6.630 5.217 1.00 91.38 315 ILE A CA 1
ATOM 2511 C C . ILE A 1 315 ? 3.808 -6.176 4.998 1.00 91.38 315 ILE A C 1
ATOM 2513 O O . ILE A 1 315 ? 3.491 -5.002 5.205 1.00 91.38 315 ILE A O 1
ATOM 2517 N N . ARG A 1 316 ? 2.905 -7.104 4.650 1.00 89.06 316 ARG A N 1
ATOM 2518 C CA . ARG A 1 316 ? 1.477 -6.815 4.435 1.00 89.06 316 ARG A CA 1
ATOM 2519 C C . ARG A 1 316 ? 0.802 -6.250 5.688 1.00 89.06 316 ARG A C 1
ATOM 2521 O O . ARG A 1 316 ? -0.032 -5.356 5.574 1.00 89.06 316 ARG A O 1
ATOM 2528 N N . ARG A 1 317 ? 1.188 -6.737 6.871 1.00 86.19 317 ARG A N 1
ATOM 2529 C CA . ARG A 1 317 ? 0.719 -6.260 8.186 1.00 86.19 317 ARG A CA 1
ATOM 2530 C C . ARG A 1 317 ? 1.554 -5.100 8.753 1.00 86.19 317 ARG A C 1
ATOM 2532 O O . ARG A 1 317 ? 1.325 -4.707 9.892 1.00 86.19 317 ARG A O 1
ATOM 2539 N N . LYS A 1 318 ? 2.491 -4.538 7.977 1.00 88.19 318 LYS A N 1
ATOM 2540 C CA . LYS A 1 318 ? 3.368 -3.406 8.341 1.00 88.19 318 LYS A CA 1
ATOM 2541 C C . LYS A 1 318 ? 4.142 -3.592 9.657 1.00 88.19 318 LYS A C 1
ATOM 2543 O O . LYS A 1 318 ? 4.429 -2.613 10.351 1.00 88.19 318 LYS A O 1
ATOM 2548 N N . ALA A 1 319 ? 4.489 -4.831 10.000 1.00 88.56 319 ALA A N 1
ATOM 2549 C CA . ALA A 1 319 ? 5.147 -5.155 11.260 1.00 88.56 319 ALA A CA 1
ATOM 2550 C C . ALA A 1 319 ? 6.555 -4.542 11.337 1.00 88.56 319 ALA A C 1
ATOM 2552 O O . ALA A 1 319 ? 7.355 -4.665 10.408 1.00 88.56 319 ALA A O 1
ATOM 2553 N N . ALA A 1 320 ? 6.895 -3.925 12.467 1.00 88.31 320 ALA A N 1
ATOM 2554 C CA . ALA A 1 320 ? 8.206 -3.325 12.698 1.00 88.31 320 ALA A CA 1
ATOM 2555 C C . ALA A 1 320 ? 9.333 -4.370 12.704 1.00 88.31 320 ALA A C 1
ATOM 2557 O O . ALA A 1 320 ? 10.427 -4.098 12.203 1.00 88.31 320 ALA A O 1
ATOM 2558 N N . PHE A 1 321 ? 9.039 -5.582 13.192 1.00 89.50 321 PHE A N 1
ATOM 2559 C CA . PHE A 1 321 ? 9.959 -6.723 13.187 1.00 89.50 321 PHE A CA 1
ATOM 2560 C C . PHE A 1 321 ? 10.368 -7.166 11.770 1.00 89.50 321 PHE A C 1
ATOM 2562 O O . PHE A 1 321 ? 11.448 -7.724 11.592 1.00 89.50 321 PHE A O 1
ATOM 2569 N N . ALA A 1 322 ? 9.588 -6.825 10.734 1.00 92.00 322 ALA A N 1
ATOM 2570 C CA . ALA A 1 322 ? 9.937 -7.124 9.345 1.00 92.00 322 ALA A CA 1
ATOM 2571 C C . ALA A 1 322 ? 11.273 -6.492 8.914 1.00 92.00 322 ALA A C 1
ATOM 2573 O O . ALA A 1 322 ? 11.936 -7.022 8.025 1.00 92.00 322 ALA A O 1
ATOM 2574 N N . LYS A 1 323 ? 11.703 -5.376 9.527 1.00 91.69 323 LYS A N 1
ATOM 2575 C CA . LYS A 1 323 ? 12.967 -4.701 9.170 1.00 91.69 323 LYS A CA 1
ATOM 2576 C C . LYS A 1 323 ? 14.199 -5.549 9.510 1.00 91.69 323 LYS A C 1
ATOM 2578 O O . LYS A 1 323 ? 14.933 -5.879 8.582 1.00 91.69 323 LYS A O 1
ATOM 2583 N N . PRO A 1 324 ? 14.455 -5.916 10.784 1.00 92.56 324 PRO A N 1
ATOM 2584 C CA . PRO A 1 324 ? 15.585 -6.784 11.100 1.00 92.56 324 PRO A CA 1
ATOM 2585 C C . PRO A 1 324 ? 15.408 -8.180 10.494 1.00 92.56 324 PRO A C 1
ATOM 2587 O O . PRO A 1 324 ? 16.381 -8.746 10.003 1.00 92.56 324 PRO A O 1
ATOM 2590 N N . PHE A 1 325 ? 14.176 -8.703 10.454 1.00 93.56 325 PHE A N 1
ATOM 2591 C CA . PHE A 1 325 ? 13.901 -10.029 9.903 1.00 93.56 325 PHE A CA 1
ATOM 2592 C C . PHE A 1 325 ? 14.242 -10.122 8.410 1.00 93.56 325 PHE A C 1
ATOM 2594 O O . PHE A 1 325 ? 14.961 -11.033 8.010 1.00 93.56 325 PHE A O 1
ATOM 2601 N N . SER A 1 326 ? 13.814 -9.151 7.594 1.00 94.56 326 SER A N 1
ATOM 2602 C CA . SER A 1 326 ? 14.151 -9.122 6.163 1.00 94.56 326 SER A CA 1
ATOM 2603 C C . SER A 1 326 ? 15.641 -8.974 5.905 1.00 94.56 326 SER A C 1
ATOM 2605 O O . SER A 1 326 ? 16.159 -9.659 5.028 1.00 94.56 326 SER A O 1
ATOM 2607 N N . LEU A 1 327 ? 16.336 -8.123 6.666 1.00 94.81 327 LEU A N 1
ATOM 2608 C CA . LEU A 1 327 ? 17.776 -7.936 6.516 1.00 94.81 327 LEU A CA 1
ATOM 2609 C C . LEU A 1 327 ? 18.530 -9.246 6.767 1.00 94.81 327 LEU A C 1
ATOM 2611 O O . LEU A 1 327 ? 19.310 -9.671 5.919 1.00 94.81 327 LEU A O 1
ATOM 2615 N N . ILE A 1 328 ? 18.264 -9.900 7.901 1.00 94.88 328 ILE A N 1
ATOM 2616 C CA . ILE A 1 328 ? 18.921 -11.159 8.273 1.00 94.88 328 ILE A CA 1
ATOM 2617 C C . ILE A 1 328 ? 18.572 -12.255 7.263 1.00 94.88 328 ILE A C 1
ATOM 2619 O O . ILE A 1 328 ? 19.472 -12.905 6.734 1.00 94.88 328 ILE A O 1
ATOM 2623 N N . LEU A 1 329 ? 17.284 -12.426 6.951 1.00 95.19 329 LEU A N 1
ATOM 2624 C CA . LEU A 1 329 ? 16.821 -13.461 6.029 1.00 95.19 329 LEU A CA 1
ATOM 2625 C C . LEU A 1 329 ? 17.432 -13.289 4.632 1.00 95.19 329 LEU A C 1
ATOM 2627 O O . LEU A 1 329 ? 17.945 -14.253 4.067 1.00 95.19 329 LEU A O 1
ATOM 2631 N N . CYS A 1 330 ? 17.432 -12.068 4.088 1.00 95.19 330 CYS A N 1
ATOM 2632 C CA . CYS A 1 330 ? 17.996 -11.801 2.765 1.00 95.19 330 CYS A CA 1
ATOM 2633 C C . CYS A 1 330 ? 19.517 -11.987 2.742 1.00 95.19 330 CYS A C 1
ATOM 2635 O O . CYS A 1 330 ? 20.018 -12.531 1.766 1.00 95.19 330 CYS A O 1
ATOM 2637 N N . LEU A 1 331 ? 20.253 -11.589 3.789 1.00 94.44 331 LEU A N 1
ATOM 2638 C CA . LEU A 1 331 ? 21.708 -11.789 3.857 1.00 94.44 331 LEU A CA 1
ATOM 2639 C C . LEU A 1 331 ? 22.086 -13.272 3.951 1.00 94.44 331 LEU A C 1
ATOM 2641 O O . LEU A 1 331 ? 22.970 -13.716 3.220 1.00 94.44 331 LEU A O 1
ATOM 2645 N N . LEU A 1 332 ? 21.398 -14.045 4.798 1.00 94.25 332 LEU A N 1
ATOM 2646 C CA . LEU A 1 332 ? 21.613 -15.494 4.903 1.00 94.25 332 LEU A CA 1
ATOM 2647 C C . LEU A 1 332 ? 21.300 -16.201 3.582 1.00 94.25 332 LEU A C 1
ATOM 2649 O O . LEU A 1 332 ? 22.061 -17.057 3.139 1.00 94.25 332 LEU A O 1
ATOM 2653 N N . THR A 1 333 ? 20.213 -15.797 2.925 1.00 93.25 333 THR A N 1
ATOM 2654 C CA . THR A 1 333 ? 19.812 -16.376 1.640 1.00 93.25 333 THR A CA 1
ATOM 2655 C C . THR A 1 333 ? 20.775 -15.987 0.517 1.00 93.25 333 THR A C 1
ATOM 2657 O O . THR A 1 333 ? 21.131 -16.829 -0.302 1.00 93.25 333 THR A O 1
ATOM 2660 N N . LEU A 1 334 ? 21.255 -14.737 0.499 1.00 92.81 334 LEU A N 1
ATOM 2661 C CA . LEU A 1 334 ? 22.269 -14.272 -0.449 1.00 92.81 334 LEU A CA 1
ATOM 2662 C C . LEU A 1 334 ? 23.570 -15.067 -0.289 1.00 92.81 334 LEU A C 1
ATOM 2664 O O . LEU A 1 334 ? 24.155 -15.473 -1.287 1.00 92.81 334 LEU A O 1
ATOM 2668 N N . PHE A 1 335 ? 24.010 -15.313 0.947 1.00 90.88 335 PHE A N 1
ATOM 2669 C CA . PHE A 1 335 ? 25.184 -16.144 1.208 1.00 90.88 335 PHE A CA 1
ATOM 2670 C C . PHE A 1 335 ? 24.975 -17.575 0.703 1.00 90.88 335 PHE A C 1
ATOM 2672 O O . PHE A 1 335 ? 25.801 -18.085 -0.045 1.00 90.88 335 PHE A O 1
ATOM 2679 N N . TYR A 1 336 ? 23.844 -18.188 1.058 1.00 88.19 336 TYR A N 1
ATOM 2680 C CA . TYR A 1 336 ? 23.541 -19.575 0.723 1.00 88.19 336 TYR A CA 1
ATOM 2681 C C . TYR A 1 336 ? 23.435 -19.832 -0.792 1.00 88.19 336 TYR A C 1
ATOM 2683 O O . TYR A 1 336 ? 24.077 -20.753 -1.290 1.00 88.19 336 TYR A O 1
ATOM 2691 N N . ILE A 1 337 ? 22.699 -19.001 -1.543 1.00 87.56 337 ILE A N 1
ATOM 2692 C CA . ILE A 1 337 ? 22.532 -19.185 -3.001 1.00 87.56 337 ILE A CA 1
ATOM 2693 C C . ILE A 1 337 ? 23.872 -19.072 -3.746 1.00 87.56 337 ILE A C 1
ATOM 2695 O O . ILE A 1 337 ? 24.032 -19.662 -4.809 1.00 87.56 337 ILE A O 1
ATOM 2699 N N . ASN A 1 338 ? 24.836 -18.319 -3.207 1.00 87.44 338 ASN A N 1
ATOM 2700 C CA . ASN A 1 338 ? 26.130 -18.095 -3.851 1.00 87.44 338 ASN A CA 1
ATOM 2701 C C . ASN A 1 338 ? 27.229 -19.083 -3.406 1.00 87.44 338 ASN A C 1
ATOM 2703 O O . ASN A 1 338 ? 28.387 -18.890 -3.774 1.00 87.44 338 ASN A O 1
ATOM 2707 N N . LEU A 1 339 ? 26.899 -20.133 -2.637 1.00 83.19 339 LEU A N 1
ATOM 2708 C CA . LEU A 1 339 ? 27.876 -21.141 -2.191 1.00 83.19 339 LEU A CA 1
ATOM 2709 C C . LEU A 1 339 ? 28.433 -21.999 -3.337 1.00 83.19 339 LEU A C 1
ATOM 2711 O O . LEU A 1 339 ? 29.601 -22.371 -3.294 1.00 83.19 339 LEU A O 1
ATOM 2715 N N . ASP A 1 340 ? 27.605 -22.308 -4.335 1.00 71.81 340 ASP A N 1
ATOM 2716 C CA . ASP A 1 340 ? 27.937 -23.198 -5.464 1.00 71.81 340 ASP A CA 1
ATOM 2717 C C . ASP A 1 340 ? 28.297 -22.424 -6.753 1.00 71.81 340 ASP A C 1
ATOM 2719 O O . ASP A 1 340 ? 28.648 -22.985 -7.785 1.00 71.81 340 ASP A O 1
ATOM 2723 N N . GLY A 1 341 ? 28.215 -21.094 -6.711 1.00 76.44 341 GLY A N 1
ATOM 2724 C CA . GLY A 1 341 ? 28.437 -20.226 -7.863 1.00 76.44 341 GLY A CA 1
ATOM 2725 C C . GLY A 1 341 ? 27.603 -18.955 -7.781 1.00 76.44 341 GLY A C 1
ATOM 2726 O O . GLY A 1 341 ? 26.582 -18.900 -7.099 1.00 76.44 341 GLY A O 1
ATOM 2727 N N . ILE A 1 342 ? 28.038 -17.900 -8.474 1.00 80.50 342 ILE A N 1
ATOM 2728 C CA . ILE A 1 342 ? 27.358 -16.606 -8.382 1.00 80.50 342 ILE A CA 1
ATOM 2729 C C . ILE A 1 342 ? 26.063 -16.629 -9.199 1.00 80.50 342 ILE A C 1
ATOM 2731 O O . ILE A 1 342 ? 26.078 -16.497 -10.425 1.00 80.50 342 ILE A O 1
ATOM 2735 N N . SER A 1 343 ? 24.922 -16.717 -8.514 1.00 83.19 343 SER A N 1
ATOM 2736 C CA . SER A 1 343 ? 23.610 -16.536 -9.139 1.00 83.19 343 SER A CA 1
ATOM 2737 C C . SER A 1 343 ? 23.331 -15.042 -9.303 1.00 83.19 343 SER A C 1
ATOM 2739 O O . SER A 1 343 ? 22.796 -14.388 -8.400 1.00 83.19 343 SER A O 1
ATOM 2741 N N . LEU A 1 344 ? 23.708 -14.480 -10.458 1.00 84.69 344 LEU A N 1
ATOM 2742 C CA . LEU A 1 344 ? 23.523 -13.050 -10.745 1.00 84.69 344 LEU A CA 1
ATOM 2743 C C . LEU A 1 344 ? 22.058 -12.621 -10.603 1.00 84.69 344 LEU A C 1
ATOM 2745 O O . LEU A 1 344 ? 21.776 -11.606 -9.971 1.00 84.69 344 LEU A O 1
ATOM 2749 N N . PHE A 1 345 ? 21.123 -13.409 -11.141 1.00 84.88 345 PHE A N 1
ATOM 2750 C CA . PHE A 1 345 ? 19.697 -13.087 -11.098 1.00 84.88 345 PHE A CA 1
ATOM 2751 C C . PHE A 1 345 ? 19.162 -13.026 -9.661 1.00 84.88 345 PHE A C 1
ATOM 2753 O O . PHE A 1 345 ? 18.641 -11.991 -9.245 1.00 84.88 345 PHE A O 1
ATOM 2760 N N . SER A 1 346 ? 19.343 -14.096 -8.879 1.00 88.31 346 SER A N 1
ATOM 2761 C CA . SER A 1 346 ? 18.836 -14.182 -7.501 1.00 88.31 346 SER A CA 1
ATOM 2762 C C . SER A 1 346 ? 19.491 -13.148 -6.585 1.00 88.31 346 SER A C 1
ATOM 2764 O O . SER A 1 346 ? 18.830 -12.565 -5.725 1.00 88.31 346 SER A O 1
ATOM 2766 N N . SER A 1 347 ? 20.779 -12.865 -6.807 1.00 92.44 347 SER A N 1
ATOM 2767 C CA . SER A 1 347 ? 21.516 -11.858 -6.041 1.00 92.44 347 SER A CA 1
ATOM 2768 C C . SER A 1 347 ? 21.018 -10.444 -6.331 1.00 92.44 347 SER A C 1
ATOM 2770 O O . SER A 1 347 ? 20.722 -9.695 -5.400 1.00 92.44 347 SER A O 1
ATOM 2772 N N . LEU A 1 348 ? 20.856 -10.079 -7.608 1.00 91.94 348 LEU A N 1
ATOM 2773 C CA . LEU A 1 348 ? 20.296 -8.779 -7.992 1.00 91.94 348 LEU A CA 1
ATOM 2774 C C . LEU A 1 348 ? 18.853 -8.620 -7.501 1.00 91.94 348 LEU A C 1
ATOM 2776 O O . LEU A 1 348 ? 18.484 -7.544 -7.029 1.00 91.94 348 LEU A O 1
ATOM 2780 N N . TYR A 1 349 ? 18.060 -9.693 -7.551 1.00 93.12 349 TYR A N 1
ATOM 2781 C CA . TYR A 1 349 ? 16.694 -9.708 -7.039 1.00 93.12 349 TYR A CA 1
ATOM 2782 C C . TYR A 1 349 ? 16.641 -9.405 -5.535 1.00 93.12 349 TYR A C 1
ATOM 2784 O O . TYR A 1 349 ? 15.897 -8.517 -5.112 1.00 93.12 349 TYR A O 1
ATOM 2792 N N . LEU A 1 350 ? 17.454 -10.095 -4.725 1.00 94.06 350 LEU A N 1
ATOM 2793 C CA . LEU A 1 350 ? 17.524 -9.879 -3.275 1.00 94.06 350 LEU A CA 1
ATOM 2794 C C . LEU A 1 350 ? 18.038 -8.483 -2.914 1.00 94.06 350 LEU A C 1
ATOM 2796 O O . LEU A 1 350 ? 17.490 -7.845 -2.014 1.00 94.06 350 LEU A O 1
ATOM 2800 N N . LEU A 1 351 ? 19.049 -7.980 -3.626 1.00 93.81 351 LEU A N 1
ATOM 2801 C CA . LEU A 1 351 ? 19.563 -6.621 -3.427 1.00 93.81 351 LEU A CA 1
ATOM 2802 C C . LEU A 1 351 ? 18.500 -5.564 -3.749 1.00 93.81 351 LEU A C 1
ATOM 2804 O O . LEU A 1 351 ? 18.338 -4.595 -3.003 1.00 93.81 351 LEU A O 1
ATOM 2808 N N . PHE A 1 352 ? 17.738 -5.765 -4.824 1.00 93.12 352 PHE A N 1
ATOM 2809 C CA . PHE A 1 352 ? 16.632 -4.883 -5.181 1.00 93.12 352 PHE A CA 1
ATOM 2810 C C . PHE A 1 352 ? 15.479 -4.960 -4.166 1.00 93.12 352 PHE A C 1
ATOM 2812 O O . PHE A 1 352 ? 14.951 -3.920 -3.764 1.00 93.12 352 PHE A O 1
ATOM 2819 N N . LEU A 1 353 ? 15.132 -6.158 -3.680 1.00 94.44 353 LEU A N 1
ATOM 2820 C CA . LEU A 1 353 ? 14.146 -6.338 -2.610 1.00 94.44 353 LEU A CA 1
ATOM 2821 C C . LEU A 1 353 ? 14.580 -5.616 -1.324 1.00 94.44 353 LEU A C 1
ATOM 2823 O O . LEU A 1 353 ? 13.788 -4.872 -0.744 1.00 94.44 353 LEU A O 1
ATOM 2827 N N . LEU A 1 354 ? 15.844 -5.761 -0.914 1.00 94.56 354 LEU A N 1
ATOM 2828 C CA . LEU A 1 354 ? 16.416 -5.049 0.234 1.00 94.56 354 LEU A CA 1
ATOM 2829 C C . LEU A 1 354 ? 16.352 -3.528 0.060 1.00 94.56 354 LEU A C 1
ATOM 2831 O O . LEU A 1 354 ? 15.967 -2.822 0.995 1.00 94.56 354 LEU A O 1
ATOM 2835 N N . LEU A 1 355 ? 16.675 -3.015 -1.131 1.00 92.62 355 LEU A N 1
ATOM 2836 C CA . LEU A 1 355 ? 16.563 -1.589 -1.441 1.00 92.62 355 LEU A CA 1
ATOM 2837 C C . LEU A 1 355 ? 15.113 -1.100 -1.302 1.00 92.62 355 LEU A C 1
ATOM 2839 O O . LEU A 1 355 ? 14.872 -0.073 -0.662 1.00 92.62 355 LEU A O 1
ATOM 2843 N N . LEU A 1 356 ? 14.140 -1.836 -1.846 1.00 91.38 356 LEU A N 1
ATOM 2844 C CA . LEU A 1 356 ? 12.720 -1.495 -1.716 1.00 91.38 356 LEU A CA 1
ATOM 2845 C C . LEU A 1 356 ? 12.262 -1.485 -0.253 1.00 91.38 356 LEU A C 1
ATOM 2847 O O . LEU A 1 356 ? 11.623 -0.523 0.182 1.00 91.38 356 LEU A O 1
ATOM 2851 N N . LEU A 1 357 ? 12.623 -2.508 0.525 1.00 91.31 357 LEU A N 1
ATOM 2852 C CA . LEU A 1 357 ? 12.275 -2.591 1.946 1.00 91.31 357 LEU A CA 1
ATOM 2853 C C . LEU A 1 357 ? 12.941 -1.475 2.762 1.00 91.31 357 LEU A C 1
ATOM 2855 O O . LEU A 1 357 ? 12.309 -0.890 3.647 1.00 91.31 357 LEU A O 1
ATOM 2859 N N . TYR A 1 358 ? 14.174 -1.097 2.418 1.00 90.81 358 TYR A N 1
ATOM 2860 C CA . TYR A 1 358 ? 14.862 0.044 3.017 1.00 90.81 358 TYR A CA 1
ATOM 2861 C C . TYR A 1 358 ? 14.140 1.368 2.730 1.00 90.81 358 TYR A C 1
ATOM 2863 O O . TYR A 1 358 ? 13.934 2.170 3.648 1.00 90.81 358 TYR A O 1
ATOM 2871 N N . LEU A 1 359 ? 13.692 1.594 1.491 1.00 88.69 359 LEU A N 1
ATOM 2872 C CA . LEU A 1 359 ? 12.896 2.775 1.131 1.00 88.69 359 LEU A CA 1
ATOM 2873 C C . LEU A 1 359 ? 11.548 2.801 1.875 1.00 88.69 359 LEU A C 1
ATOM 2875 O O . LEU A 1 359 ? 11.081 3.867 2.283 1.00 88.69 359 LEU A O 1
ATOM 2879 N N . GLN A 1 360 ? 10.959 1.631 2.131 1.00 88.00 360 GLN A N 1
ATOM 2880 C CA . GLN A 1 360 ? 9.683 1.471 2.834 1.00 88.00 360 GLN A CA 1
ATOM 2881 C C . GLN A 1 360 ? 9.803 1.403 4.364 1.00 88.00 360 GLN A C 1
ATOM 2883 O O . GLN A 1 360 ? 8.777 1.352 5.049 1.00 88.00 360 GLN A O 1
ATOM 2888 N N . ARG A 1 361 ? 11.012 1.480 4.940 1.00 87.25 361 ARG A N 1
ATOM 2889 C CA . ARG A 1 361 ? 11.266 1.298 6.387 1.00 87.25 361 ARG A CA 1
ATOM 2890 C C . ARG A 1 361 ? 10.429 2.183 7.312 1.00 87.25 361 ARG A C 1
ATOM 2892 O O . ARG A 1 361 ? 10.201 1.819 8.462 1.00 87.25 361 ARG A O 1
ATOM 2899 N N . LYS A 1 362 ? 9.997 3.358 6.842 1.00 85.69 362 LYS A N 1
ATOM 2900 C CA . LYS A 1 362 ? 9.150 4.276 7.622 1.00 85.69 362 LYS A CA 1
ATOM 2901 C C . LYS A 1 362 ? 7.706 3.785 7.738 1.00 85.69 362 LYS A C 1
ATOM 2903 O O . LYS A 1 362 ? 7.035 4.134 8.693 1.00 85.69 362 LYS A O 1
ATOM 2908 N N . THR A 1 363 ? 7.249 2.976 6.784 1.00 84.19 363 THR A N 1
ATOM 2909 C CA . THR A 1 363 ? 5.882 2.435 6.758 1.00 84.19 363 THR A CA 1
ATOM 2910 C C . THR A 1 363 ? 5.721 1.165 7.594 1.00 84.19 363 THR A C 1
ATOM 2912 O O . THR A 1 363 ? 4.614 0.851 8.012 1.00 84.19 363 THR A O 1
ATOM 2915 N N . LEU A 1 364 ? 6.818 0.448 7.855 1.00 85.00 364 LEU A N 1
ATOM 2916 C CA . LEU A 1 364 ? 6.859 -0.758 8.686 1.00 85.00 364 LEU A CA 1
ATOM 2917 C C . LEU A 1 364 ? 7.011 -0.364 10.166 1.00 85.00 364 LEU A C 1
ATOM 2919 O O . LEU A 1 364 ? 8.069 -0.547 10.760 1.00 85.00 364 LEU A O 1
ATOM 2923 N N . CYS A 1 365 ? 6.028 0.311 10.749 1.00 82.38 365 CYS A N 1
ATOM 2924 C CA . CYS A 1 365 ? 6.136 0.871 12.104 1.00 82.38 365 CYS A CA 1
ATOM 2925 C C . CYS A 1 365 ? 5.307 0.137 13.162 1.00 82.38 365 CYS A C 1
ATOM 2927 O O . CYS A 1 365 ? 5.511 0.394 14.345 1.00 82.38 365 CYS A O 1
ATOM 2929 N N . ARG A 1 366 ? 4.423 -0.789 12.773 1.00 83.31 366 ARG A N 1
ATOM 2930 C CA . ARG A 1 366 ? 3.479 -1.406 13.711 1.00 83.31 366 ARG A CA 1
ATOM 2931 C C . ARG A 1 366 ? 4.204 -2.326 14.681 1.00 83.31 366 ARG A C 1
ATOM 2933 O O . ARG A 1 366 ? 4.905 -3.248 14.264 1.00 83.31 366 ARG A O 1
ATOM 2940 N N . THR A 1 367 ? 4.073 -2.048 15.970 1.00 76.31 367 THR A N 1
ATOM 2941 C CA . THR A 1 367 ? 4.907 -2.676 17.004 1.00 76.31 367 THR A CA 1
ATOM 2942 C C . THR A 1 367 ? 4.453 -4.082 17.372 1.00 76.31 367 THR A C 1
ATOM 2944 O O . THR A 1 367 ? 5.277 -4.877 17.822 1.00 76.31 367 THR A O 1
ATOM 2947 N N . HIS A 1 368 ? 3.178 -4.391 17.145 1.00 75.88 368 HIS A N 1
ATOM 2948 C CA . HIS A 1 368 ? 2.594 -5.697 17.398 1.00 75.88 368 HIS A CA 1
ATOM 2949 C C . HIS A 1 368 ? 2.258 -6.405 16.078 1.00 75.88 368 HIS A C 1
ATOM 2951 O O . HIS A 1 368 ? 1.779 -5.797 15.115 1.00 75.88 368 HIS A O 1
ATOM 2957 N N . PHE A 1 369 ? 2.527 -7.707 16.011 1.00 81.38 369 PHE A N 1
ATOM 2958 C CA . PHE A 1 369 ? 2.170 -8.547 14.874 1.00 81.38 369 PHE A CA 1
ATOM 2959 C C . PHE A 1 369 ? 1.011 -9.459 15.266 1.00 81.38 369 PHE A C 1
ATOM 2961 O O . PHE A 1 369 ? 1.213 -10.481 15.916 1.00 81.38 369 PHE A O 1
ATOM 2968 N N . PHE A 1 370 ? -0.203 -9.084 14.857 1.00 76.06 370 PHE A N 1
ATOM 2969 C CA . PHE A 1 370 ? -1.363 -9.951 15.009 1.00 76.06 370 PHE A CA 1
ATOM 2970 C C . PHE A 1 370 ? -1.448 -10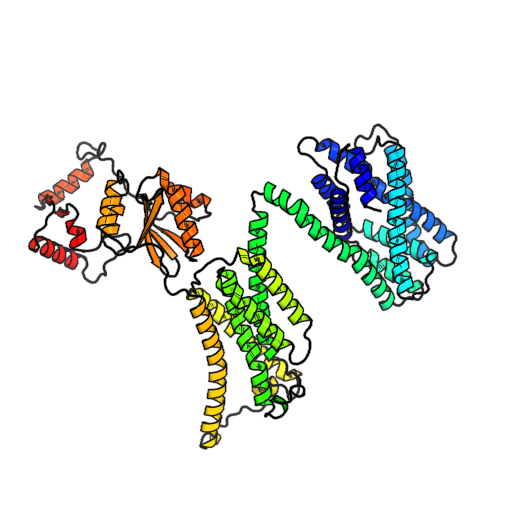.930 13.837 1.00 76.06 370 PHE A C 1
ATOM 2972 O O . PHE A 1 370 ? -1.533 -10.515 12.674 1.00 76.06 370 PHE A O 1
ATOM 2979 N N . TYR A 1 371 ? -1.446 -12.227 14.148 1.00 81.69 371 TYR A N 1
ATOM 2980 C CA . TYR A 1 371 ? -1.493 -13.286 13.150 1.00 81.69 371 TYR A CA 1
ATOM 2981 C C . TYR A 1 371 ? -2.813 -14.064 13.190 1.00 81.69 371 TYR A C 1
ATOM 2983 O O . TYR A 1 371 ? -2.935 -15.122 13.816 1.00 81.69 371 TYR A O 1
ATOM 2991 N N . SER A 1 372 ? -3.811 -13.511 12.495 1.00 80.06 372 SER A N 1
ATOM 2992 C CA . SER A 1 372 ? -5.164 -14.072 12.447 1.00 80.06 372 SER A CA 1
ATOM 2993 C C . SER A 1 372 ? -5.184 -15.538 11.973 1.00 80.06 372 SER A C 1
ATOM 2995 O O . SER A 1 372 ? -4.356 -15.923 11.138 1.00 80.06 372 SER A O 1
ATOM 2997 N N . PRO A 1 373 ? -6.124 -16.370 12.463 1.00 79.50 373 PRO A N 1
ATOM 2998 C CA . PRO A 1 373 ? -6.318 -17.735 11.962 1.00 79.50 373 PRO A CA 1
ATOM 2999 C C . PRO A 1 373 ? -6.525 -17.789 10.440 1.00 79.50 373 PRO A C 1
ATOM 3001 O O . PRO A 1 373 ? -5.970 -18.654 9.767 1.00 79.50 373 PRO A O 1
ATOM 3004 N N . GLU A 1 374 ? -7.260 -16.824 9.882 1.00 82.69 374 GLU A N 1
ATOM 3005 C CA . GLU A 1 374 ? -7.490 -16.710 8.438 1.00 82.69 374 GLU A CA 1
ATOM 3006 C C . GLU A 1 374 ? -6.191 -16.500 7.650 1.00 82.69 374 GLU A C 1
ATOM 3008 O O . GLU A 1 374 ? -5.978 -17.111 6.602 1.00 82.69 374 GLU A O 1
ATOM 3013 N N . ASP A 1 375 ? -5.310 -15.626 8.142 1.00 83.88 375 ASP A N 1
ATOM 3014 C CA . ASP A 1 375 ? -4.017 -15.379 7.507 1.00 83.88 375 ASP A CA 1
ATOM 3015 C C . ASP A 1 375 ? -3.092 -16.590 7.639 1.00 83.88 375 ASP A C 1
ATOM 3017 O O . ASP A 1 375 ? -2.399 -16.921 6.677 1.00 83.88 375 ASP A O 1
ATOM 3021 N N . ARG A 1 376 ? -3.123 -17.277 8.790 1.00 85.88 376 ARG A N 1
ATOM 3022 C CA . ARG A 1 376 ? -2.400 -18.540 9.005 1.00 85.88 376 ARG A CA 1
ATOM 3023 C C . ARG A 1 376 ? -2.809 -19.594 7.987 1.00 85.88 376 ARG A C 1
ATOM 3025 O O . ARG A 1 376 ? -1.944 -20.221 7.384 1.00 85.88 376 ARG A O 1
ATOM 3032 N N . LEU A 1 377 ? -4.111 -19.743 7.754 1.00 87.75 377 LEU A N 1
ATOM 3033 C CA . LEU A 1 377 ? -4.637 -20.690 6.775 1.00 87.75 377 LEU A CA 1
ATOM 3034 C C . LEU A 1 377 ? -4.203 -20.337 5.345 1.00 87.75 377 LEU A C 1
ATOM 3036 O O . LEU A 1 377 ? -3.806 -21.224 4.593 1.00 87.75 377 LEU A O 1
ATOM 3040 N N . LYS A 1 378 ? -4.227 -19.049 4.975 1.00 87.12 378 LYS A N 1
ATOM 3041 C CA . LYS A 1 378 ? -3.767 -18.581 3.653 1.00 87.12 378 LYS A CA 1
ATOM 3042 C C . LYS A 1 378 ? -2.277 -18.847 3.439 1.00 87.12 378 LYS A C 1
ATOM 3044 O O . LYS A 1 378 ? -1.904 -19.357 2.388 1.00 87.12 378 LYS A O 1
ATOM 3049 N N . ASP A 1 379 ? -1.438 -18.529 4.424 1.00 86.88 379 ASP A N 1
ATOM 3050 C CA . ASP A 1 379 ? 0.013 -18.735 4.324 1.00 86.88 379 ASP A CA 1
ATOM 3051 C C . ASP A 1 379 ? 0.367 -20.223 4.292 1.00 86.88 379 ASP A C 1
ATOM 3053 O O . ASP A 1 379 ? 1.179 -20.642 3.468 1.00 86.88 379 ASP A O 1
ATOM 3057 N N . PHE A 1 380 ? -0.303 -21.037 5.114 1.00 87.50 380 PHE A N 1
ATOM 3058 C CA . PHE A 1 380 ? -0.191 -22.490 5.038 1.00 87.50 380 PHE A CA 1
ATOM 3059 C C . PHE A 1 380 ? -0.615 -23.007 3.660 1.00 87.50 380 PHE A C 1
ATOM 3061 O O . PHE A 1 380 ? 0.086 -23.827 3.079 1.00 87.50 380 PHE A O 1
ATOM 3068 N N . GLY A 1 381 ? -1.706 -22.480 3.097 1.00 86.75 381 GLY A N 1
ATOM 3069 C CA . GLY A 1 381 ? -2.143 -22.783 1.735 1.00 86.75 381 GLY A CA 1
ATOM 3070 C C . GLY A 1 381 ? -1.095 -22.430 0.675 1.00 86.75 381 GLY A C 1
ATOM 3071 O O . GLY A 1 381 ? -0.863 -23.230 -0.227 1.00 86.75 381 GLY A O 1
ATOM 3072 N N . TYR A 1 382 ? -0.410 -21.287 0.794 1.00 85.25 382 TYR A N 1
ATOM 3073 C CA . TYR A 1 382 ? 0.680 -20.923 -0.119 1.00 85.25 382 TYR A CA 1
ATOM 3074 C C . TYR A 1 382 ? 1.888 -21.850 0.008 1.00 85.25 382 TYR A C 1
ATOM 3076 O O . TYR A 1 382 ? 2.431 -22.272 -1.012 1.00 85.25 382 TYR A O 1
ATOM 3084 N N . ILE A 1 383 ? 2.293 -22.198 1.231 1.00 84.62 383 ILE A N 1
ATOM 3085 C CA . ILE A 1 383 ? 3.428 -23.096 1.478 1.00 84.62 383 ILE A CA 1
ATOM 3086 C C . ILE A 1 383 ? 3.096 -24.512 0.996 1.00 84.62 383 ILE A C 1
ATOM 3088 O O . ILE A 1 383 ? 3.861 -25.090 0.228 1.00 84.62 383 ILE A O 1
ATOM 3092 N N . ALA A 1 384 ? 1.941 -25.053 1.390 1.00 85.88 384 ALA A N 1
ATOM 3093 C CA . ALA A 1 384 ? 1.482 -26.378 0.984 1.00 85.88 384 ALA A CA 1
ATOM 3094 C C . ALA A 1 384 ? 1.248 -26.452 -0.530 1.00 85.88 384 ALA A C 1
ATOM 3096 O O . ALA A 1 384 ? 1.676 -27.408 -1.168 1.00 85.88 384 ALA A O 1
ATOM 3097 N N . GLY A 1 385 ? 0.637 -25.425 -1.125 1.00 85.00 385 GLY A N 1
ATOM 3098 C CA . GLY A 1 385 ? 0.445 -25.325 -2.571 1.00 85.00 385 GLY A CA 1
ATOM 3099 C C . GLY A 1 385 ? 1.769 -25.245 -3.331 1.00 85.00 385 GLY A C 1
ATOM 3100 O O . GLY A 1 385 ? 1.935 -25.944 -4.325 1.00 85.00 385 GLY A O 1
ATOM 3101 N N . SER A 1 386 ? 2.735 -24.464 -2.834 1.00 82.56 386 SER A N 1
ATOM 3102 C CA . SER A 1 386 ? 4.087 -24.402 -3.407 1.00 82.56 386 SER A CA 1
ATOM 3103 C C . SER A 1 386 ? 4.793 -25.748 -3.296 1.00 82.56 386 SER A C 1
ATOM 3105 O O . SER A 1 386 ? 5.383 -26.200 -4.266 1.00 82.56 386 SER A O 1
ATOM 3107 N N . PHE A 1 387 ? 4.681 -26.427 -2.152 1.00 79.94 387 PHE A N 1
ATOM 3108 C CA . PHE A 1 387 ? 5.241 -27.760 -1.947 1.00 79.94 387 PHE A CA 1
ATOM 3109 C C . PHE A 1 387 ? 4.614 -28.807 -2.881 1.00 79.94 387 PHE A C 1
ATOM 3111 O O . PHE A 1 387 ? 5.339 -29.555 -3.531 1.00 79.94 387 PHE A O 1
ATOM 3118 N N . LEU A 1 388 ? 3.284 -28.831 -3.011 1.00 79.88 388 LEU A N 1
ATOM 3119 C CA . LEU A 1 388 ? 2.574 -29.732 -3.925 1.00 79.88 388 LEU A CA 1
ATOM 3120 C C . LEU A 1 388 ? 2.912 -29.448 -5.390 1.00 79.88 388 LEU A C 1
ATOM 3122 O O . LEU A 1 388 ? 3.119 -30.384 -6.157 1.00 79.88 388 LEU A O 1
ATOM 3126 N N . LEU A 1 389 ? 3.002 -28.174 -5.780 1.00 79.81 389 LEU A N 1
ATOM 3127 C CA . LEU A 1 389 ? 3.429 -27.791 -7.123 1.00 79.81 389 LEU A CA 1
ATOM 3128 C C . LEU A 1 389 ? 4.882 -28.205 -7.371 1.00 79.81 389 LEU A C 1
ATOM 3130 O O . LEU A 1 389 ? 5.186 -28.734 -8.434 1.00 79.81 389 LEU A O 1
ATOM 3134 N N . THR A 1 390 ? 5.758 -28.031 -6.384 1.00 73.38 390 THR A N 1
ATOM 3135 C CA . THR A 1 390 ? 7.141 -28.507 -6.428 1.00 73.38 390 THR A CA 1
ATOM 3136 C C . THR A 1 390 ? 7.202 -30.026 -6.614 1.00 73.38 390 THR A C 1
ATOM 3138 O O . THR A 1 390 ? 7.920 -30.496 -7.494 1.00 73.38 390 THR A O 1
ATOM 3141 N N . LEU A 1 391 ? 6.397 -30.799 -5.876 1.00 71.81 391 LEU A N 1
ATOM 3142 C CA . LEU A 1 391 ? 6.279 -32.252 -6.056 1.00 71.81 391 LEU A CA 1
ATOM 3143 C C . LEU A 1 391 ? 5.746 -32.627 -7.444 1.00 71.81 391 LEU A C 1
ATOM 3145 O O . LEU A 1 391 ? 6.260 -33.549 -8.071 1.00 71.81 391 LEU A O 1
ATOM 3149 N N . PHE A 1 392 ? 4.743 -31.905 -7.945 1.00 71.75 392 PHE A N 1
ATOM 3150 C CA . PHE A 1 392 ? 4.177 -32.126 -9.274 1.00 71.75 392 PHE A CA 1
ATOM 3151 C C . PHE A 1 392 ? 5.186 -31.828 -10.392 1.00 71.75 392 PHE A C 1
ATOM 3153 O O . PHE A 1 392 ? 5.329 -32.610 -11.330 1.00 71.75 392 PHE A O 1
ATOM 3160 N N . LEU A 1 393 ? 5.927 -30.724 -10.284 1.00 70.00 393 LEU A N 1
ATOM 3161 C CA . LEU A 1 393 ? 7.000 -30.383 -11.216 1.00 70.00 393 LEU A CA 1
ATOM 3162 C C . LEU A 1 393 ? 8.137 -31.409 -11.159 1.00 70.00 393 LEU A C 1
ATOM 3164 O O . LEU A 1 393 ? 8.690 -31.758 -12.199 1.00 70.00 393 LEU A O 1
ATOM 3168 N N . LEU A 1 394 ? 8.451 -31.932 -9.973 1.00 66.12 394 LEU A N 1
ATOM 3169 C CA . LEU A 1 394 ? 9.432 -33.000 -9.795 1.00 66.12 394 LEU A CA 1
ATOM 3170 C C . LEU A 1 394 ? 8.958 -34.321 -10.432 1.00 66.12 394 LEU A C 1
ATOM 3172 O O . LEU A 1 394 ? 9.749 -34.983 -11.100 1.00 66.12 394 LEU A O 1
ATOM 3176 N N . TYR A 1 395 ? 7.666 -34.653 -10.325 1.00 65.38 395 TYR A N 1
ATOM 3177 C CA . TYR A 1 395 ? 7.042 -35.774 -11.041 1.00 65.38 395 TYR A CA 1
ATOM 3178 C C . TYR A 1 395 ? 7.144 -35.616 -12.568 1.00 65.38 395 TYR A C 1
ATOM 3180 O O . TYR A 1 395 ? 7.575 -36.541 -13.252 1.00 65.38 395 TYR A O 1
ATOM 3188 N N . LEU A 1 396 ? 6.821 -34.434 -13.110 1.00 67.69 396 LEU A N 1
ATOM 3189 C CA . LEU A 1 396 ? 6.948 -34.158 -14.549 1.00 67.69 396 LEU A CA 1
ATOM 3190 C C . LEU A 1 396 ? 8.408 -34.192 -15.028 1.00 67.69 396 LEU A C 1
ATOM 3192 O O . LEU A 1 396 ? 8.702 -34.720 -16.100 1.00 67.69 396 LEU A O 1
ATOM 3196 N N . SER A 1 397 ? 9.325 -33.639 -14.230 1.00 61.53 397 SER A N 1
ATOM 3197 C CA . SER A 1 397 ? 10.762 -33.596 -14.524 1.00 61.53 397 SER A CA 1
ATOM 3198 C C . SER A 1 397 ? 11.402 -34.987 -14.522 1.00 61.53 397 SER A C 1
ATOM 3200 O O . SER A 1 397 ? 12.343 -35.227 -15.278 1.00 61.53 397 SER A O 1
ATOM 3202 N N . GLY A 1 398 ? 10.851 -35.938 -13.756 1.00 55.81 398 GLY A N 1
ATOM 3203 C CA . GLY A 1 398 ? 11.309 -37.330 -13.729 1.00 55.81 398 GLY A CA 1
ATOM 3204 C C . GLY A 1 398 ? 11.319 -38.015 -15.103 1.00 55.81 398 GLY A C 1
ATOM 3205 O O . GLY A 1 398 ? 12.134 -38.903 -15.330 1.00 55.81 398 GLY A O 1
ATOM 3206 N N . GLY A 1 399 ? 10.493 -37.563 -16.055 1.00 53.84 399 GLY A N 1
ATOM 3207 C CA . GLY A 1 399 ? 10.520 -38.055 -17.438 1.00 53.84 399 GLY A CA 1
ATOM 3208 C C . GLY A 1 399 ? 11.622 -37.448 -18.322 1.00 53.84 399 GLY A C 1
ATOM 3209 O O . GLY A 1 399 ? 11.978 -38.045 -19.336 1.00 53.84 399 GLY A O 1
ATOM 3210 N N . ALA A 1 400 ? 12.170 -36.282 -17.960 1.00 50.97 400 ALA A N 1
ATOM 3211 C CA . ALA A 1 400 ? 13.087 -35.492 -18.795 1.00 50.97 400 ALA A CA 1
ATOM 3212 C C . ALA A 1 400 ? 14.516 -35.362 -18.224 1.00 50.97 400 ALA A C 1
ATOM 3214 O O . ALA A 1 400 ? 15.457 -35.166 -18.989 1.00 50.97 400 ALA A O 1
ATOM 3215 N N . GLY A 1 401 ? 14.696 -35.482 -16.902 1.00 52.03 401 GLY A N 1
ATOM 3216 C CA . GLY A 1 401 ? 15.959 -35.230 -16.189 1.00 52.03 401 GLY A CA 1
ATOM 3217 C C . GLY A 1 401 ? 16.953 -36.399 -16.127 1.00 52.03 401 GLY A C 1
ATOM 3218 O O . GLY A 1 401 ? 17.949 -36.310 -15.416 1.00 52.03 401 GLY A O 1
ATOM 3219 N N . GLY A 1 402 ? 16.696 -37.500 -16.839 1.00 54.12 402 GLY A N 1
ATOM 3220 C CA . GLY A 1 402 ? 17.530 -38.707 -16.793 1.00 54.12 402 GLY A CA 1
ATOM 3221 C C . GLY A 1 402 ? 17.356 -39.541 -15.513 1.00 54.12 402 GLY A C 1
ATOM 3222 O O . GLY A 1 402 ? 16.658 -39.149 -14.574 1.00 54.12 402 GLY A O 1
ATOM 3223 N N . LYS A 1 403 ? 17.999 -40.721 -15.484 1.00 55.34 403 LYS A N 1
ATOM 3224 C CA . LYS A 1 403 ? 17.859 -41.732 -14.413 1.00 55.34 403 LYS A CA 1
ATOM 3225 C C . LYS A 1 403 ? 18.408 -41.301 -13.044 1.00 55.34 403 LYS A C 1
ATOM 3227 O O . LYS A 1 403 ? 18.100 -41.940 -12.049 1.00 55.34 403 LYS A O 1
ATOM 3232 N N . GLU A 1 404 ? 19.205 -40.237 -12.999 1.00 51.53 404 GLU A N 1
ATOM 3233 C CA . GLU A 1 404 ? 19.816 -39.703 -11.772 1.00 51.53 404 GLU A CA 1
ATOM 3234 C C . GLU A 1 404 ? 19.024 -38.530 -11.174 1.00 51.53 404 GLU A C 1
ATOM 3236 O O . GLU A 1 404 ? 19.371 -38.008 -10.117 1.00 51.53 404 GLU A O 1
ATOM 3241 N N . SER A 1 405 ? 17.936 -38.100 -11.824 1.00 51.94 405 SER A N 1
ATOM 3242 C CA . SER A 1 405 ? 17.087 -37.044 -11.277 1.00 51.94 405 SER A CA 1
ATOM 3243 C C . SER A 1 405 ? 16.289 -37.543 -10.068 1.00 51.94 405 SER A C 1
ATOM 3245 O O . SER A 1 405 ? 15.710 -38.630 -10.079 1.00 51.94 405 SER A O 1
ATOM 3247 N N . LEU A 1 406 ? 16.190 -36.704 -9.033 1.00 54.91 406 LEU A N 1
ATOM 3248 C CA . LEU A 1 406 ? 15.456 -37.012 -7.799 1.00 54.91 406 LEU A CA 1
ATOM 3249 C C . LEU A 1 406 ? 13.969 -37.335 -8.070 1.00 54.91 406 LEU A C 1
ATOM 3251 O O . LEU A 1 406 ? 13.364 -38.128 -7.356 1.00 54.91 406 LEU A O 1
ATOM 3255 N N . GLY A 1 407 ? 13.393 -36.787 -9.148 1.00 57.06 407 GLY A N 1
ATOM 3256 C CA . GLY A 1 407 ? 12.047 -37.127 -9.622 1.00 57.06 407 GLY A CA 1
ATOM 3257 C C . GLY A 1 407 ? 11.919 -38.514 -10.242 1.00 57.06 407 GLY A C 1
ATOM 3258 O O . GLY A 1 407 ? 10.931 -39.199 -9.981 1.00 57.06 407 GLY A O 1
ATOM 3259 N N . PHE A 1 408 ? 12.919 -38.967 -10.999 1.00 54.38 408 PHE A N 1
ATOM 3260 C CA . PHE A 1 408 ? 12.951 -40.331 -11.526 1.00 54.38 408 PHE A CA 1
ATOM 3261 C C . PHE A 1 408 ? 13.137 -41.359 -10.398 1.00 54.38 408 PHE A C 1
ATOM 3263 O O . PHE A 1 408 ? 12.419 -42.358 -10.352 1.00 54.38 408 PHE A O 1
ATOM 3270 N N . LEU A 1 409 ? 14.031 -41.079 -9.444 1.00 56.97 409 LEU A N 1
ATOM 3271 C CA . LEU A 1 409 ? 14.288 -41.947 -8.287 1.00 56.97 409 LEU A CA 1
ATOM 3272 C C . LEU A 1 409 ? 13.073 -42.073 -7.351 1.00 56.97 409 LEU A C 1
ATOM 3274 O O . LEU A 1 409 ? 12.810 -43.152 -6.833 1.00 56.97 409 LEU A O 1
ATOM 3278 N N . LEU A 1 410 ? 12.304 -40.996 -7.146 1.00 60.00 410 LEU A N 1
ATOM 3279 C CA . LEU A 1 410 ? 11.122 -41.030 -6.273 1.00 60.00 410 LEU A CA 1
ATOM 3280 C C . LEU A 1 410 ? 9.865 -41.614 -6.936 1.00 60.00 410 LEU A C 1
ATOM 3282 O O . LEU A 1 410 ? 9.056 -42.225 -6.240 1.00 60.00 410 LEU A O 1
ATOM 3286 N N . PHE A 1 411 ? 9.662 -41.404 -8.243 1.00 60.78 411 PHE A N 1
ATOM 3287 C CA . PHE A 1 411 ? 8.386 -41.711 -8.910 1.00 60.78 411 PHE A CA 1
ATOM 3288 C C . PHE A 1 411 ? 8.461 -42.766 -10.027 1.00 60.78 411 PHE A C 1
ATOM 3290 O O . PHE A 1 411 ? 7.408 -43.193 -10.506 1.00 60.78 411 PHE A O 1
ATOM 3297 N N . HIS A 1 412 ? 9.650 -43.166 -10.490 1.00 53.97 412 HIS A N 1
ATOM 3298 C CA . HIS A 1 412 ? 9.820 -44.114 -11.606 1.00 53.97 412 HIS A CA 1
ATOM 3299 C C . HIS A 1 412 ? 10.690 -45.336 -11.288 1.00 53.97 412 HIS A C 1
ATOM 3301 O O . HIS A 1 412 ? 10.506 -46.368 -11.936 1.00 53.97 412 HIS A O 1
ATOM 3307 N N . GLU A 1 413 ? 11.572 -45.299 -10.283 1.00 49.84 413 GLU A N 1
ATOM 3308 C CA . GLU A 1 413 ? 12.024 -46.551 -9.664 1.00 49.84 413 GLU A CA 1
ATOM 3309 C C . GLU A 1 413 ? 10.846 -47.190 -8.920 1.00 49.84 413 GLU A C 1
ATOM 3311 O O . GLU A 1 413 ? 10.104 -46.514 -8.212 1.00 49.84 413 GLU A O 1
ATOM 3316 N N . ASN A 1 414 ? 10.641 -48.495 -9.122 1.00 42.56 414 ASN A N 1
ATOM 3317 C CA . ASN A 1 414 ? 9.526 -49.257 -8.567 1.00 42.56 414 ASN A CA 1
ATOM 3318 C C . ASN A 1 414 ? 9.455 -49.133 -7.032 1.00 42.56 414 ASN A C 1
ATOM 3320 O O . ASN A 1 414 ? 9.929 -50.009 -6.308 1.00 42.56 414 ASN A O 1
ATOM 3324 N N . PHE A 1 415 ? 8.738 -48.130 -6.518 1.00 45.12 415 PHE A N 1
ATOM 3325 C CA . PHE A 1 415 ? 8.172 -48.140 -5.168 1.00 45.12 415 PHE A CA 1
ATOM 3326 C C . PHE A 1 415 ? 6.969 -49.101 -5.126 1.00 45.12 415 PHE A C 1
ATOM 3328 O O . PHE A 1 415 ? 5.877 -48.786 -4.662 1.00 45.12 415 PHE A O 1
ATOM 3335 N N . THR A 1 416 ? 7.144 -50.312 -5.656 1.00 37.84 416 THR A N 1
ATOM 3336 C CA . THR A 1 416 ? 6.252 -51.433 -5.385 1.00 37.84 416 THR A CA 1
ATOM 3337 C C . THR A 1 416 ? 6.688 -52.012 -4.051 1.00 37.84 416 THR A C 1
ATOM 3339 O O . THR A 1 416 ? 7.531 -52.909 -3.991 1.00 37.84 416 THR A O 1
ATOM 3342 N N . VAL A 1 417 ? 6.132 -51.483 -2.962 1.00 43.09 417 VAL A N 1
ATOM 3343 C CA . VAL A 1 417 ? 6.183 -52.158 -1.665 1.00 43.09 417 VAL A CA 1
ATOM 3344 C C . VAL A 1 417 ? 5.383 -53.451 -1.817 1.00 43.09 417 VAL A C 1
ATOM 3346 O O . VAL A 1 417 ? 4.160 -53.467 -1.700 1.00 43.09 417 VAL A O 1
ATOM 3349 N N . SER A 1 418 ? 6.066 -54.543 -2.159 1.00 37.72 418 SER A N 1
ATOM 3350 C CA . SER A 1 418 ? 5.471 -55.873 -2.123 1.00 37.72 418 SER A CA 1
ATOM 3351 C C . SER A 1 418 ? 5.070 -56.166 -0.679 1.00 37.72 418 SER A C 1
ATOM 3353 O O . SER A 1 418 ? 5.911 -56.168 0.218 1.00 37.72 418 SER A O 1
ATOM 3355 N N . ALA A 1 419 ? 3.789 -56.448 -0.440 1.00 44.53 419 ALA A N 1
ATOM 3356 C CA . ALA A 1 419 ? 3.269 -56.807 0.881 1.00 44.53 419 ALA A CA 1
ATOM 3357 C C . ALA A 1 419 ? 3.990 -58.023 1.515 1.00 44.53 419 ALA A C 1
ATOM 3359 O O . ALA A 1 419 ? 3.891 -58.241 2.720 1.00 44.53 419 ALA A O 1
ATOM 3360 N N . GLN A 1 420 ? 4.764 -58.792 0.736 1.00 43.75 420 GLN A N 1
ATOM 3361 C CA . GLN A 1 420 ? 5.579 -59.909 1.222 1.00 43.75 420 GLN A CA 1
ATOM 3362 C C . GLN A 1 420 ? 6.936 -59.505 1.833 1.00 43.75 420 GLN A C 1
ATOM 3364 O O . GLN A 1 420 ? 7.547 -60.332 2.507 1.00 43.75 420 GLN A O 1
ATOM 3369 N N . SER A 1 421 ? 7.419 -58.264 1.673 1.00 42.91 421 SER A N 1
ATOM 3370 C CA . SER A 1 421 ? 8.704 -57.818 2.255 1.00 42.91 421 SER A CA 1
ATOM 3371 C C . SER A 1 421 ? 8.583 -57.153 3.637 1.00 42.91 421 SER A C 1
ATOM 3373 O O . SER A 1 421 ? 9.595 -56.804 4.241 1.00 42.91 421 SER A O 1
ATOM 3375 N N . MET A 1 422 ? 7.367 -57.021 4.179 1.00 43.16 422 MET A N 1
ATOM 3376 C CA . MET A 1 422 ? 7.052 -56.311 5.435 1.00 43.16 422 MET A CA 1
ATOM 3377 C C . MET A 1 422 ? 7.497 -57.044 6.727 1.00 43.16 422 MET A C 1
ATOM 3379 O O . MET A 1 422 ? 7.258 -56.556 7.826 1.00 43.16 422 MET A O 1
ATOM 3383 N N . GLN A 1 423 ? 8.128 -58.223 6.630 1.00 44.97 423 GLN A N 1
ATOM 3384 C CA . GLN A 1 423 ? 8.395 -59.117 7.774 1.00 44.97 423 GLN A CA 1
ATOM 3385 C C . GLN A 1 423 ? 9.830 -59.076 8.347 1.00 44.97 423 GLN A C 1
ATOM 3387 O O . GLN A 1 423 ? 10.159 -59.903 9.196 1.00 44.97 423 GLN A O 1
ATOM 3392 N N . ARG A 1 424 ? 10.714 -58.147 7.941 1.00 48.00 424 ARG A N 1
ATOM 3393 C CA . ARG A 1 424 ? 12.085 -58.060 8.502 1.00 48.00 424 ARG A CA 1
ATOM 3394 C C . ARG A 1 424 ? 12.292 -56.830 9.408 1.00 48.00 424 ARG A C 1
ATOM 3396 O O . ARG A 1 424 ? 11.955 -55.725 8.987 1.00 48.00 424 ARG A O 1
ATOM 3403 N N . PRO A 1 425 ? 12.951 -56.969 10.582 1.00 53.56 425 PRO A N 1
ATOM 3404 C CA . PRO A 1 425 ? 13.215 -55.864 11.523 1.00 53.56 425 PRO A CA 1
ATOM 3405 C C . PRO A 1 425 ? 14.055 -54.715 10.932 1.00 53.56 425 PRO A C 1
ATOM 3407 O O . PRO A 1 425 ? 14.003 -53.592 11.426 1.00 53.56 425 PRO A O 1
ATOM 3410 N N . HIS A 1 426 ? 14.778 -54.964 9.837 1.00 55.41 426 HIS A N 1
ATOM 3411 C CA . HIS A 1 426 ? 15.565 -53.957 9.122 1.00 55.41 426 HIS A CA 1
ATOM 3412 C C . HIS A 1 426 ? 14.696 -52.887 8.427 1.00 55.41 426 HIS A C 1
ATOM 3414 O O . HIS A 1 426 ? 15.084 -51.726 8.383 1.00 55.41 426 HIS A O 1
ATOM 3420 N N . TYR A 1 427 ? 13.483 -53.232 7.967 1.00 53.66 427 TYR A N 1
ATOM 3421 C CA . TYR A 1 427 ? 12.580 -52.265 7.324 1.00 53.66 427 TYR A CA 1
ATOM 3422 C C . TYR A 1 427 ? 11.972 -51.275 8.311 1.00 53.66 427 TYR A C 1
ATOM 3424 O O . TYR A 1 427 ? 11.822 -50.108 7.971 1.00 53.66 427 TYR A O 1
ATOM 3432 N N . PHE A 1 428 ? 11.643 -51.713 9.531 1.00 50.53 428 PHE A N 1
ATOM 3433 C CA . PHE A 1 428 ? 11.123 -50.805 10.552 1.00 50.53 428 PHE A CA 1
ATOM 3434 C C . PHE A 1 428 ? 12.178 -49.765 10.936 1.00 50.53 428 PHE A C 1
ATOM 3436 O O . PHE A 1 428 ? 11.852 -48.590 11.032 1.00 50.53 428 PHE A O 1
ATOM 3443 N N . ALA A 1 429 ? 13.447 -50.169 11.060 1.00 55.28 429 ALA A N 1
ATOM 3444 C CA . ALA A 1 429 ? 14.554 -49.252 11.321 1.00 55.28 429 ALA A CA 1
ATOM 3445 C C . ALA A 1 429 ? 14.778 -48.252 10.170 1.00 55.28 429 ALA A C 1
ATOM 3447 O O . ALA A 1 429 ? 14.870 -47.057 10.433 1.00 55.28 429 ALA A O 1
ATOM 3448 N N . SER A 1 430 ? 14.786 -48.697 8.907 1.00 52.53 430 SER A N 1
ATOM 3449 C CA . SER A 1 430 ? 14.927 -47.797 7.748 1.00 52.53 430 SER A CA 1
ATOM 3450 C C . SER A 1 430 ? 13.706 -46.894 7.528 1.00 52.53 430 SER A C 1
ATOM 3452 O O . SER A 1 430 ? 13.855 -45.736 7.147 1.00 52.53 430 SER A O 1
ATOM 3454 N N . PHE A 1 431 ? 12.494 -47.389 7.796 1.00 48.53 431 PHE A N 1
ATOM 3455 C CA . PHE A 1 431 ? 11.278 -46.575 7.796 1.00 48.53 431 PHE A CA 1
ATOM 3456 C C . PHE A 1 431 ? 11.336 -45.514 8.895 1.00 48.53 431 PHE A C 1
ATOM 3458 O O . PHE A 1 431 ? 11.065 -44.351 8.619 1.00 48.53 431 PHE A O 1
ATOM 3465 N N . LEU A 1 432 ? 11.731 -45.894 10.115 1.00 52.75 432 LEU A N 1
ATOM 3466 C CA . LEU A 1 432 ? 11.886 -44.969 11.234 1.00 52.75 432 LEU A CA 1
ATOM 3467 C C . LEU A 1 432 ? 12.969 -43.926 10.933 1.00 52.75 432 LEU A C 1
ATOM 3469 O O . LEU A 1 432 ? 12.754 -42.751 11.200 1.00 52.75 432 LEU A O 1
ATOM 3473 N N . GLU A 1 433 ? 14.092 -44.321 10.326 1.00 59.53 433 GLU A N 1
ATOM 3474 C CA . GLU A 1 433 ? 15.148 -43.401 9.892 1.00 59.53 433 GLU A CA 1
ATOM 3475 C C . GLU A 1 433 ? 14.595 -42.397 8.871 1.00 59.53 433 GLU A C 1
ATOM 3477 O O . GLU A 1 433 ? 14.636 -41.194 9.123 1.00 59.53 433 GLU A O 1
ATOM 3482 N N . ASN A 1 434 ? 13.986 -42.850 7.774 1.00 58.25 434 ASN A N 1
ATOM 3483 C CA . ASN A 1 434 ? 13.432 -41.960 6.746 1.00 58.25 434 ASN A CA 1
ATOM 3484 C C . ASN A 1 434 ? 12.285 -41.080 7.271 1.00 58.25 434 ASN A C 1
ATOM 3486 O O . ASN A 1 434 ? 12.196 -39.903 6.919 1.00 58.25 434 ASN A O 1
ATOM 3490 N N . PHE A 1 435 ? 11.437 -41.619 8.149 1.00 52.44 435 PHE A N 1
ATOM 3491 C CA . PHE A 1 435 ? 10.355 -40.884 8.802 1.00 52.44 435 PHE A CA 1
ATOM 3492 C C . PHE A 1 435 ? 10.892 -39.816 9.757 1.00 52.44 435 PHE A C 1
ATOM 3494 O O . PHE A 1 435 ? 10.405 -38.691 9.737 1.00 52.44 435 PHE A O 1
ATOM 3501 N N . VAL A 1 436 ? 11.923 -40.123 10.551 1.00 64.88 436 VAL A N 1
ATOM 3502 C CA . VAL A 1 436 ? 12.582 -39.150 11.435 1.00 64.88 436 VAL A CA 1
ATOM 3503 C C . VAL A 1 436 ? 13.249 -38.046 10.618 1.00 64.88 436 VAL A C 1
ATOM 3505 O O . VAL A 1 436 ? 13.113 -36.881 10.977 1.00 64.88 436 VAL A O 1
ATOM 3508 N N . HIS A 1 437 ? 13.897 -38.366 9.495 1.00 65.75 437 HIS A N 1
ATOM 3509 C CA . HIS A 1 437 ? 14.465 -37.349 8.606 1.00 65.75 437 HIS A CA 1
ATOM 3510 C C . HIS A 1 437 ? 13.365 -36.461 8.006 1.00 65.75 437 HIS A C 1
ATOM 3512 O O . HIS A 1 437 ? 13.445 -35.242 8.130 1.00 65.75 437 HIS A O 1
ATOM 3518 N N . ALA A 1 438 ? 12.296 -37.038 7.443 1.00 65.25 438 ALA A N 1
ATOM 3519 C CA . ALA A 1 438 ? 11.149 -36.286 6.921 1.00 65.25 438 ALA A CA 1
ATOM 3520 C C . ALA A 1 438 ? 10.464 -35.426 8.000 1.00 65.25 438 ALA A C 1
ATOM 3522 O O . ALA A 1 438 ? 10.108 -34.273 7.756 1.00 65.25 438 ALA A O 1
ATOM 3523 N N . PHE A 1 439 ? 10.328 -35.960 9.215 1.00 66.94 439 PHE A N 1
ATOM 3524 C CA . PHE A 1 439 ? 9.782 -35.242 10.359 1.00 66.94 439 PHE A CA 1
ATOM 3525 C C . PHE A 1 439 ? 10.679 -34.070 10.759 1.00 66.94 439 PHE A C 1
ATOM 3527 O O . PHE A 1 439 ? 10.182 -32.959 10.904 1.00 66.94 439 PHE A O 1
ATOM 3534 N N . LEU A 1 440 ? 11.996 -34.270 10.865 1.00 69.62 440 LEU A N 1
ATOM 3535 C CA . LEU A 1 440 ? 12.962 -33.200 11.142 1.00 69.62 440 LEU A CA 1
ATOM 3536 C C . LEU A 1 440 ? 12.968 -32.126 10.042 1.00 69.62 440 LEU A C 1
ATOM 3538 O O . LEU A 1 440 ? 13.032 -30.935 10.360 1.00 69.62 440 LEU A O 1
ATOM 3542 N N . TYR A 1 441 ? 12.821 -32.531 8.776 1.00 71.25 441 TYR A N 1
ATOM 3543 C CA . TYR A 1 441 ? 12.710 -31.630 7.627 1.00 71.25 441 TYR A CA 1
ATOM 3544 C C . TYR A 1 441 ? 11.457 -30.742 7.669 1.00 71.25 441 TYR A C 1
ATOM 3546 O O . TYR A 1 441 ? 11.482 -29.639 7.133 1.00 71.25 441 TYR A O 1
ATOM 3554 N N . LEU A 1 442 ? 10.375 -31.168 8.322 1.00 73.94 442 LEU A N 1
ATOM 3555 C CA . LEU A 1 442 ? 9.166 -30.351 8.498 1.00 73.94 442 LEU A CA 1
ATOM 3556 C C . LEU A 1 442 ? 9.131 -29.624 9.850 1.00 73.94 442 LEU A C 1
ATOM 3558 O O . LEU A 1 442 ? 8.598 -28.516 9.948 1.00 73.94 442 LEU A O 1
ATOM 3562 N N . LEU A 1 443 ? 9.735 -30.214 10.882 1.00 80.19 443 LEU A N 1
ATOM 3563 C CA . LEU A 1 443 ? 9.773 -29.680 12.239 1.00 80.19 443 LEU A CA 1
ATOM 3564 C C . LEU A 1 443 ? 10.605 -28.402 12.310 1.00 80.19 443 LEU A C 1
ATOM 3566 O O . LEU A 1 443 ? 10.163 -27.426 12.905 1.00 80.19 443 LEU A O 1
ATOM 3570 N N . LEU A 1 444 ? 11.804 -28.380 11.726 1.00 81.06 444 LEU A N 1
ATOM 3571 C CA . LEU A 1 444 ? 12.693 -27.227 11.859 1.00 81.06 444 LEU A CA 1
ATOM 3572 C C . LEU A 1 444 ? 12.153 -25.969 11.140 1.00 81.06 444 LEU A C 1
ATOM 3574 O O . LEU A 1 444 ? 12.161 -24.913 11.777 1.00 81.06 444 LEU A O 1
ATOM 3578 N N . PRO A 1 445 ? 11.588 -26.024 9.914 1.00 80.25 445 PRO A N 1
ATOM 3579 C CA . PRO A 1 445 ? 10.905 -24.873 9.328 1.00 80.25 445 PRO A CA 1
ATOM 3580 C C . PRO A 1 445 ? 9.706 -24.442 10.160 1.00 80.25 445 PRO A C 1
ATOM 3582 O O . PRO A 1 445 ? 9.544 -23.248 10.397 1.00 80.25 445 PRO A O 1
ATOM 3585 N N . PHE A 1 446 ? 8.924 -25.390 10.687 1.00 83.50 446 PHE A N 1
ATOM 3586 C CA . PHE A 1 446 ? 7.821 -25.086 11.595 1.00 83.50 446 PHE A CA 1
ATOM 3587 C C . PHE A 1 446 ? 8.294 -24.374 12.872 1.00 83.50 446 PHE A C 1
ATOM 3589 O O . PHE A 1 446 ? 7.706 -23.368 13.262 1.00 83.50 446 PHE A O 1
ATOM 3596 N N . LEU A 1 447 ? 9.383 -24.831 13.496 1.00 86.56 447 LEU A N 1
ATOM 3597 C CA . LEU A 1 447 ? 9.963 -24.211 14.689 1.00 86.56 447 LEU A CA 1
ATOM 3598 C C . LEU A 1 447 ? 10.520 -22.818 14.390 1.00 86.56 447 LEU A C 1
ATOM 3600 O O . LEU A 1 447 ? 10.260 -21.893 15.153 1.00 86.56 447 LEU A O 1
ATOM 3604 N N . CYS A 1 448 ? 11.241 -22.635 13.280 1.00 85.25 448 CYS A N 1
ATOM 3605 C CA . CYS A 1 448 ? 11.728 -21.320 12.857 1.00 85.25 448 CYS A CA 1
ATOM 3606 C C . CYS A 1 448 ? 10.569 -20.360 12.557 1.00 85.25 448 CYS A C 1
ATOM 3608 O O . CYS A 1 448 ? 10.616 -19.194 12.949 1.00 85.25 448 CYS A O 1
ATOM 3610 N N . TYR A 1 449 ? 9.515 -20.856 11.909 1.00 83.94 449 TYR A N 1
ATOM 3611 C CA . TYR A 1 449 ? 8.299 -20.106 11.620 1.00 83.94 449 TYR A CA 1
ATOM 3612 C C . TYR A 1 449 ? 7.584 -19.689 12.910 1.00 83.94 449 TYR A C 1
ATOM 3614 O O . TYR A 1 449 ? 7.292 -18.510 13.110 1.00 83.94 449 TYR A O 1
ATOM 3622 N N . ALA A 1 450 ? 7.374 -20.634 13.829 1.00 86.12 450 ALA A N 1
ATOM 3623 C CA . ALA A 1 450 ? 6.768 -20.392 15.133 1.00 86.12 450 ALA A CA 1
ATOM 3624 C C . ALA A 1 450 ? 7.606 -19.424 15.981 1.00 86.12 450 ALA A C 1
ATOM 3626 O O . ALA A 1 450 ? 7.053 -18.503 16.579 1.00 86.12 450 ALA A O 1
ATOM 3627 N N . ALA A 1 451 ? 8.933 -19.570 15.986 1.00 87.06 451 ALA A N 1
ATOM 3628 C CA . ALA A 1 451 ? 9.846 -18.668 16.680 1.00 87.06 451 ALA A CA 1
ATOM 3629 C C . ALA A 1 451 ? 9.795 -17.249 16.098 1.00 87.06 451 ALA A C 1
ATOM 3631 O O . ALA A 1 451 ? 9.739 -16.283 16.853 1.00 87.06 451 ALA A O 1
ATOM 3632 N N . ALA A 1 452 ? 9.762 -17.102 14.771 1.00 85.12 452 ALA A N 1
ATOM 3633 C CA . ALA A 1 452 ? 9.646 -15.798 14.124 1.00 85.12 452 ALA A CA 1
ATOM 3634 C C . ALA A 1 452 ? 8.298 -15.119 14.428 1.00 85.12 452 ALA A C 1
ATOM 3636 O O . ALA A 1 452 ? 8.271 -13.920 14.707 1.00 85.12 452 ALA A O 1
ATOM 3637 N N . VAL A 1 453 ? 7.195 -15.875 14.444 1.00 85.25 453 VAL A N 1
ATOM 3638 C CA . VAL A 1 453 ? 5.876 -15.377 14.875 1.00 85.25 453 VAL A CA 1
ATOM 3639 C C . VAL A 1 453 ? 5.908 -14.962 16.347 1.00 85.25 453 VAL A C 1
ATOM 3641 O O . VAL A 1 453 ? 5.444 -13.877 16.692 1.00 85.25 453 VAL A O 1
ATOM 3644 N N . PHE A 1 454 ? 6.500 -15.790 17.206 1.00 84.81 454 PHE A N 1
ATOM 3645 C CA . PHE A 1 454 ? 6.621 -15.528 18.635 1.00 84.81 454 PHE A CA 1
ATOM 3646 C C . PHE A 1 454 ? 7.474 -14.282 18.933 1.00 84.81 454 PHE A C 1
ATOM 3648 O O . PHE A 1 454 ? 7.087 -13.464 19.760 1.00 84.81 454 PHE A O 1
ATOM 3655 N N . LEU A 1 455 ? 8.594 -14.090 18.229 1.00 84.19 455 LEU A N 1
ATOM 3656 C CA . LEU A 1 455 ? 9.441 -12.896 18.356 1.00 84.19 455 LEU A CA 1
ATOM 3657 C C . LEU A 1 455 ? 8.764 -11.632 17.806 1.00 84.19 455 LEU A C 1
ATOM 3659 O O . LEU A 1 455 ? 9.020 -10.533 18.299 1.00 84.19 455 LEU A O 1
ATOM 3663 N N . ALA A 1 456 ? 7.906 -11.773 16.793 1.00 80.81 456 ALA A N 1
ATOM 3664 C CA . ALA A 1 456 ? 7.147 -10.662 16.228 1.00 80.81 456 ALA A CA 1
ATOM 3665 C C . ALA A 1 456 ? 5.962 -10.231 17.115 1.00 80.81 456 ALA A C 1
ATOM 3667 O O . ALA A 1 456 ? 5.574 -9.059 17.100 1.00 80.81 456 ALA A O 1
ATOM 3668 N N . GLY A 1 457 ? 5.387 -11.153 17.891 1.00 74.19 457 GLY A N 1
ATOM 3669 C CA . GLY A 1 457 ? 4.326 -10.870 18.855 1.00 74.19 457 GLY A CA 1
ATOM 3670 C C . GLY A 1 457 ? 4.885 -10.336 20.176 1.00 74.19 457 GLY A C 1
ATOM 3671 O O . GLY A 1 457 ? 5.350 -11.101 21.016 1.00 74.19 457 GLY A O 1
ATOM 3672 N N . LYS A 1 458 ? 4.818 -9.019 20.418 1.00 64.06 458 LYS A N 1
ATOM 3673 C CA . LYS A 1 458 ? 5.072 -8.485 21.771 1.00 64.06 458 LYS A CA 1
ATOM 3674 C C . LYS A 1 458 ? 4.053 -9.064 22.763 1.00 64.06 458 LYS A C 1
ATOM 3676 O O . LYS A 1 458 ? 2.857 -9.013 22.499 1.00 64.06 458 LYS A O 1
ATOM 3681 N N . ARG A 1 459 ? 4.534 -9.555 23.914 1.00 56.38 459 ARG A N 1
ATOM 3682 C CA . ARG A 1 459 ? 3.747 -10.273 24.941 1.00 56.38 459 ARG A CA 1
ATOM 3683 C C . ARG A 1 459 ? 2.744 -9.425 25.737 1.00 56.38 459 ARG A C 1
ATOM 3685 O O . ARG A 1 459 ? 1.852 -9.999 26.343 1.00 56.38 459 ARG A O 1
ATOM 3692 N N . HIS A 1 460 ? 2.865 -8.097 25.736 1.00 57.38 460 HIS A N 1
ATOM 3693 C CA . HIS A 1 460 ? 1.959 -7.210 26.472 1.00 57.38 460 HIS A CA 1
ATOM 3694 C C . HIS A 1 460 ? 1.342 -6.180 25.528 1.00 57.38 460 HIS A C 1
ATOM 3696 O O . HIS A 1 460 ? 1.987 -5.197 25.160 1.00 57.38 460 HIS A O 1
ATOM 3702 N N . LEU A 1 461 ? 0.100 -6.434 25.117 1.00 65.94 461 LEU A N 1
ATOM 3703 C CA . LEU A 1 461 ? -0.755 -5.445 24.475 1.00 65.94 461 LEU A CA 1
ATOM 3704 C C . LEU A 1 461 ? -1.397 -4.603 25.586 1.00 65.94 461 LEU A C 1
ATOM 3706 O O . LEU A 1 461 ? -2.404 -4.997 26.161 1.00 65.94 461 LEU A O 1
ATOM 3710 N N . SER A 1 462 ? -0.788 -3.469 25.928 1.00 69.69 462 SER A N 1
ATOM 3711 C CA . SER A 1 462 ? -1.391 -2.480 26.828 1.00 69.69 462 SER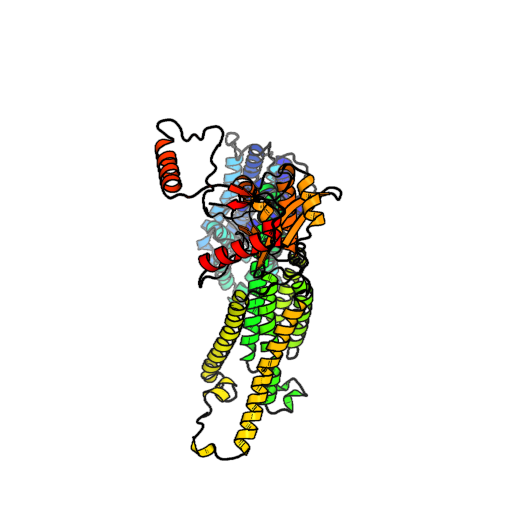 A CA 1
ATOM 3712 C C . SER A 1 462 ? -2.186 -1.478 25.991 1.00 69.69 462 SER A C 1
ATOM 3714 O O . SER A 1 462 ? -1.693 -0.394 25.670 1.00 69.69 462 SER A O 1
ATOM 3716 N N . PHE A 1 463 ? -3.370 -1.883 25.538 1.00 85.31 463 PHE A N 1
ATOM 3717 C CA . PHE A 1 463 ? -4.290 -0.996 24.834 1.00 85.31 463 PHE A CA 1
ATOM 3718 C C . PHE A 1 463 ? -5.569 -0.871 25.659 1.00 85.31 463 PHE A C 1
ATOM 3720 O O . PHE A 1 463 ? -6.299 -1.847 25.809 1.00 85.31 463 PHE A O 1
ATOM 3727 N N . GLY A 1 464 ? -5.794 0.324 26.206 1.00 89.44 464 GLY A N 1
ATOM 3728 C CA . GLY A 1 464 ? -6.796 0.572 27.242 1.00 89.44 464 GLY A CA 1
ATOM 3729 C C . GLY A 1 464 ? -6.388 0.052 28.619 1.00 89.44 464 GLY A C 1
ATOM 3730 O O . GLY A 1 464 ? -5.313 -0.521 28.811 1.00 89.44 464 GLY A O 1
ATOM 3731 N N . GLU A 1 465 ? -7.270 0.288 29.576 1.00 93.06 465 GLU A N 1
ATOM 3732 C CA . GLU A 1 465 ? -7.131 -0.074 30.980 1.00 93.06 465 GLU A CA 1
ATOM 3733 C C . GLU A 1 465 ? -8.369 -0.864 31.430 1.00 93.06 465 GLU A C 1
ATOM 3735 O O . GLU A 1 465 ? -9.468 -0.607 30.929 1.00 93.06 465 GLU A O 1
ATOM 3740 N N . PRO A 1 466 ? -8.230 -1.831 32.355 1.00 93.19 466 PRO A N 1
ATOM 3741 C CA . PRO A 1 466 ? -9.389 -2.467 32.969 1.00 93.19 466 PRO A CA 1
ATOM 3742 C C . PRO A 1 466 ? -10.210 -1.438 33.751 1.00 93.19 466 PRO A C 1
ATOM 3744 O O . PRO A 1 466 ? -9.679 -0.418 34.201 1.00 93.19 466 PRO A O 1
ATOM 3747 N N . PHE A 1 467 ? -11.500 -1.721 33.924 1.00 93.88 467 PHE A N 1
ATOM 3748 C CA . PHE A 1 467 ? -12.399 -0.861 34.683 1.00 93.88 467 PHE A CA 1
ATOM 3749 C C . PHE A 1 467 ? -11.869 -0.600 36.104 1.00 93.88 467 PHE A C 1
ATOM 3751 O O . PHE A 1 467 ? -11.498 -1.524 36.829 1.00 93.88 467 PHE A O 1
ATOM 3758 N N . GLN A 1 468 ? -11.843 0.675 36.495 1.00 94.50 468 GLN A N 1
ATOM 3759 C CA . GLN A 1 468 ? -11.472 1.135 37.832 1.00 94.50 468 GLN A CA 1
ATOM 3760 C C . GLN A 1 468 ? -12.548 2.097 38.317 1.00 94.50 468 GLN A C 1
ATOM 3762 O O . GLN A 1 468 ? -12.677 3.196 37.776 1.00 94.50 468 GLN A O 1
ATOM 3767 N N . LYS A 1 469 ? -13.304 1.672 39.333 1.00 91.69 469 LYS A N 1
ATOM 3768 C CA . LYS A 1 469 ? -14.485 2.389 39.816 1.00 91.69 469 LYS A CA 1
ATOM 3769 C C . LYS A 1 469 ? -14.173 3.827 40.235 1.00 91.69 469 LYS A C 1
ATOM 3771 O O . LYS A 1 469 ? -14.752 4.738 39.675 1.00 91.69 469 LYS A O 1
ATOM 3776 N N . GLU A 1 470 ? -13.204 4.032 41.130 1.00 92.38 470 GLU A N 1
ATOM 3777 C CA . GLU A 1 470 ? -12.865 5.368 41.659 1.00 92.38 470 GLU A CA 1
ATOM 3778 C C . GLU A 1 470 ? -12.540 6.374 40.545 1.00 92.38 470 GLU A C 1
ATOM 3780 O O . GLU A 1 470 ? -13.131 7.446 40.473 1.00 92.38 470 GLU A O 1
ATOM 3785 N N . ARG A 1 471 ? -11.666 5.993 39.607 1.00 92.81 471 ARG A N 1
ATOM 3786 C CA . ARG A 1 471 ? -11.295 6.850 38.476 1.00 92.81 471 ARG A CA 1
ATOM 3787 C C . ARG A 1 471 ? -12.470 7.123 37.535 1.00 92.81 471 ARG A C 1
ATOM 3789 O O . ARG A 1 471 ? -12.572 8.224 37.001 1.00 92.81 471 ARG A O 1
ATOM 3796 N N . PHE A 1 472 ? -13.316 6.124 37.285 1.00 92.56 472 PHE A N 1
ATOM 3797 C CA . PHE A 1 472 ? -14.471 6.286 36.403 1.00 92.56 472 PHE A CA 1
ATOM 3798 C C . PHE A 1 472 ? -15.559 7.158 37.045 1.00 92.56 472 PHE A C 1
ATOM 3800 O O . PHE A 1 472 ? -16.147 7.991 36.357 1.00 92.56 472 PHE A O 1
ATOM 3807 N N . ASP A 1 473 ? -15.769 7.029 38.355 1.00 90.88 473 ASP A N 1
ATOM 3808 C CA . ASP A 1 473 ? -16.674 7.873 39.138 1.00 90.88 473 ASP A CA 1
ATOM 3809 C C . ASP A 1 473 ? -16.201 9.338 39.105 1.00 90.88 473 ASP A C 1
ATOM 3811 O O . ASP A 1 473 ? -16.993 10.233 38.799 1.00 90.88 473 ASP A O 1
ATOM 3815 N N . ASP A 1 474 ? -14.904 9.583 39.338 1.00 90.12 474 ASP A N 1
ATOM 3816 C CA . ASP A 1 474 ? -14.290 10.916 39.243 1.00 90.12 474 ASP A CA 1
ATOM 3817 C C . ASP A 1 474 ? -14.415 11.501 37.828 1.00 90.12 474 ASP A C 1
ATOM 3819 O O . ASP A 1 474 ? -14.741 12.677 37.648 1.00 90.12 474 ASP A O 1
ATOM 3823 N N . PHE A 1 475 ? -14.193 10.669 36.807 1.00 91.00 475 PHE A N 1
ATOM 3824 C CA . PHE A 1 475 ? -14.346 11.049 35.407 1.00 91.00 475 PHE A CA 1
ATOM 3825 C C . PHE A 1 475 ? -15.784 11.485 35.094 1.00 91.00 475 PHE A C 1
ATOM 3827 O O . PHE A 1 475 ? -15.984 12.561 34.531 1.00 91.00 475 PHE A O 1
ATOM 3834 N N . LEU A 1 476 ? -16.788 10.701 35.501 1.00 89.00 476 LEU A N 1
ATOM 3835 C CA . LEU A 1 476 ? -18.202 11.001 35.251 1.00 89.00 476 LEU A CA 1
ATOM 3836 C C . LEU A 1 476 ? -18.699 12.263 35.970 1.00 89.00 476 LEU A C 1
ATOM 3838 O O . LEU A 1 476 ? -19.624 12.906 35.478 1.00 89.00 476 LEU A O 1
ATOM 3842 N N . GLN A 1 477 ? -18.100 12.647 37.101 1.00 85.88 477 GLN A N 1
ATOM 3843 C CA . GLN A 1 477 ? -18.437 13.902 37.789 1.00 85.88 477 GLN A CA 1
ATOM 3844 C C . GLN A 1 477 ? -17.982 15.151 37.014 1.00 85.88 477 GLN A C 1
ATOM 3846 O O . GLN A 1 477 ? -18.498 16.244 37.253 1.00 85.88 477 GLN A O 1
ATOM 3851 N N . GLY A 1 478 ? -17.029 15.010 36.086 1.00 78.88 478 GLY A N 1
ATOM 3852 C CA . GLY A 1 478 ? -16.417 16.127 35.364 1.00 78.88 478 GLY A CA 1
ATOM 3853 C C . GLY A 1 478 ? -17.273 16.750 34.256 1.00 78.88 478 GLY A C 1
ATOM 3854 O O . GLY A 1 478 ? -16.941 17.837 33.781 1.00 78.88 478 GLY A O 1
ATOM 3855 N N . PHE A 1 479 ? -18.356 16.102 33.823 1.00 79.06 479 PHE A N 1
ATOM 3856 C CA . PHE A 1 479 ? -19.208 16.581 32.730 1.00 79.06 479 PHE A CA 1
ATOM 3857 C C . PHE A 1 479 ? -20.662 16.133 32.904 1.00 79.06 479 PHE A C 1
ATOM 3859 O O . PHE A 1 479 ? -20.977 15.187 33.620 1.00 79.06 479 PHE A O 1
ATOM 3866 N N . THR A 1 480 ? -21.584 16.810 32.217 1.00 72.94 480 THR A N 1
ATOM 3867 C CA . THR A 1 480 ? -22.979 16.352 32.159 1.00 72.94 480 THR A CA 1
ATOM 3868 C C . THR A 1 480 ? -23.039 15.149 31.232 1.00 72.94 480 THR A C 1
ATOM 3870 O O . THR A 1 480 ? -22.947 15.331 30.024 1.00 72.94 480 THR A O 1
ATOM 3873 N N . ASN A 1 481 ? -23.144 13.935 31.778 1.00 65.50 481 ASN A N 1
ATOM 3874 C CA . ASN A 1 481 ? -23.118 12.712 30.978 1.00 65.50 481 ASN A CA 1
ATOM 3875 C C . ASN A 1 481 ? -24.342 12.620 30.041 1.00 65.50 481 ASN A C 1
ATOM 3877 O O . ASN A 1 481 ? -25.457 12.411 30.527 1.00 65.50 481 ASN A O 1
ATOM 3881 N N . PRO A 1 482 ? -24.164 12.722 28.710 1.00 63.75 482 PRO A N 1
ATOM 3882 C CA . PRO A 1 482 ? -25.263 12.591 27.763 1.00 63.75 482 PRO A CA 1
ATOM 3883 C C . PRO A 1 482 ? -25.478 11.138 27.307 1.00 63.75 482 PRO A C 1
ATOM 3885 O O . PRO A 1 482 ? -26.479 10.854 26.647 1.00 63.75 482 PRO A O 1
ATOM 3888 N N . ASN A 1 483 ? -24.551 10.223 27.625 1.00 74.25 483 ASN A N 1
ATOM 3889 C CA . ASN A 1 483 ? -24.550 8.855 27.121 1.00 74.25 483 ASN A CA 1
ATOM 3890 C C . ASN A 1 483 ? -25.133 7.873 28.167 1.00 74.25 483 ASN A C 1
ATOM 3892 O O . ASN A 1 483 ? -24.494 7.628 29.198 1.00 74.25 483 ASN A O 1
ATOM 3896 N N . PRO A 1 484 ? -26.320 7.279 27.917 1.00 76.50 484 PRO A N 1
ATOM 3897 C CA . PRO A 1 484 ? -26.932 6.316 28.838 1.00 76.50 484 PRO A CA 1
ATOM 3898 C C . PRO A 1 484 ? -26.117 5.017 28.975 1.00 76.50 484 PRO A C 1
ATOM 3900 O O . PRO A 1 484 ? -26.155 4.367 30.026 1.00 76.50 484 PRO A O 1
ATOM 3903 N N . ASP A 1 485 ? -25.320 4.675 27.962 1.00 84.25 485 ASP A N 1
ATOM 3904 C CA . ASP A 1 485 ? -24.561 3.423 27.904 1.00 84.25 485 ASP A CA 1
ATOM 3905 C C . ASP A 1 485 ? -23.274 3.471 28.737 1.00 84.25 485 ASP A C 1
ATOM 3907 O O . ASP A 1 485 ? -22.629 2.441 28.936 1.00 84.25 485 ASP A O 1
ATOM 3911 N N . ALA A 1 486 ? -22.910 4.639 29.281 1.00 88.44 486 ALA A N 1
ATOM 3912 C CA . ALA A 1 486 ? -21.764 4.785 30.180 1.00 88.44 486 ALA A CA 1
ATOM 3913 C C . ALA A 1 486 ? -21.900 3.924 31.448 1.00 88.44 486 ALA A C 1
ATOM 3915 O O . ALA A 1 486 ? -20.902 3.489 32.019 1.00 88.44 486 ALA A O 1
ATOM 3916 N N . SER A 1 487 ? -23.137 3.641 31.870 1.00 89.19 487 SER A N 1
ATOM 3917 C CA . SER A 1 487 ? -23.414 2.762 33.010 1.00 89.19 487 SER A CA 1
ATOM 3918 C C . SER A 1 487 ? -22.933 1.326 32.772 1.00 89.19 487 SER A C 1
ATOM 3920 O O . SER A 1 487 ? -22.552 0.645 33.718 1.00 89.19 487 SER A O 1
ATOM 3922 N N . LEU A 1 488 ? -22.862 0.855 31.526 1.00 92.69 488 LEU A N 1
ATOM 3923 C CA . LEU A 1 488 ? -22.434 -0.514 31.231 1.00 92.69 488 LEU A CA 1
ATOM 3924 C C . LEU A 1 488 ? -20.942 -0.745 31.489 1.00 92.69 488 LEU A C 1
ATOM 3926 O O . LEU A 1 488 ? -20.521 -1.899 31.551 1.00 92.69 488 LEU A O 1
ATOM 3930 N N . ALA A 1 489 ? -20.139 0.309 31.667 1.00 93.06 489 ALA A N 1
ATOM 3931 C CA . ALA A 1 489 ? -18.738 0.176 32.056 1.00 93.06 489 ALA A CA 1
ATOM 3932 C C . ALA A 1 489 ? -18.572 -0.473 33.445 1.00 93.06 489 ALA A C 1
ATOM 3934 O O . ALA A 1 489 ? -17.605 -1.203 33.659 1.00 93.06 489 ALA A O 1
ATOM 3935 N N . TYR A 1 490 ? -19.536 -0.277 34.355 1.00 93.38 490 TYR A N 1
ATOM 3936 C CA . TYR A 1 490 ? -19.493 -0.817 35.721 1.00 93.38 490 TYR A CA 1
ATOM 3937 C C . TYR A 1 490 ? -19.585 -2.346 35.797 1.00 93.38 490 TYR A C 1
ATOM 3939 O O . TYR A 1 490 ? -19.236 -2.912 36.827 1.00 93.38 490 TYR A O 1
ATOM 3947 N N . LEU A 1 491 ? -19.999 -3.020 34.718 1.00 94.00 491 LEU A N 1
ATOM 3948 C CA . LEU A 1 491 ? -20.005 -4.487 34.634 1.00 94.00 491 LEU A CA 1
ATOM 3949 C C . LEU A 1 491 ? -18.592 -5.086 34.553 1.00 94.00 491 LEU A C 1
ATOM 3951 O O . LEU A 1 491 ? -18.427 -6.293 34.705 1.00 94.00 491 LEU A O 1
ATOM 3955 N N . GLY A 1 492 ? -17.564 -4.268 34.291 1.00 92.62 492 GLY A N 1
ATOM 3956 C CA . GLY A 1 492 ? -16.163 -4.702 34.301 1.00 92.62 492 GLY A CA 1
ATOM 3957 C C . GLY A 1 492 ? -15.764 -5.665 33.174 1.00 92.62 492 GLY A C 1
ATOM 3958 O O . GLY A 1 492 ? -14.633 -6.146 33.153 1.00 92.62 492 GLY A O 1
ATOM 3959 N N . ASP A 1 493 ? -16.653 -5.920 32.215 1.00 93.88 493 ASP A N 1
ATOM 3960 C CA . ASP A 1 493 ? -16.446 -6.798 31.057 1.00 93.88 493 ASP A CA 1
ATOM 3961 C C . ASP A 1 493 ? -15.799 -6.082 29.853 1.00 93.88 493 ASP A C 1
ATOM 3963 O O . ASP A 1 493 ? -15.512 -6.702 28.827 1.00 93.88 493 ASP A O 1
ATOM 3967 N N . LYS A 1 494 ? -15.555 -4.770 29.971 1.00 95.06 494 LYS A N 1
ATOM 3968 C CA . LYS A 1 494 ? -14.977 -3.903 28.935 1.00 95.06 494 LYS A CA 1
ATOM 3969 C C . LYS A 1 494 ? -13.706 -3.213 29.430 1.00 95.06 494 LYS A C 1
ATOM 3971 O O . LYS A 1 494 ? -13.548 -2.910 30.612 1.00 95.06 494 LYS A O 1
ATOM 3976 N N . LEU A 1 495 ? -12.810 -2.923 28.491 1.00 95.56 495 LEU A N 1
ATOM 3977 C CA . LEU A 1 495 ? -11.668 -2.037 28.696 1.00 95.56 495 LEU A CA 1
ATOM 3978 C C . LEU A 1 495 ? -12.076 -0.588 28.432 1.00 95.56 495 LEU A C 1
ATOM 3980 O O . LEU A 1 495 ? -12.954 -0.317 27.611 1.00 95.56 495 LEU A O 1
ATOM 3984 N N . LEU A 1 496 ? -11.388 0.339 29.092 1.00 95.75 496 LEU A N 1
ATOM 3985 C CA . LEU A 1 496 ? -11.556 1.774 28.916 1.00 95.75 496 LEU A CA 1
ATOM 3986 C C . LEU A 1 496 ? -10.291 2.399 28.329 1.00 95.75 496 LEU A C 1
ATOM 3988 O O . LEU A 1 496 ? -9.182 2.174 28.811 1.00 95.75 496 LEU A O 1
ATOM 3992 N N . TYR A 1 497 ? -10.448 3.206 27.283 1.00 96.00 497 TYR A N 1
ATOM 3993 C CA . TYR A 1 497 ? -9.386 4.058 26.754 1.00 96.00 497 TYR A CA 1
ATOM 3994 C C . TYR A 1 497 ? -9.725 5.509 27.043 1.00 96.00 497 TYR A C 1
ATOM 3996 O O . TYR A 1 497 ? -10.711 6.011 26.514 1.00 96.00 497 TYR A O 1
ATOM 4004 N N . TYR A 1 498 ? -8.893 6.186 27.830 1.00 94.62 498 TYR A N 1
ATOM 4005 C CA . TYR A 1 498 ? -9.088 7.591 28.170 1.00 94.62 498 TYR A CA 1
ATOM 4006 C C . TYR A 1 498 ? -8.217 8.489 27.295 1.00 94.62 498 TYR A C 1
ATOM 4008 O O . TYR A 1 498 ? -6.990 8.375 27.297 1.00 94.62 498 TYR A O 1
ATOM 4016 N N . TYR A 1 499 ? -8.851 9.418 26.588 1.00 94.81 499 TYR A N 1
ATOM 4017 C CA . TYR A 1 499 ? -8.181 10.572 26.013 1.00 94.81 499 TYR A CA 1
ATOM 4018 C C . TYR A 1 499 ? -7.986 11.633 27.096 1.00 94.81 499 TYR A C 1
ATOM 4020 O O . TYR A 1 499 ? -8.942 12.065 27.751 1.00 94.81 499 TYR A O 1
ATOM 4028 N N . ARG A 1 500 ? -6.729 12.044 27.268 1.00 92.88 500 ARG A N 1
ATOM 4029 C CA . ARG A 1 500 ? -6.318 13.041 28.252 1.00 92.88 500 ARG A CA 1
ATOM 4030 C C . ARG A 1 500 ? -5.834 14.305 27.573 1.00 92.88 500 ARG A C 1
ATOM 4032 O O . ARG A 1 500 ? -4.991 14.238 26.682 1.00 92.88 500 ARG A O 1
ATOM 4039 N N . GLU A 1 501 ? -6.274 15.441 28.088 1.00 91.00 501 GLU A N 1
ATOM 4040 C CA . GLU A 1 501 ? -5.719 16.748 27.752 1.00 91.00 501 GLU A CA 1
ATOM 4041 C C . GLU A 1 501 ? -5.277 17.442 29.042 1.00 91.00 501 GLU A C 1
ATOM 4043 O O . GLU A 1 501 ? -6.012 17.440 30.029 1.00 91.00 501 GLU A O 1
ATOM 4048 N N . ASP A 1 502 ? -4.042 17.950 29.069 1.00 87.25 502 ASP A N 1
ATOM 4049 C CA . ASP A 1 502 ? -3.422 18.580 30.247 1.00 87.25 502 ASP A CA 1
ATOM 4050 C C . ASP A 1 502 ? -3.474 17.732 31.535 1.00 87.25 502 ASP A C 1
ATOM 4052 O O . ASP A 1 502 ? -3.513 18.241 32.653 1.00 87.25 502 ASP A O 1
ATOM 4056 N N . GLY A 1 503 ? -3.451 16.403 31.382 1.00 85.81 503 GLY A N 1
ATOM 4057 C CA . GLY A 1 503 ? -3.495 15.450 32.494 1.00 85.81 503 GLY A CA 1
ATOM 4058 C C . GLY A 1 503 ? -4.899 15.127 33.015 1.00 85.81 503 GLY A C 1
ATOM 4059 O O . GLY A 1 503 ? -5.008 14.312 33.928 1.00 85.81 503 GLY A O 1
ATOM 4060 N N . ILE A 1 504 ? -5.951 15.698 32.424 1.00 89.12 504 ILE A N 1
ATOM 4061 C CA . ILE A 1 504 ? -7.353 15.469 32.795 1.00 89.12 504 ILE A CA 1
ATOM 4062 C C . ILE A 1 504 ? -7.994 14.505 31.792 1.00 89.12 504 ILE A C 1
ATOM 4064 O O . ILE A 1 504 ? -7.850 14.686 30.582 1.00 89.12 504 ILE A O 1
ATOM 4068 N N . ASP A 1 505 ? -8.713 13.492 32.281 1.00 92.06 505 ASP A N 1
ATOM 4069 C CA . ASP A 1 505 ? -9.513 12.590 31.445 1.00 92.06 505 ASP A CA 1
ATOM 4070 C C . ASP A 1 505 ? -10.714 13.364 30.859 1.00 92.06 505 ASP A C 1
ATOM 4072 O O . ASP A 1 505 ? -11.574 13.839 31.598 1.00 92.06 505 ASP A O 1
ATOM 4076 N N . ARG A 1 506 ? -10.764 13.528 29.528 1.00 92.00 506 ARG A N 1
ATOM 4077 C CA . ARG A 1 506 ? -11.813 14.305 28.824 1.00 92.00 506 ARG A CA 1
ATOM 4078 C C . ARG A 1 506 ? -12.846 13.430 28.130 1.00 92.00 506 ARG A C 1
ATOM 4080 O O . ARG A 1 506 ? -14.027 13.766 28.078 1.00 92.00 506 ARG A O 1
ATOM 4087 N N . THR A 1 507 ? -12.387 12.313 27.579 1.00 93.31 507 THR A N 1
ATOM 4088 C CA . THR A 1 507 ? -13.218 11.378 26.824 1.00 93.31 507 THR A CA 1
ATOM 4089 C C . THR A 1 507 ? -12.747 9.957 27.092 1.00 93.31 507 THR A C 1
ATOM 4091 O O . THR A 1 507 ? -11.544 9.717 27.164 1.00 93.31 507 THR A O 1
ATOM 4094 N N . ALA A 1 508 ? -13.671 9.011 27.202 1.00 94.38 508 ALA A N 1
ATOM 4095 C CA . ALA A 1 508 ? -13.394 7.597 27.358 1.00 94.38 508 ALA A CA 1
ATOM 4096 C C . ALA A 1 508 ? -14.113 6.777 26.280 1.00 94.38 508 ALA A C 1
ATOM 4098 O O . ALA A 1 508 ? -15.265 7.040 25.940 1.00 94.38 508 ALA A O 1
ATOM 4099 N N . PHE A 1 509 ? -13.441 5.750 25.771 1.00 95.19 509 PHE A N 1
ATOM 4100 C CA . PHE A 1 509 ? -14.037 4.727 24.917 1.00 95.19 509 PHE A CA 1
ATOM 4101 C C . PHE A 1 509 ? -14.117 3.426 25.697 1.00 95.19 509 PHE A C 1
ATOM 4103 O O . PHE A 1 509 ? -13.098 2.968 26.213 1.00 95.19 509 PHE A O 1
ATOM 4110 N N . GLN A 1 510 ? -15.296 2.815 25.738 1.00 94.94 510 GLN A N 1
ATOM 4111 C CA . GLN A 1 510 ? -15.470 1.457 26.241 1.00 94.94 510 GLN A CA 1
ATOM 4112 C C . GLN A 1 510 ? -15.412 0.463 25.084 1.00 94.94 510 GLN A C 1
ATOM 4114 O O . GLN A 1 510 ? -16.049 0.662 24.050 1.00 94.94 510 GLN A O 1
ATOM 4119 N N . PHE A 1 511 ? -14.600 -0.580 25.213 1.00 96.06 511 PHE A N 1
ATOM 4120 C CA . PHE A 1 511 ? -14.358 -1.511 24.116 1.00 96.06 511 PHE A CA 1
ATOM 4121 C C . PHE A 1 511 ? -13.895 -2.883 24.607 1.00 96.06 511 PHE A C 1
ATOM 4123 O O . PHE A 1 511 ? -13.450 -3.042 25.742 1.00 96.06 511 PHE A O 1
ATOM 4130 N N . ALA A 1 512 ? -13.963 -3.873 23.724 1.00 94.38 512 ALA A N 1
ATOM 4131 C CA . ALA A 1 512 ? -13.384 -5.197 23.929 1.00 94.38 512 ALA A CA 1
ATOM 4132 C C . ALA A 1 512 ? -12.315 -5.484 22.867 1.00 94.38 512 ALA A C 1
ATOM 4134 O O . ALA A 1 512 ? -12.365 -4.955 21.751 1.00 94.38 512 ALA A O 1
ATOM 4135 N N . LEU A 1 513 ? -11.331 -6.311 23.217 1.00 90.75 513 LEU A N 1
ATOM 4136 C CA . LEU A 1 513 ? -10.286 -6.758 22.300 1.00 90.75 513 LEU A CA 1
ATOM 4137 C C . LEU A 1 513 ? -10.576 -8.185 21.853 1.00 90.75 513 LEU A C 1
ATOM 4139 O O . LEU A 1 513 ? -10.446 -9.107 22.648 1.00 90.75 513 LEU A O 1
ATOM 4143 N N . GLU A 1 514 ? -10.892 -8.358 20.573 1.00 86.06 514 GLU A N 1
ATOM 4144 C CA . GLU A 1 514 ? -11.218 -9.660 19.989 1.00 86.06 514 GLU A CA 1
ATOM 4145 C C . GLU A 1 514 ? -10.459 -9.828 18.669 1.00 86.06 514 GLU A C 1
ATOM 4147 O O . GLU A 1 514 ? -10.589 -9.002 17.767 1.00 86.06 514 GLU A O 1
ATOM 4152 N N . ASP A 1 515 ? -9.631 -10.868 18.540 1.00 78.75 515 ASP A N 1
ATOM 4153 C CA . ASP A 1 515 ? -8.910 -11.200 17.299 1.00 78.75 515 ASP A CA 1
ATOM 4154 C C . ASP A 1 515 ? -8.217 -10.005 16.599 1.00 78.75 515 ASP A C 1
ATOM 4156 O O . ASP A 1 515 ? -8.326 -9.788 15.385 1.00 78.75 515 ASP A O 1
ATOM 4160 N N . GLY A 1 516 ? -7.479 -9.201 17.372 1.00 79.38 516 GLY A N 1
ATOM 4161 C CA . GLY A 1 516 ? -6.761 -8.032 16.851 1.00 79.38 516 GLY A CA 1
ATOM 4162 C C . GLY A 1 516 ? -7.685 -6.886 16.427 1.00 79.38 516 GLY A C 1
ATOM 4163 O O . GLY A 1 516 ? -7.261 -5.985 15.698 1.00 79.38 516 GLY A O 1
ATOM 4164 N N . ARG A 1 517 ? -8.945 -6.914 16.863 1.00 88.06 517 ARG A N 1
ATOM 4165 C CA . ARG A 1 517 ? -9.933 -5.854 16.679 1.00 88.06 517 ARG A CA 1
ATOM 4166 C C . ARG A 1 517 ? -10.238 -5.211 18.022 1.00 88.06 517 ARG A C 1
ATOM 4168 O O . ARG A 1 517 ? -10.367 -5.905 19.024 1.00 88.06 517 ARG A O 1
ATOM 4175 N N . ALA A 1 518 ? -10.352 -3.890 18.026 1.00 93.94 518 ALA A N 1
ATOM 4176 C CA . ALA A 1 518 ? -10.853 -3.139 19.170 1.00 93.94 518 ALA A CA 1
ATOM 4177 C C . ALA A 1 518 ? -12.314 -2.791 18.885 1.00 93.94 518 ALA A C 1
ATOM 4179 O O . ALA A 1 518 ? -12.584 -1.872 18.113 1.00 93.94 518 ALA A O 1
ATOM 4180 N N . VAL A 1 519 ? -13.239 -3.574 19.439 1.00 95.94 519 VAL A N 1
ATOM 4181 C CA . VAL A 1 519 ? -14.681 -3.385 19.249 1.00 95.94 519 VAL A CA 1
ATOM 4182 C C . VAL A 1 519 ? -15.158 -2.345 20.252 1.00 95.94 519 VAL A C 1
ATOM 4184 O O . VAL A 1 519 ? -15.363 -2.657 21.421 1.00 95.94 519 VAL A O 1
ATOM 4187 N N . VAL A 1 520 ? -15.268 -1.101 19.798 1.00 96.00 520 VAL A N 1
ATOM 4188 C CA . VAL A 1 520 ? -15.735 0.055 20.563 1.00 96.00 520 VAL A CA 1
ATOM 4189 C C . VAL A 1 520 ? -17.253 0.034 20.632 1.00 96.00 520 VAL A C 1
ATOM 4191 O O . VAL A 1 520 ? -17.913 -0.105 19.602 1.00 96.00 520 VAL A O 1
ATOM 4194 N N . MET A 1 521 ? -17.794 0.168 21.838 1.00 93.62 521 MET A N 1
ATOM 4195 C CA . MET A 1 521 ? -19.228 0.184 22.085 1.00 93.62 521 MET A CA 1
ATOM 4196 C C . MET A 1 521 ? -19.735 1.619 22.238 1.00 93.62 521 MET A C 1
ATOM 4198 O O . MET A 1 521 ? -19.342 2.324 23.169 1.00 93.62 521 MET A O 1
ATOM 4202 N N . GLY A 1 522 ? -20.676 1.987 21.372 1.00 90.12 522 GLY A N 1
ATOM 4203 C CA . GLY A 1 522 ? -21.425 3.231 21.446 1.00 90.12 522 GLY A CA 1
ATOM 4204 C C . GLY A 1 522 ? -20.583 4.473 21.174 1.00 90.12 522 GLY A C 1
ATOM 4205 O O . GLY A 1 522 ? -19.448 4.413 20.689 1.00 90.12 522 GLY A O 1
ATOM 4206 N N . ASP A 1 523 ? -21.179 5.619 21.482 1.00 91.56 523 ASP A N 1
ATOM 4207 C CA . ASP A 1 523 ? -20.516 6.915 21.383 1.00 91.56 523 ASP A CA 1
ATOM 4208 C C . ASP A 1 523 ? -19.487 7.106 22.516 1.00 91.56 523 ASP A C 1
ATOM 4210 O O . ASP A 1 523 ? -19.629 6.513 23.592 1.00 91.56 523 ASP A O 1
ATOM 4214 N N . PRO A 1 524 ? -18.446 7.937 22.312 1.00 92.62 524 PRO A N 1
ATOM 4215 C CA . PRO A 1 524 ? -17.495 8.255 23.364 1.00 92.62 524 PRO A CA 1
ATOM 4216 C C . PRO A 1 524 ? -18.204 8.829 24.596 1.00 92.62 524 PRO A C 1
ATOM 4218 O O . PRO A 1 524 ? -19.135 9.628 24.497 1.00 92.62 524 PRO A O 1
ATOM 4221 N N . ILE A 1 525 ? -17.743 8.434 25.775 1.00 92.00 525 ILE A N 1
ATOM 4222 C CA . ILE A 1 525 ? -18.222 8.959 27.053 1.00 92.00 525 ILE A CA 1
ATOM 4223 C C . ILE A 1 525 ? -17.394 10.210 27.346 1.00 92.00 525 ILE A C 1
ATOM 4225 O O . ILE A 1 525 ? -16.173 10.134 27.283 1.00 92.00 525 ILE A O 1
ATOM 4229 N N . GLY A 1 526 ? -18.003 11.354 27.646 1.00 89.81 526 GLY A N 1
ATOM 4230 C CA . GLY A 1 526 ? -17.268 12.593 27.929 1.00 89.81 526 GLY A CA 1
ATOM 4231 C C . GLY A 1 526 ? -17.763 13.793 27.140 1.00 89.81 526 GLY A C 1
ATOM 4232 O O . GLY A 1 526 ? -18.836 13.760 26.540 1.00 89.81 526 GLY A O 1
ATOM 4233 N N . ASP A 1 527 ? -16.951 14.844 27.138 1.00 87.81 527 ASP A N 1
ATOM 4234 C CA . ASP A 1 527 ? -17.254 16.115 26.480 1.00 87.81 527 ASP A CA 1
ATOM 4235 C C . ASP A 1 527 ? -17.187 15.990 24.935 1.00 87.81 527 ASP A C 1
ATOM 4237 O O . ASP A 1 527 ? -16.124 15.630 24.405 1.00 87.81 527 ASP A O 1
ATOM 4241 N N . PRO A 1 528 ? -18.292 16.268 24.204 1.00 88.75 528 PRO A N 1
ATOM 4242 C CA . PRO A 1 528 ? -18.357 16.189 22.742 1.00 88.75 528 PRO A CA 1
ATOM 4243 C C . PRO A 1 528 ? -17.323 17.036 21.999 1.00 88.75 528 PRO A C 1
ATOM 4245 O O . PRO A 1 528 ? -16.875 16.632 20.920 1.00 88.75 528 PRO A O 1
ATOM 4248 N N . ASP A 1 529 ? -16.887 18.160 22.575 1.00 89.94 529 ASP A N 1
ATOM 4249 C CA . ASP A 1 529 ? -15.895 19.042 21.945 1.00 89.94 529 ASP A CA 1
ATOM 4250 C C . ASP A 1 529 ? -14.538 18.334 21.763 1.00 89.94 529 ASP A C 1
ATOM 4252 O O . ASP A 1 529 ? -13.776 18.637 20.837 1.00 89.94 529 ASP A O 1
ATOM 4256 N N . PHE A 1 530 ? -14.259 17.322 22.594 1.00 91.75 530 PHE A N 1
ATOM 4257 C CA . PHE A 1 530 ? -13.024 16.540 22.552 1.00 91.75 530 PHE A CA 1
ATOM 4258 C C . PHE A 1 530 ? -13.110 15.264 21.713 1.00 91.75 530 PHE A C 1
ATOM 4260 O O . PHE A 1 530 ? -12.069 14.674 21.403 1.00 91.75 530 PHE A O 1
ATOM 4267 N N . TRP A 1 531 ? -14.301 14.846 21.276 1.00 92.44 531 TRP A N 1
ATOM 4268 C CA . TRP A 1 531 ? -14.477 13.604 20.514 1.00 92.44 531 TRP A CA 1
ATOM 4269 C C . TRP A 1 531 ? -13.615 13.515 19.246 1.00 92.44 531 TRP A C 1
ATOM 4271 O O . TRP A 1 531 ? -13.026 12.454 19.025 1.00 92.44 531 TRP A O 1
ATOM 4281 N N . PRO A 1 532 ? -13.458 14.571 18.417 1.00 94.19 532 PRO A N 1
ATOM 4282 C CA . PRO A 1 532 ? -12.617 14.489 17.223 1.00 94.19 532 PRO A CA 1
ATOM 4283 C C . PRO A 1 532 ? -11.148 14.188 17.549 1.00 94.19 532 PRO A C 1
ATOM 4285 O O . PRO A 1 532 ? -10.503 13.419 16.831 1.00 94.19 532 PRO A O 1
ATOM 4288 N N . PHE A 1 533 ? -10.630 14.768 18.636 1.00 94.62 533 PHE A N 1
ATOM 4289 C CA . PHE A 1 533 ? -9.252 14.578 19.090 1.00 94.62 533 PHE A CA 1
ATOM 4290 C C . PHE A 1 533 ? -9.065 13.209 19.740 1.00 94.62 533 PHE A C 1
ATOM 4292 O O . PHE A 1 533 ? -8.127 12.488 19.398 1.00 94.62 533 PHE A O 1
ATOM 4299 N N . ALA A 1 534 ? -10.005 12.818 20.601 1.00 94.56 534 ALA A N 1
ATOM 4300 C CA . ALA A 1 534 ? -10.026 11.515 21.248 1.00 94.56 534 ALA A CA 1
ATOM 4301 C C . ALA A 1 534 ? -10.084 10.379 20.219 1.00 94.56 534 ALA A C 1
ATOM 4303 O O . ALA A 1 534 ? -9.340 9.404 20.323 1.00 94.56 534 ALA A O 1
ATOM 4304 N N . LEU A 1 535 ? -10.912 10.531 19.182 1.00 95.44 535 LEU A N 1
ATOM 4305 C CA . LEU A 1 535 ? -11.019 9.566 18.094 1.00 95.44 535 LEU A CA 1
ATOM 4306 C C . LEU A 1 535 ? -9.722 9.498 17.280 1.00 95.44 535 LEU A C 1
ATOM 4308 O O . LEU A 1 535 ? -9.246 8.405 16.980 1.00 95.44 535 LEU A O 1
ATOM 4312 N N . ALA A 1 536 ? -9.125 10.647 16.949 1.00 94.81 536 ALA A N 1
ATOM 4313 C CA . ALA A 1 536 ? -7.851 10.696 16.235 1.00 94.81 536 ALA A CA 1
ATOM 4314 C C . ALA A 1 536 ? -6.740 9.956 16.999 1.00 94.81 536 ALA A C 1
ATOM 4316 O O . ALA A 1 536 ? -6.015 9.150 16.409 1.00 94.81 536 ALA A O 1
ATOM 4317 N N . ASP A 1 537 ? -6.631 10.204 18.306 1.00 94.69 537 ASP A N 1
ATOM 4318 C CA . ASP A 1 537 ? -5.648 9.565 19.180 1.00 94.69 537 ASP A CA 1
ATOM 4319 C C . ASP A 1 537 ? -5.922 8.060 19.328 1.00 94.69 537 ASP A C 1
ATOM 4321 O O . ASP A 1 537 ? -5.022 7.251 19.091 1.00 94.69 537 ASP A O 1
ATOM 4325 N N . PHE A 1 538 ? -7.172 7.658 19.583 1.00 95.12 538 PHE A N 1
ATOM 4326 C CA . PHE A 1 538 ? -7.562 6.246 19.661 1.00 95.12 538 PHE A CA 1
ATOM 4327 C C . PHE A 1 538 ? -7.204 5.480 18.379 1.00 95.12 538 PHE A C 1
ATOM 4329 O O . PHE A 1 538 ? -6.564 4.426 18.434 1.00 95.12 538 PHE A O 1
ATOM 4336 N N . LEU A 1 539 ? -7.561 6.026 17.210 1.00 94.19 539 LEU A N 1
ATOM 4337 C CA . LEU A 1 539 ? -7.261 5.423 15.909 1.00 94.19 539 LEU A CA 1
ATOM 4338 C C . LEU A 1 539 ? -5.751 5.334 15.654 1.00 94.19 539 LEU A C 1
ATOM 4340 O O . LEU A 1 539 ? -5.268 4.304 15.176 1.00 94.19 539 LEU A O 1
ATOM 4344 N N . HIS A 1 540 ? -4.998 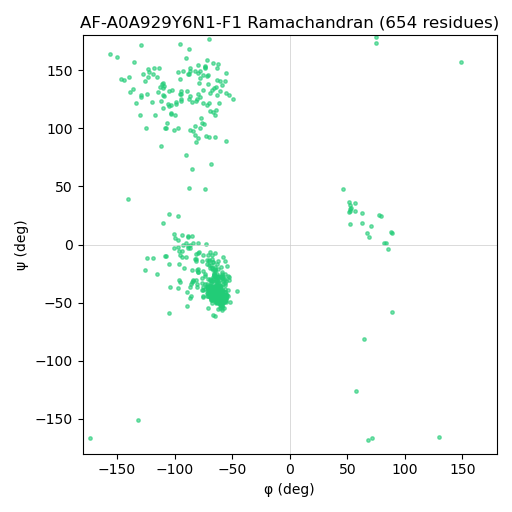6.382 15.994 1.00 90.06 540 HIS A N 1
ATOM 4345 C CA . HIS A 1 540 ? -3.543 6.395 15.853 1.00 90.06 540 HIS A CA 1
ATOM 4346 C C . HIS A 1 540 ? -2.893 5.310 16.719 1.00 90.06 540 HIS A C 1
ATOM 4348 O O . HIS A 1 540 ? -2.081 4.517 16.232 1.00 90.06 540 HIS A O 1
ATOM 4354 N N . ARG A 1 541 ? -3.262 5.239 18.002 1.00 89.56 541 ARG A N 1
ATOM 4355 C CA . ARG A 1 541 ? -2.732 4.240 18.939 1.00 89.56 541 ARG A CA 1
ATOM 4356 C C . ARG A 1 541 ? -3.114 2.822 18.536 1.00 89.56 541 ARG A C 1
ATOM 4358 O O . ARG A 1 541 ? -2.269 1.927 18.597 1.00 89.56 541 ARG A O 1
ATOM 4365 N N . ALA A 1 542 ? -4.347 2.615 18.076 1.00 90.31 542 ALA A N 1
ATOM 4366 C CA . ALA A 1 542 ? -4.777 1.327 17.551 1.00 90.31 542 ALA A CA 1
ATOM 4367 C C . ALA A 1 542 ? -3.926 0.914 16.338 1.00 90.31 542 ALA A C 1
ATOM 4369 O O . ALA A 1 542 ? -3.449 -0.221 16.283 1.00 90.31 542 ALA A O 1
ATOM 4370 N N . GLU A 1 543 ? -3.640 1.835 15.408 1.00 85.81 543 GLU A N 1
ATOM 4371 C CA . GLU A 1 543 ? -2.778 1.541 14.258 1.00 85.81 543 GLU A CA 1
ATOM 4372 C C . GLU A 1 543 ? -1.341 1.163 14.674 1.00 85.81 543 GLU A C 1
ATOM 4374 O O . GLU A 1 543 ? -0.782 0.203 14.126 1.00 85.81 543 GLU A O 1
ATOM 4379 N N . GLU A 1 544 ? -0.743 1.854 15.650 1.00 83.06 544 GLU A N 1
ATOM 4380 C CA . GLU A 1 544 ? 0.592 1.524 16.182 1.00 83.06 544 GLU A CA 1
ATOM 4381 C C . GLU A 1 544 ? 0.663 0.113 16.783 1.00 83.06 544 GLU A C 1
ATOM 4383 O O . GLU A 1 544 ? 1.684 -0.582 16.649 1.00 83.06 544 GLU A O 1
ATOM 4388 N N . GLN A 1 545 ? -0.429 -0.310 17.421 1.00 82.94 545 GLN A N 1
ATOM 4389 C CA . GLN A 1 545 ? -0.604 -1.638 18.010 1.00 82.94 545 GLN A CA 1
ATOM 4390 C C . GLN A 1 545 ? -1.164 -2.668 17.018 1.00 82.94 545 GLN A C 1
ATOM 4392 O O . GLN A 1 545 ? -1.419 -3.808 17.393 1.00 82.94 545 GLN A O 1
ATOM 4397 N N . ASN A 1 546 ? -1.310 -2.306 15.738 1.00 82.06 546 ASN A N 1
ATOM 4398 C CA . ASN A 1 546 ? -1.851 -3.179 14.691 1.00 82.06 546 ASN A CA 1
ATOM 4399 C C . ASN A 1 546 ? -3.258 -3.720 14.994 1.00 82.06 546 ASN A C 1
ATOM 4401 O O . ASN A 1 546 ? -3.612 -4.809 14.538 1.00 82.06 546 ASN A O 1
ATOM 4405 N N . LEU A 1 547 ? -4.036 -2.953 15.754 1.00 86.81 547 LEU A N 1
ATOM 4406 C CA . LEU A 1 547 ? -5.437 -3.216 16.027 1.00 86.81 547 LEU A CA 1
ATOM 4407 C C . LEU A 1 547 ? -6.303 -2.615 14.924 1.00 86.81 547 LEU A C 1
ATOM 4409 O O . LEU A 1 547 ? -5.954 -1.604 14.309 1.00 86.81 547 LEU A O 1
ATOM 4413 N N . ILE A 1 548 ? -7.440 -3.256 14.675 1.00 88.38 548 ILE A N 1
ATOM 4414 C CA . ILE A 1 548 ? -8.477 -2.760 13.772 1.00 88.38 548 ILE A CA 1
ATOM 4415 C C . ILE A 1 548 ? -9.644 -2.277 14.636 1.00 88.38 548 ILE A C 1
ATOM 4417 O O . ILE A 1 548 ? -10.368 -3.111 15.180 1.00 88.38 548 ILE A O 1
ATOM 4421 N N . PRO A 1 549 ? -9.835 -0.961 14.800 1.00 94.31 549 PRO A N 1
ATOM 4422 C CA . PRO A 1 549 ? -11.007 -0.447 15.486 1.00 94.31 549 PRO A CA 1
ATOM 4423 C C . PRO A 1 549 ? -12.281 -0.793 14.718 1.00 94.31 549 PRO A C 1
ATOM 4425 O O . PRO A 1 549 ? -12.337 -0.655 13.495 1.00 94.31 549 PRO A O 1
ATOM 4428 N N . LEU A 1 550 ? -13.299 -1.243 15.438 1.00 94.94 550 LEU A N 1
ATOM 4429 C CA . LEU A 1 550 ? -14.642 -1.478 14.929 1.00 94.94 550 LEU A CA 1
ATOM 4430 C C . LEU A 1 550 ? -15.609 -0.776 15.869 1.00 94.94 550 LEU A C 1
ATOM 4432 O O . LEU A 1 550 ? -15.554 -0.997 17.069 1.00 94.94 550 LEU A O 1
ATOM 4436 N N . PHE A 1 551 ? -16.479 0.063 15.327 1.00 95.19 551 PHE A N 1
ATOM 4437 C CA . PHE A 1 551 ? -17.418 0.850 16.115 1.00 95.19 551 PHE A CA 1
ATOM 4438 C C . PHE A 1 551 ? -18.805 0.218 16.021 1.00 95.19 551 PHE A C 1
ATOM 4440 O O . PHE A 1 551 ? -19.337 0.038 14.923 1.00 95.19 551 PHE A O 1
ATOM 4447 N N . TYR A 1 552 ? -19.349 -0.174 17.168 1.00 94.06 552 TYR A N 1
ATOM 4448 C CA . TYR A 1 552 ? -20.624 -0.867 17.311 1.00 94.06 552 TYR A CA 1
ATOM 4449 C C . TYR A 1 552 ? -21.648 0.071 17.956 1.00 94.06 552 TYR A C 1
ATOM 4451 O O . TYR A 1 552 ? -21.361 0.658 18.991 1.00 94.06 552 TYR A O 1
ATOM 4459 N N . GLU A 1 553 ? -22.830 0.208 17.344 1.00 91.94 553 GLU A N 1
ATOM 4460 C CA . GLU A 1 553 ? -23.938 1.049 17.842 1.00 91.94 553 GLU A CA 1
ATOM 4461 C C . GLU A 1 553 ? -23.587 2.536 18.068 1.00 91.94 553 GLU A C 1
ATOM 4463 O O . GLU A 1 553 ? -24.116 3.185 18.963 1.00 91.94 553 GLU A O 1
ATOM 4468 N N . THR A 1 554 ? -22.733 3.119 17.221 1.00 91.25 554 THR A N 1
ATOM 4469 C CA . THR A 1 554 ? -22.455 4.565 17.267 1.00 91.25 554 THR A CA 1
ATOM 4470 C C . THR A 1 554 ? -23.588 5.408 16.690 1.00 91.25 554 THR A C 1
ATOM 4472 O O . THR A 1 554 ? -24.205 5.055 15.678 1.00 91.25 554 THR A O 1
ATOM 4475 N N . GLY A 1 555 ? -23.790 6.582 17.276 1.00 90.38 555 GLY A N 1
ATOM 4476 C CA . GLY A 1 555 ? -24.678 7.623 16.797 1.00 90.38 555 GLY A CA 1
ATOM 4477 C C . GLY A 1 555 ? -24.185 8.320 15.526 1.00 90.38 555 GLY A C 1
ATOM 4478 O O . GLY A 1 555 ? -23.104 8.067 14.980 1.00 90.38 555 GLY A O 1
ATOM 4479 N N . VAL A 1 556 ? -25.021 9.233 15.028 1.00 90.44 556 VAL A N 1
ATOM 4480 C CA . VAL A 1 556 ? -24.792 9.946 13.760 1.00 90.44 556 VAL A CA 1
ATOM 4481 C C . VAL A 1 556 ? -23.541 10.828 13.822 1.00 90.44 556 VAL A C 1
ATOM 4483 O O . VAL A 1 556 ? -22.785 10.878 12.856 1.00 90.44 556 VAL A O 1
ATOM 4486 N N . GLU A 1 557 ? -23.292 11.495 14.948 1.00 89.62 557 GLU A N 1
ATOM 4487 C CA . GLU A 1 557 ? -22.166 12.426 15.102 1.00 89.62 557 GLU A CA 1
ATOM 4488 C C . GLU A 1 557 ? -20.814 11.714 14.969 1.00 89.62 557 GLU A C 1
ATOM 4490 O O . GLU A 1 557 ? -19.981 12.099 14.146 1.00 89.62 557 GLU A O 1
ATOM 4495 N N . VAL A 1 558 ? -20.628 10.607 15.692 1.00 91.81 558 VAL A N 1
ATOM 4496 C CA . VAL A 1 558 ? -19.407 9.789 15.629 1.00 91.81 558 VAL A CA 1
ATOM 4497 C C . VAL A 1 558 ? -19.251 9.137 14.256 1.00 91.81 558 VAL A C 1
ATOM 4499 O O . VAL A 1 558 ? -18.150 9.108 13.707 1.00 91.81 558 VAL A O 1
ATOM 4502 N N . THR A 1 559 ? -20.355 8.691 13.649 1.00 92.31 559 THR A N 1
ATOM 4503 C CA . THR A 1 559 ? -20.370 8.162 12.274 1.00 92.31 559 THR A CA 1
ATOM 4504 C C . THR A 1 559 ? -19.808 9.186 11.278 1.00 92.31 559 THR A C 1
ATOM 4506 O O . THR A 1 559 ? -18.955 8.855 10.451 1.00 92.31 559 THR A O 1
ATOM 4509 N N . LEU A 1 560 ? -20.224 10.454 11.375 1.00 91.75 560 LEU A N 1
ATOM 4510 C CA . LEU A 1 560 ? -19.714 11.525 10.513 1.00 91.75 560 LEU A CA 1
ATOM 4511 C C . LEU A 1 560 ? -18.224 11.804 10.753 1.00 91.75 560 LEU A C 1
ATOM 4513 O O . LEU A 1 560 ? -17.483 12.016 9.791 1.00 91.75 560 LEU A O 1
ATOM 4517 N N . LEU A 1 561 ? -17.759 11.755 12.006 1.00 93.00 561 LEU A N 1
ATOM 4518 C CA . LEU A 1 561 ? -16.333 11.892 12.323 1.00 93.00 561 LEU A CA 1
ATOM 4519 C C . LEU A 1 561 ? -15.505 10.754 11.714 1.00 93.00 561 LEU A C 1
ATOM 4521 O O . LEU A 1 561 ? -14.474 11.008 11.085 1.00 93.00 561 LEU A O 1
ATOM 4525 N N . LEU A 1 562 ? -15.976 9.512 11.839 1.00 93.69 562 LEU A N 1
ATOM 4526 C CA . LEU A 1 562 ? -15.331 8.316 11.290 1.00 93.69 562 LEU A CA 1
ATOM 4527 C C . LEU A 1 562 ? -15.237 8.333 9.759 1.00 93.69 562 LEU A C 1
ATOM 4529 O O . LEU A 1 562 ? -14.305 7.753 9.193 1.00 93.69 562 LEU A O 1
ATOM 4533 N N . HIS A 1 563 ? -16.142 9.038 9.073 1.00 90.94 563 HIS A N 1
ATOM 4534 C CA . HIS A 1 563 ? -16.138 9.115 7.610 1.00 90.94 563 HIS A CA 1
ATOM 4535 C C . HIS A 1 563 ? -14.850 9.759 7.085 1.00 90.94 563 HIS A C 1
ATOM 4537 O O . HIS A 1 563 ? -14.274 9.301 6.096 1.00 90.94 563 HIS A O 1
ATOM 4543 N N . ASN A 1 564 ? -14.325 10.745 7.817 1.00 86.00 564 ASN A N 1
ATOM 4544 C CA . ASN A 1 564 ? -13.065 11.416 7.492 1.00 86.00 564 ASN A CA 1
ATOM 4545 C C . ASN A 1 564 ? -11.845 10.479 7.571 1.00 86.00 564 ASN A C 1
ATOM 4547 O O . ASN A 1 564 ? -10.807 10.762 6.968 1.00 86.00 564 ASN A O 1
ATOM 4551 N N . TYR A 1 565 ? -11.973 9.350 8.273 1.00 87.25 565 TYR A N 1
ATOM 4552 C CA . TYR A 1 565 ? -10.939 8.324 8.411 1.00 87.25 565 TYR A CA 1
ATOM 4553 C C . TYR A 1 565 ? -11.112 7.150 7.434 1.00 87.25 565 TYR A C 1
ATOM 4555 O O . TYR A 1 565 ? -10.317 6.211 7.463 1.00 87.25 565 TYR A O 1
ATOM 4563 N N . GLY A 1 566 ? -12.102 7.214 6.535 1.00 87.81 566 GLY A N 1
ATOM 4564 C CA . GLY A 1 566 ? -12.336 6.197 5.509 1.00 87.81 566 GLY A CA 1
ATOM 4565 C C . GLY A 1 566 ? -13.059 4.948 6.014 1.00 87.81 566 GLY A C 1
ATOM 4566 O O . GLY A 1 566 ? -12.901 3.886 5.415 1.00 87.81 566 GLY A O 1
ATOM 4567 N N . TYR A 1 567 ? -13.823 5.064 7.104 1.00 92.50 567 TYR A N 1
ATOM 4568 C CA . TYR A 1 567 ? -14.696 3.986 7.565 1.00 92.50 567 TYR A CA 1
ATOM 4569 C C . TYR A 1 567 ? -15.899 3.805 6.638 1.00 92.50 567 TYR A C 1
ATOM 4571 O O . TYR A 1 567 ? -16.442 4.764 6.084 1.00 92.50 567 TYR A O 1
ATOM 4579 N N . GLU A 1 568 ? -16.314 2.549 6.510 1.00 91.50 568 GLU A N 1
ATOM 4580 C CA . GLU A 1 568 ? -17.573 2.149 5.892 1.00 91.50 568 GLU A CA 1
ATOM 4581 C C . GLU A 1 568 ? -18.623 1.925 6.983 1.00 91.50 568 GLU A C 1
ATOM 4583 O O . GLU A 1 568 ? -18.296 1.506 8.095 1.00 91.50 568 GLU A O 1
ATOM 4588 N N . PHE A 1 569 ? -19.890 2.196 6.666 1.00 92.62 569 PHE A N 1
ATOM 4589 C CA . PHE A 1 569 ? -20.981 2.169 7.639 1.00 92.62 569 PHE A CA 1
ATOM 4590 C C . PHE A 1 569 ? -22.080 1.207 7.217 1.00 92.62 569 PHE A C 1
ATOM 4592 O O . PHE A 1 569 ? -22.439 1.120 6.042 1.00 92.62 569 PHE A O 1
ATOM 4599 N N . MET A 1 570 ? -22.671 0.543 8.205 1.00 93.44 570 MET A N 1
ATOM 4600 C CA . MET A 1 570 ? -23.867 -0.270 8.044 1.00 93.44 570 MET A CA 1
ATOM 4601 C C . MET A 1 570 ? -24.885 0.157 9.097 1.00 93.44 570 MET A C 1
ATOM 4603 O O . MET A 1 570 ? -24.561 0.227 10.280 1.00 93.44 570 MET A O 1
ATOM 4607 N N . LYS A 1 571 ? -26.123 0.444 8.675 1.00 92.00 571 LYS A N 1
ATOM 4608 C CA . LYS A 1 571 ? -27.202 0.766 9.614 1.00 92.00 571 LYS A CA 1
ATOM 4609 C C . LYS A 1 571 ? -27.528 -0.477 10.439 1.00 92.00 571 LYS A C 1
ATOM 4611 O O . LYS A 1 571 ? -28.019 -1.458 9.887 1.00 92.00 571 LYS A O 1
ATOM 4616 N N . PHE A 1 572 ? -27.264 -0.410 11.740 1.00 88.69 572 PHE A N 1
ATOM 4617 C CA . PHE A 1 572 ? -27.521 -1.511 12.664 1.00 88.69 572 PHE A CA 1
ATOM 4618 C C . PHE A 1 572 ? -28.964 -1.501 13.189 1.00 88.69 572 PHE A C 1
ATOM 4620 O O . PHE A 1 572 ? -29.641 -2.525 13.177 1.00 88.69 572 PHE A O 1
ATOM 4627 N N . GLY A 1 573 ? -29.467 -0.325 13.579 1.00 90.38 573 GLY A N 1
ATOM 4628 C CA . GLY A 1 573 ? -30.806 -0.163 14.142 1.00 90.38 573 GLY A CA 1
ATOM 4629 C C . GLY A 1 573 ? -31.190 1.301 14.359 1.00 90.38 573 GLY A C 1
ATOM 4630 O O . GLY A 1 573 ? -30.545 2.208 13.833 1.00 90.38 573 GLY A O 1
ATOM 4631 N N . GLU A 1 574 ? -32.265 1.517 15.116 1.00 90.50 574 GLU A N 1
ATOM 4632 C CA . GLU A 1 574 ? -32.750 2.835 15.540 1.00 90.50 574 GLU A CA 1
ATOM 4633 C C . GLU A 1 574 ? -33.132 2.782 17.023 1.00 90.50 574 GLU A C 1
ATOM 4635 O O . GLU A 1 574 ? -33.837 1.866 17.449 1.00 90.50 574 GLU A O 1
ATOM 4640 N N . SER A 1 575 ? -32.705 3.777 17.803 1.00 86.94 575 SER A N 1
ATOM 4641 C CA . SER A 1 575 ? -33.096 3.906 19.211 1.00 86.94 575 SER A CA 1
ATOM 4642 C C . SER A 1 575 ? -34.407 4.683 19.328 1.00 86.94 575 SER A C 1
ATOM 4644 O O . SER A 1 575 ? -34.521 5.813 18.850 1.00 86.94 575 SER A O 1
ATOM 4646 N N . ALA A 1 576 ? -35.401 4.100 19.999 1.00 90.44 576 ALA A N 1
ATOM 4647 C CA . ALA A 1 576 ? -36.682 4.755 20.245 1.00 90.44 576 ALA A CA 1
ATOM 4648 C C . ALA A 1 576 ? -36.561 5.769 21.398 1.00 90.44 576 ALA A C 1
ATOM 4650 O O . ALA A 1 576 ? -36.592 5.394 22.568 1.00 90.44 576 ALA A O 1
ATOM 4651 N N . LYS A 1 577 ? -36.439 7.061 21.073 1.00 88.12 577 LYS A N 1
ATOM 4652 C CA . LYS A 1 577 ? -36.445 8.156 22.058 1.00 88.12 577 LYS A CA 1
ATOM 4653 C C . LYS A 1 577 ? -37.859 8.722 22.202 1.00 88.12 577 LYS A C 1
ATOM 4655 O O . LYS A 1 577 ? -38.459 9.141 21.213 1.00 88.12 577 LYS A O 1
ATOM 4660 N N . VAL A 1 578 ? -38.391 8.727 23.424 1.00 89.81 578 VAL A N 1
ATOM 4661 C CA . VAL A 1 578 ? -39.715 9.286 23.740 1.00 89.81 578 VAL A CA 1
ATOM 4662 C C . VAL A 1 578 ? -39.531 10.608 24.469 1.00 89.81 578 VAL A C 1
ATOM 4664 O O . VAL A 1 578 ? -38.925 10.654 25.534 1.00 89.81 578 VAL A O 1
ATOM 4667 N N . ASP A 1 579 ? -40.076 11.680 23.903 1.00 90.50 579 ASP A N 1
ATOM 4668 C CA . ASP A 1 579 ? -40.114 12.982 24.558 1.00 90.50 579 ASP A CA 1
ATOM 4669 C C . ASP A 1 579 ? -41.213 12.995 25.632 1.00 90.50 579 ASP A C 1
ATOM 4671 O O . ASP A 1 579 ? -42.412 12.983 25.342 1.00 90.50 579 ASP A O 1
ATOM 4675 N N . LEU A 1 580 ? -40.787 13.005 26.895 1.00 91.38 580 LEU A N 1
ATOM 4676 C CA . LEU A 1 580 ? -41.685 12.975 28.048 1.00 91.38 580 LEU A CA 1
ATOM 4677 C C . LEU A 1 580 ? -42.516 14.257 28.192 1.00 91.38 580 LEU A C 1
ATOM 4679 O O . LEU A 1 580 ? -43.559 14.217 28.839 1.00 91.38 580 LEU A O 1
ATOM 4683 N N . SER A 1 581 ? -42.101 15.374 27.581 1.00 92.44 581 SER A N 1
ATOM 4684 C CA . SER A 1 581 ? -42.863 16.630 27.620 1.00 92.44 581 SER A CA 1
ATOM 4685 C C . SER A 1 581 ? -44.110 16.589 26.732 1.00 92.44 581 SER A C 1
ATOM 4687 O O . SER A 1 581 ? -45.106 17.256 27.015 1.00 92.44 581 SER A O 1
ATOM 4689 N N . THR A 1 582 ? -44.078 15.767 25.679 1.00 89.44 582 THR A N 1
ATOM 4690 C CA . THR A 1 582 ? -45.182 15.592 24.725 1.00 89.44 582 THR A CA 1
ATOM 4691 C C . THR A 1 582 ? -45.936 14.276 24.920 1.00 89.44 582 THR A C 1
ATOM 4693 O O . THR A 1 582 ? -47.070 14.131 24.447 1.00 89.44 582 THR A O 1
ATOM 4696 N N . PHE A 1 583 ? -45.353 13.314 25.638 1.00 91.38 583 PHE A N 1
ATOM 4697 C CA . PHE A 1 583 ? -46.000 12.049 25.958 1.00 91.38 583 PHE A CA 1
ATOM 4698 C C . PHE A 1 583 ? -47.158 12.231 26.948 1.00 91.38 583 PHE A C 1
ATOM 4700 O O . PHE A 1 583 ? -47.019 12.830 28.011 1.00 91.38 583 PHE A O 1
ATOM 4707 N N . THR A 1 584 ? -48.318 11.653 26.628 1.00 87.81 584 THR A N 1
ATOM 4708 C CA . THR A 1 584 ? -49.467 11.649 27.536 1.00 87.81 584 THR A CA 1
ATOM 4709 C C . THR A 1 584 ? -50.302 10.380 27.415 1.00 87.81 584 THR A C 1
ATOM 4711 O O . THR A 1 584 ? -50.548 9.854 26.326 1.00 87.81 584 THR A O 1
ATOM 4714 N N . LEU A 1 585 ? -50.794 9.906 28.561 1.00 88.31 585 LEU A N 1
ATOM 4715 C CA . LEU A 1 585 ? -51.789 8.839 28.637 1.00 88.31 585 LEU A CA 1
ATOM 4716 C C . LEU A 1 585 ? -53.210 9.357 28.414 1.00 88.31 585 LEU A C 1
ATOM 4718 O O . LEU A 1 585 ? -54.115 8.548 28.203 1.00 88.31 585 LEU A O 1
ATOM 4722 N N . THR A 1 586 ? -53.444 10.670 28.459 1.00 85.69 586 THR A N 1
ATOM 4723 C CA . THR A 1 586 ? -54.766 11.286 28.270 1.00 85.69 586 THR A CA 1
ATOM 4724 C C . THR A 1 586 ? -55.053 11.564 26.786 1.00 85.69 586 THR A C 1
ATOM 4726 O O . THR A 1 586 ? -54.204 11.398 25.914 1.00 85.69 586 THR A O 1
ATOM 4729 N N . GLY A 1 587 ? -56.305 11.888 26.451 1.00 86.69 587 GLY A N 1
ATOM 4730 C CA . GLY A 1 587 ? -56.704 12.158 25.064 1.00 86.69 587 GLY A CA 1
ATOM 4731 C C . GLY A 1 587 ? -56.750 10.925 24.145 1.00 86.69 587 GLY A C 1
ATOM 4732 O O . GLY A 1 587 ? -56.777 9.774 24.598 1.00 86.69 587 GLY A O 1
ATOM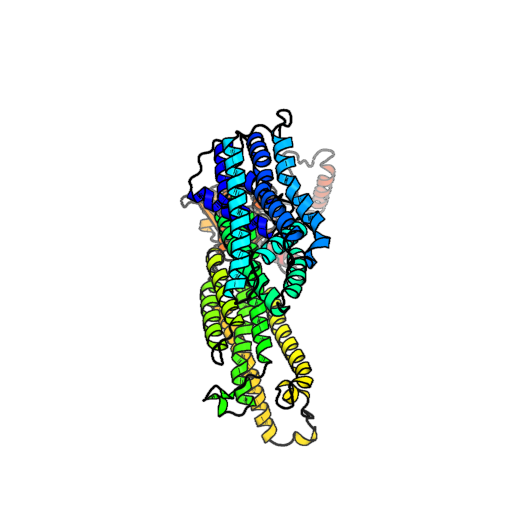 4733 N N . LYS A 1 588 ? -56.834 11.182 22.830 1.00 85.44 588 LYS A N 1
ATOM 4734 C CA . LYS A 1 588 ? -57.011 10.155 21.783 1.00 85.44 588 LYS A CA 1
ATOM 4735 C C . LYS A 1 588 ? -55.717 9.387 21.489 1.00 85.44 588 LYS A C 1
ATOM 4737 O O . LYS A 1 588 ? -55.780 8.173 21.315 1.00 85.44 588 LYS A O 1
ATOM 4742 N N . SER A 1 589 ? -54.570 10.069 21.474 1.00 81.56 589 SER A N 1
ATOM 4743 C CA . SER A 1 589 ? -53.241 9.477 21.244 1.00 81.56 589 SER A CA 1
ATOM 4744 C C . SER A 1 589 ? -52.833 8.511 22.365 1.00 81.56 589 SER A C 1
ATOM 4746 O O . SER A 1 589 ? -52.358 7.414 22.081 1.00 81.56 589 SER A O 1
ATOM 4748 N N . GLY A 1 590 ? -53.117 8.851 23.628 1.00 85.62 590 GLY A N 1
ATOM 4749 C CA . GLY A 1 590 ? -52.799 8.020 24.796 1.00 85.62 590 GLY A CA 1
ATOM 4750 C C . GLY A 1 590 ? -53.707 6.800 25.011 1.00 85.62 590 GLY A C 1
ATOM 4751 O O . GLY A 1 590 ? -53.408 5.950 25.850 1.00 85.62 590 GLY A O 1
ATOM 4752 N N . ARG A 1 591 ? -54.816 6.666 24.259 1.00 90.06 591 ARG A N 1
ATOM 4753 C CA . ARG A 1 591 ? -55.836 5.617 24.479 1.00 90.06 591 ARG A CA 1
ATOM 4754 C C . ARG A 1 591 ? -55.253 4.200 24.449 1.00 90.06 591 ARG A C 1
ATOM 4756 O O . ARG A 1 591 ? -55.651 3.375 25.268 1.00 90.06 591 ARG A O 1
ATOM 4763 N N . LYS A 1 592 ? -54.324 3.918 23.526 1.00 91.69 592 LYS A N 1
ATOM 4764 C CA . LYS A 1 592 ? -53.687 2.595 23.391 1.00 91.69 592 LYS A CA 1
ATOM 4765 C C . LYS A 1 592 ? -52.841 2.248 24.621 1.00 91.69 592 LYS A C 1
ATOM 4767 O O . LYS A 1 592 ? -52.946 1.135 25.124 1.00 91.69 592 LYS A O 1
ATOM 4772 N N . PHE A 1 593 ? -52.052 3.201 25.116 1.00 91.75 593 PHE A N 1
ATOM 4773 C CA . PHE A 1 593 ? -51.191 3.006 26.285 1.00 91.75 593 PHE A CA 1
ATOM 4774 C C . PHE A 1 593 ? -52.011 2.885 27.570 1.00 91.75 593 PHE A C 1
ATOM 4776 O O . PHE A 1 593 ? -51.814 1.941 28.327 1.00 91.75 593 PHE A O 1
ATOM 4783 N N . ARG A 1 594 ? -53.017 3.749 27.762 1.00 92.69 594 ARG A N 1
ATOM 4784 C CA . ARG A 1 594 ? -53.920 3.682 28.924 1.00 92.69 594 ARG A CA 1
ATOM 4785 C C . ARG A 1 594 ? -54.663 2.349 29.007 1.00 92.69 594 ARG A C 1
ATOM 4787 O O . ARG A 1 594 ? -54.766 1.767 30.075 1.00 92.69 594 ARG A O 1
ATOM 4794 N N . ALA A 1 595 ? -55.151 1.834 27.876 1.00 92.12 595 ALA A N 1
ATOM 4795 C CA . ALA A 1 595 ? -55.806 0.528 27.845 1.00 92.12 595 ALA A CA 1
ATOM 4796 C C . ALA A 1 595 ? -54.856 -0.619 28.243 1.00 92.12 595 ALA A C 1
ATOM 4798 O O . ALA A 1 595 ? -55.295 -1.569 28.889 1.00 92.12 595 ALA A O 1
ATOM 4799 N N . ALA A 1 596 ? -53.571 -0.534 27.876 1.00 92.12 596 ALA A N 1
ATOM 4800 C CA . ALA A 1 596 ? -52.562 -1.509 28.284 1.00 92.12 596 ALA A CA 1
ATOM 4801 C C . ALA A 1 596 ? -52.271 -1.431 29.791 1.00 92.12 596 ALA A C 1
ATOM 4803 O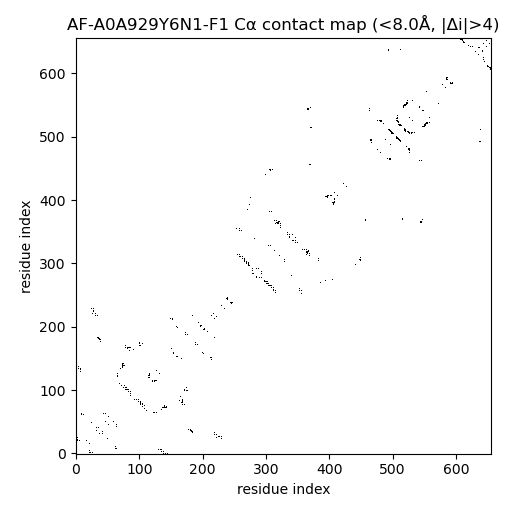 O . ALA A 1 596 ? -52.288 -2.470 30.447 1.00 92.12 596 ALA A O 1
ATOM 4804 N N . VAL A 1 597 ? -52.096 -0.220 30.334 1.00 91.19 597 VAL A N 1
ATOM 4805 C CA . VAL A 1 597 ? -51.883 0.013 31.775 1.00 91.19 597 VAL A CA 1
ATOM 4806 C C . VAL A 1 597 ? -53.062 -0.526 32.589 1.00 91.19 597 VAL A C 1
ATOM 4808 O O . VAL A 1 597 ? -52.874 -1.431 33.398 1.00 91.19 597 VAL A O 1
ATOM 4811 N N . ASN A 1 598 ? -54.295 -0.107 32.276 1.00 91.62 598 ASN A N 1
ATOM 4812 C CA . ASN A 1 598 ? -55.493 -0.558 32.994 1.00 91.62 598 ASN A CA 1
ATOM 4813 C C . ASN A 1 598 ? -55.661 -2.087 32.959 1.00 91.62 598 ASN A C 1
ATOM 4815 O O . ASN A 1 598 ? -56.173 -2.685 33.899 1.00 91.62 598 ASN A O 1
ATOM 4819 N N . LYS A 1 599 ? -55.259 -2.751 31.865 1.00 93.31 599 LYS A N 1
ATOM 4820 C CA . LYS A 1 599 ? -55.337 -4.216 31.758 1.00 93.31 599 LYS A CA 1
ATOM 4821 C C . LYS A 1 599 ? -54.393 -4.914 32.740 1.00 93.31 599 LYS A C 1
ATOM 4823 O O . LYS A 1 599 ? -54.738 -5.990 33.226 1.00 93.31 599 LYS A O 1
ATOM 4828 N N . VAL A 1 600 ? -53.211 -4.349 32.970 1.00 92.44 600 VAL A N 1
ATOM 4829 C CA . VAL A 1 600 ? -52.210 -4.882 33.904 1.00 92.44 600 VAL A CA 1
ATOM 4830 C C . VAL A 1 600 ? -52.635 -4.590 35.344 1.00 92.44 600 VAL A C 1
ATOM 4832 O O . VAL A 1 600 ? -52.664 -5.511 36.156 1.00 92.44 600 VAL A O 1
ATOM 4835 N N . GLU A 1 601 ? -53.105 -3.374 35.628 1.00 92.69 601 GLU A N 1
ATOM 4836 C CA . GLU A 1 601 ? -53.633 -2.996 36.949 1.00 92.69 601 GLU A CA 1
ATOM 4837 C C . GLU A 1 601 ? -54.857 -3.833 37.350 1.00 92.69 601 GLU A C 1
ATOM 4839 O O . GLU A 1 601 ? -54.925 -4.343 38.464 1.00 92.69 601 GLU A O 1
ATOM 4844 N N . ASN A 1 602 ? -55.788 -4.091 36.422 1.00 94.50 602 ASN A N 1
ATOM 4845 C CA . ASN A 1 602 ? -56.955 -4.949 36.676 1.00 94.50 602 ASN A CA 1
ATOM 4846 C C . ASN A 1 602 ? -56.586 -6.407 37.009 1.00 94.50 602 ASN A C 1
ATOM 4848 O O . ASN A 1 602 ? -57.431 -7.150 37.505 1.00 94.50 602 ASN A O 1
ATOM 4852 N N . LYS A 1 603 ? -55.354 -6.840 36.712 1.00 95.81 603 LYS A N 1
ATOM 4853 C CA . LYS A 1 603 ? -54.828 -8.156 37.106 1.00 95.81 603 LYS A CA 1
ATOM 4854 C C . LYS A 1 603 ? -54.129 -8.142 38.474 1.00 95.81 603 LYS A C 1
ATOM 4856 O O . LYS A 1 603 ? -53.652 -9.190 38.891 1.00 95.81 603 LYS A O 1
ATOM 4861 N N . GLY A 1 604 ? -54.086 -6.997 39.157 1.00 94.44 604 GLY A N 1
ATOM 4862 C CA . GLY A 1 604 ? -53.516 -6.848 40.498 1.00 94.44 604 GLY A CA 1
ATOM 4863 C C . GLY A 1 604 ? -52.017 -6.539 40.543 1.00 94.44 604 GLY A C 1
ATOM 4864 O O . GLY A 1 604 ? -51.440 -6.604 41.621 1.00 94.44 604 GLY A O 1
ATOM 4865 N N . PHE A 1 605 ? -51.384 -6.216 39.412 1.00 94.94 605 PHE A N 1
ATOM 4866 C CA . PHE A 1 605 ? -49.973 -5.805 39.379 1.00 94.94 605 PHE A CA 1
ATOM 4867 C C . PHE A 1 605 ? -49.807 -4.350 39.828 1.00 94.94 605 PHE A C 1
ATOM 4869 O O . PHE A 1 605 ? -50.685 -3.518 39.578 1.00 94.94 605 PHE A O 1
ATOM 4876 N N . SER A 1 606 ? -48.665 -4.030 40.438 1.00 93.81 606 SER A N 1
ATOM 4877 C CA . SER A 1 606 ? -48.370 -2.690 40.956 1.00 93.81 606 SER A CA 1
ATOM 4878 C C . SER A 1 606 ? -46.930 -2.298 40.660 1.00 93.81 606 SER A C 1
ATOM 4880 O O . SER A 1 606 ? -46.009 -3.039 40.981 1.00 93.81 606 SER A O 1
ATOM 4882 N N . PHE A 1 607 ? -46.727 -1.101 40.118 1.00 93.94 607 PHE A N 1
ATOM 4883 C CA . PHE A 1 607 ? -45.394 -0.599 39.803 1.00 93.94 607 PHE A CA 1
ATOM 4884 C C . PHE A 1 607 ? -44.779 0.153 40.986 1.00 93.94 607 PHE A C 1
ATOM 4886 O O . PHE A 1 607 ? -45.408 1.053 41.547 1.00 93.94 607 PHE A O 1
ATOM 4893 N N . THR A 1 608 ? -43.532 -0.163 41.328 1.00 95.00 608 THR A N 1
ATOM 4894 C CA . THR A 1 608 ? -42.750 0.581 42.327 1.00 95.00 608 THR A CA 1
ATOM 4895 C C . THR A 1 608 ? -41.305 0.732 41.867 1.00 95.00 608 THR A C 1
ATOM 4897 O O . THR A 1 608 ? -40.755 -0.170 41.246 1.00 95.00 608 THR A O 1
ATOM 4900 N N . VAL A 1 609 ? -40.674 1.865 42.173 1.00 96.62 609 VAL A N 1
ATOM 4901 C CA . VAL A 1 609 ? -39.228 2.049 41.983 1.00 96.62 609 VAL A CA 1
ATOM 4902 C C . VAL A 1 609 ? -38.582 1.964 43.354 1.00 96.62 609 VAL A C 1
ATOM 4904 O O . VAL A 1 609 ? -38.934 2.735 44.248 1.00 96.62 609 VAL A O 1
ATOM 4907 N N . LYS A 1 610 ? -37.688 0.994 43.541 1.00 95.19 610 LYS A N 1
ATOM 4908 C CA . LYS A 1 610 ? -36.903 0.864 44.766 1.00 95.19 610 LYS A CA 1
ATOM 4909 C C . LYS A 1 610 ? -35.551 1.530 44.579 1.00 95.19 610 LYS A C 1
ATOM 4911 O O . LYS A 1 610 ? -34.844 1.244 43.618 1.00 95.19 610 LYS A O 1
ATOM 4916 N N . GLU A 1 611 ? -35.203 2.379 45.531 1.00 95.62 611 GLU A N 1
ATOM 4917 C CA . GLU A 1 611 ? -33.918 3.067 45.589 1.00 95.62 611 GLU A CA 1
ATOM 4918 C C . GLU A 1 611 ? -32.873 2.207 46.321 1.00 95.62 611 GLU A C 1
ATOM 4920 O O . GLU A 1 611 ? -33.238 1.489 47.261 1.00 95.62 611 GLU A O 1
ATOM 4925 N N . PRO A 1 612 ? -31.586 2.268 45.933 1.00 93.19 612 PRO A N 1
ATOM 4926 C CA . PRO A 1 612 ? -30.509 1.656 46.703 1.00 93.19 612 PRO A CA 1
ATOM 4927 C C . PRO A 1 612 ? -30.328 2.360 48.069 1.00 93.19 612 PRO A C 1
ATOM 4929 O O . PRO A 1 612 ? -30.669 3.537 48.209 1.00 93.19 612 PRO A O 1
ATOM 4932 N N . PRO A 1 613 ? -29.756 1.689 49.091 1.00 94.75 613 PRO A N 1
ATOM 4933 C CA . PRO A 1 613 ? -29.192 0.339 49.066 1.00 94.75 613 PRO A CA 1
ATOM 4934 C C . PRO A 1 613 ? -30.252 -0.769 49.169 1.00 94.75 613 PRO A C 1
ATOM 4936 O O . PRO A 1 613 ? -31.259 -0.642 49.863 1.00 94.75 613 PRO A O 1
ATOM 4939 N N . PHE A 1 614 ? -29.977 -1.900 48.520 1.00 95.00 614 PHE A N 1
ATOM 4940 C CA . PHE A 1 614 ? -30.843 -3.079 48.530 1.00 95.00 614 PHE A CA 1
ATOM 4941 C C . PHE A 1 614 ? -30.425 -4.096 49.596 1.00 95.00 614 PHE A C 1
ATOM 4943 O O . PHE A 1 614 ? -29.234 -4.313 49.819 1.00 95.00 614 PHE A O 1
ATOM 4950 N N . SER A 1 615 ? -31.402 -4.747 50.235 1.00 94.75 615 SER A N 1
ATOM 4951 C CA . SER A 1 615 ? -31.143 -5.870 51.141 1.00 94.75 615 SER A CA 1
ATOM 4952 C C . SER A 1 615 ? -30.754 -7.129 50.366 1.00 94.75 615 SER A C 1
ATOM 4954 O O . SER A 1 615 ? -31.204 -7.330 49.238 1.00 94.75 615 SER A O 1
ATOM 4956 N N . ASP A 1 616 ? -29.976 -8.017 50.989 1.00 94.88 616 ASP A N 1
ATOM 4957 C CA . ASP A 1 616 ? -29.579 -9.279 50.350 1.00 94.88 616 ASP A CA 1
ATOM 4958 C C . ASP A 1 616 ? -30.789 -10.150 49.996 1.00 94.88 616 ASP A C 1
ATOM 4960 O O . ASP A 1 616 ? -30.844 -10.672 48.893 1.00 94.88 616 ASP A O 1
ATOM 4964 N N . ALA A 1 617 ? -31.818 -10.184 50.850 1.00 95.69 617 ALA A N 1
ATOM 4965 C CA . ALA A 1 617 ? -33.063 -10.898 50.555 1.00 95.69 617 ALA A CA 1
ATOM 4966 C C . ALA A 1 617 ? -33.757 -10.387 49.277 1.00 95.69 617 ALA A C 1
ATOM 4968 O O . ALA A 1 617 ? -34.276 -11.176 48.497 1.00 95.69 617 ALA A O 1
ATOM 4969 N N . PHE A 1 618 ? -33.743 -9.071 49.028 1.00 95.56 618 PHE A N 1
ATOM 4970 C CA . PHE A 1 618 ? -34.299 -8.522 47.789 1.00 95.56 618 PHE A CA 1
ATOM 4971 C C . PHE A 1 618 ? -33.440 -8.888 46.572 1.00 95.56 618 PHE A C 1
ATOM 4973 O O . PHE A 1 618 ? -33.978 -9.163 45.505 1.00 95.56 618 PHE A O 1
ATOM 4980 N N . MET A 1 619 ? -32.114 -8.923 46.726 1.00 96.38 619 MET A N 1
ATOM 4981 C CA . MET A 1 619 ? -31.215 -9.373 45.661 1.00 96.38 619 MET A CA 1
ATOM 4982 C C . MET A 1 619 ? -31.399 -10.862 45.345 1.00 96.38 619 MET A C 1
ATOM 4984 O O . MET A 1 619 ? -31.376 -11.224 44.172 1.00 96.38 619 MET A O 1
ATOM 4988 N N . ASP A 1 620 ? -31.632 -11.699 46.357 1.00 96.69 620 ASP A N 1
ATOM 4989 C CA . ASP A 1 620 ? -31.928 -13.126 46.188 1.00 96.69 620 ASP A CA 1
ATOM 4990 C C . ASP A 1 620 ? -33.234 -13.332 45.396 1.00 96.69 620 ASP A C 1
ATOM 4992 O O . ASP A 1 620 ? -33.284 -14.154 44.477 1.00 96.69 620 ASP A O 1
ATOM 4996 N N . ASP A 1 621 ? -34.272 -12.535 45.685 1.00 95.81 621 ASP A N 1
ATOM 4997 C CA . ASP A 1 621 ? -35.529 -12.551 44.925 1.00 95.81 621 ASP A CA 1
ATOM 4998 C C . ASP A 1 621 ? -35.301 -12.179 43.448 1.00 95.81 621 ASP A C 1
ATOM 5000 O O . ASP A 1 621 ? -35.814 -12.849 42.544 1.00 95.81 621 ASP A O 1
ATOM 5004 N N . LEU A 1 622 ? -34.510 -11.132 43.183 1.00 95.81 622 LEU A N 1
ATOM 5005 C CA . LEU A 1 622 ? -34.174 -10.724 41.816 1.00 95.81 622 LEU A CA 1
ATOM 5006 C C . LEU A 1 622 ? -33.357 -11.796 41.083 1.00 95.81 622 LEU A C 1
ATOM 5008 O O . LEU A 1 622 ? -33.587 -12.025 39.894 1.00 95.81 622 LEU A O 1
ATOM 5012 N N . GLU A 1 623 ? -32.442 -12.476 41.772 1.00 95.75 623 GLU A N 1
ATOM 5013 C CA . GLU A 1 623 ? -31.636 -13.555 41.195 1.00 95.75 623 GLU A CA 1
ATOM 5014 C C . GLU A 1 623 ? -32.504 -14.759 40.822 1.00 95.75 623 GLU A C 1
ATOM 5016 O O . GLU A 1 623 ? -32.350 -15.327 39.737 1.00 95.75 623 GLU A O 1
ATOM 5021 N N . HIS A 1 624 ? -33.478 -15.110 41.668 1.00 96.38 624 HIS A N 1
ATOM 5022 C CA . HIS A 1 624 ? -34.451 -16.155 41.362 1.00 96.38 624 HIS A CA 1
ATOM 5023 C C . HIS A 1 624 ? -35.307 -15.791 40.137 1.00 96.38 624 HIS A C 1
ATOM 5025 O O . HIS A 1 624 ? -35.527 -16.630 39.257 1.00 96.38 624 HIS A O 1
ATOM 5031 N N . ILE A 1 625 ? -35.763 -14.536 40.038 1.00 95.81 625 ILE A N 1
ATOM 5032 C CA . ILE A 1 625 ? -36.503 -14.041 38.864 1.00 95.81 625 ILE A CA 1
ATOM 5033 C C . ILE A 1 625 ? -35.624 -14.092 37.610 1.00 95.81 625 ILE A C 1
ATOM 5035 O O . ILE A 1 625 ? -36.079 -14.584 36.576 1.00 95.81 625 ILE A O 1
ATOM 5039 N N . SER A 1 626 ? -34.376 -13.624 37.702 1.00 95.19 626 SER A N 1
ATOM 5040 C CA . SER A 1 626 ? -33.416 -13.644 36.594 1.00 95.19 626 SER A CA 1
ATOM 5041 C C . SER A 1 626 ? -33.161 -15.072 36.115 1.00 95.19 626 SER A C 1
ATOM 5043 O O . SER A 1 626 ? -33.314 -15.360 34.930 1.00 95.19 626 SER A O 1
ATOM 5045 N N . SER A 1 627 ? -32.897 -15.996 37.041 1.00 95.19 627 SER A N 1
ATOM 5046 C CA . SER A 1 627 ? -32.652 -17.415 36.754 1.00 95.19 627 SER A CA 1
ATOM 5047 C C . SER A 1 627 ? -33.861 -18.085 36.096 1.00 95.19 627 SER A C 1
ATOM 5049 O O . SER A 1 627 ? -33.722 -18.792 35.098 1.00 95.19 627 SER A O 1
ATOM 5051 N N . SER A 1 628 ? -35.064 -17.814 36.612 1.00 96.44 628 SER A N 1
ATOM 5052 C CA . SER A 1 628 ? -36.323 -18.299 36.034 1.00 96.44 628 SER A CA 1
ATOM 5053 C C . SER A 1 628 ? -36.560 -17.744 34.626 1.00 96.44 628 SER A C 1
ATOM 5055 O O . SER A 1 628 ? -37.001 -18.465 33.729 1.00 96.44 628 SER A O 1
ATOM 5057 N N . TRP A 1 629 ? -36.223 -16.470 34.399 1.00 95.12 629 TRP A N 1
ATOM 5058 C CA . TRP A 1 629 ? -36.315 -15.854 33.081 1.00 95.12 629 TRP A CA 1
ATOM 5059 C C . TRP A 1 629 ? -35.281 -16.431 32.111 1.00 95.12 629 TRP A C 1
ATOM 5061 O O . TRP A 1 629 ? -35.634 -16.735 30.971 1.00 95.12 629 TRP A O 1
ATOM 5071 N N . LEU A 1 630 ? -34.025 -16.599 32.527 1.00 95.12 630 LEU A N 1
ATOM 5072 C CA . LEU A 1 630 ? -32.951 -17.154 31.700 1.00 95.12 630 LEU A CA 1
ATOM 5073 C C . LEU A 1 630 ? -33.279 -18.575 31.233 1.00 95.12 630 LEU A C 1
ATOM 5075 O O . LEU A 1 630 ? -33.194 -18.844 30.026 1.00 95.12 630 LEU A O 1
ATOM 5079 N N . GLY A 1 631 ? -33.727 -19.440 32.148 1.00 94.00 631 GLY A N 1
ATOM 5080 C CA . GLY A 1 631 ? -33.949 -20.858 31.869 1.00 94.00 631 GLY A CA 1
ATOM 5081 C C . GLY A 1 631 ? -32.657 -21.515 31.373 1.00 94.00 631 GLY A C 1
ATOM 5082 O O . GLY A 1 631 ? -31.611 -21.364 31.990 1.00 94.00 631 GLY A O 1
ATOM 5083 N N . ASP A 1 632 ? -32.710 -22.179 30.215 1.00 93.94 632 ASP A N 1
ATOM 5084 C CA . ASP A 1 632 ? -31.542 -22.845 29.609 1.00 93.94 632 ASP A CA 1
ATOM 5085 C C . ASP A 1 632 ? -30.646 -21.909 28.768 1.00 93.94 632 ASP A C 1
ATOM 5087 O O . ASP A 1 632 ? -29.683 -22.349 28.131 1.00 93.94 632 ASP A O 1
ATOM 5091 N N . ARG A 1 633 ? -30.977 -20.613 28.682 1.00 93.94 633 ARG A N 1
ATOM 5092 C CA . ARG A 1 633 ? -30.217 -19.643 27.877 1.00 93.94 633 ARG A CA 1
ATOM 5093 C C . ARG A 1 633 ? -28.965 -19.189 28.629 1.00 93.94 633 ARG A C 1
ATOM 5095 O O . ARG A 1 633 ? -28.925 -19.193 29.849 1.00 93.94 633 ARG A O 1
ATOM 5102 N N . GLN A 1 634 ? -27.951 -18.763 27.882 1.00 91.19 634 GLN A N 1
ATOM 5103 C CA . GLN A 1 634 ? -26.753 -18.135 28.444 1.00 91.19 634 GLN A CA 1
ATOM 5104 C C . GLN A 1 634 ? -26.956 -16.622 28.564 1.00 91.19 634 GLN A C 1
ATOM 5106 O O . GLN A 1 634 ? -27.624 -16.016 27.715 1.00 91.19 634 GLN A O 1
ATOM 5111 N N . GLU A 1 635 ? -26.359 -16.017 29.589 1.00 92.81 635 GLU A N 1
ATOM 5112 C CA . GLU A 1 635 ? -26.295 -14.562 29.703 1.00 92.81 635 GLU A CA 1
ATOM 5113 C C . GLU A 1 635 ? -25.493 -13.951 28.547 1.00 92.81 635 GLU A C 1
ATOM 5115 O O . GLU A 1 635 ? -24.616 -14.577 27.946 1.00 92.81 635 GLU A O 1
ATOM 5120 N N . LYS A 1 636 ? -25.837 -12.710 28.208 1.00 92.62 636 LYS A N 1
ATOM 5121 C CA . LYS A 1 636 ? -25.119 -11.893 27.228 1.00 92.62 636 LYS A CA 1
ATOM 5122 C C . LYS A 1 636 ? -24.485 -10.718 27.960 1.00 92.62 636 LYS A C 1
ATOM 5124 O O . LYS A 1 636 ? -25.038 -10.264 28.949 1.00 92.62 636 LYS A O 1
ATOM 5129 N N . GLY A 1 637 ? -23.379 -10.206 27.435 1.00 92.75 637 GLY A N 1
ATOM 5130 C CA . GLY A 1 637 ? -22.709 -9.021 27.968 1.00 92.75 637 GLY A CA 1
ATOM 5131 C C . GLY A 1 637 ? -22.373 -8.019 26.873 1.00 92.75 637 GLY A C 1
ATOM 5132 O O . GLY A 1 637 ? -23.037 -7.972 25.831 1.00 92.75 637 GLY A O 1
ATOM 5133 N N . PHE A 1 638 ? -21.304 -7.259 27.092 1.00 93.06 638 PHE A N 1
ATOM 5134 C CA . PHE A 1 638 ? -20.786 -6.213 26.221 1.00 93.06 638 PHE A CA 1
ATOM 5135 C C . PHE A 1 638 ? -21.750 -5.033 26.052 1.00 93.06 638 PHE A C 1
ATOM 5137 O O . PHE A 1 638 ? -21.594 -4.029 26.750 1.00 93.06 638 PHE A O 1
ATOM 5144 N N . SER A 1 639 ? -22.742 -5.164 25.164 1.00 90.88 639 SER A N 1
ATOM 5145 C CA . SER A 1 639 ? -23.754 -4.135 24.889 1.00 90.88 639 SER A CA 1
ATOM 5146 C C . SER A 1 639 ? -25.038 -4.287 25.702 1.00 90.88 639 SER A C 1
ATOM 5148 O O . SER A 1 639 ? -25.924 -3.440 25.633 1.00 90.88 639 SER A O 1
ATOM 5150 N N . LEU A 1 640 ? -25.146 -5.369 26.471 1.00 91.38 640 LEU A N 1
ATOM 5151 C CA . LEU A 1 640 ? -26.270 -5.650 27.353 1.00 91.38 640 LEU A CA 1
ATOM 5152 C C . LEU A 1 640 ? -25.783 -5.815 28.791 1.00 91.38 640 LEU A C 1
ATOM 5154 O O . LEU A 1 640 ? -24.683 -6.313 29.025 1.00 91.38 640 LEU A O 1
ATOM 5158 N N . GLY A 1 641 ? -26.636 -5.430 29.740 1.00 91.50 641 GLY A N 1
ATOM 5159 C CA . GLY A 1 641 ? -26.453 -5.790 31.140 1.00 91.50 641 GLY A CA 1
ATOM 5160 C C . GLY A 1 641 ? -26.785 -7.257 31.402 1.00 91.50 641 GLY A C 1
ATOM 5161 O O . GLY A 1 641 ? -27.629 -7.845 30.721 1.00 91.50 641 GLY A O 1
ATOM 5162 N N . PHE A 1 642 ? -26.135 -7.817 32.415 1.00 94.00 642 PHE A N 1
ATOM 5163 C CA . PHE A 1 642 ? -26.390 -9.150 32.954 1.00 94.00 642 PHE A CA 1
ATOM 5164 C C . PHE A 1 642 ? -26.573 -9.081 34.473 1.00 94.00 642 PHE A C 1
ATOM 5166 O O . PHE A 1 642 ? -26.413 -8.005 35.062 1.00 94.00 642 PHE A O 1
ATOM 5173 N N . PHE A 1 643 ? -26.985 -10.185 35.106 1.00 94.88 643 PHE A N 1
ATOM 5174 C CA . PHE A 1 643 ? -27.259 -10.171 36.538 1.00 94.88 643 PHE A CA 1
ATOM 5175 C C . PHE A 1 643 ? -25.955 -10.099 37.339 1.00 94.88 643 PHE A C 1
ATOM 5177 O O . PHE A 1 643 ? -25.345 -11.109 37.675 1.00 94.88 643 PHE A O 1
ATOM 5184 N N . ASP A 1 644 ? -25.548 -8.879 37.675 1.00 94.88 644 ASP A N 1
ATOM 5185 C CA . ASP A 1 644 ? -24.432 -8.610 38.572 1.00 94.88 644 ASP A CA 1
ATOM 5186 C C . ASP A 1 644 ? -24.929 -7.830 39.793 1.00 94.88 644 ASP A C 1
ATOM 5188 O O . ASP A 1 644 ? -25.551 -6.768 39.674 1.00 94.88 644 ASP A O 1
ATOM 5192 N N . ARG A 1 645 ? -24.699 -8.384 40.990 1.00 94.69 645 ARG A N 1
ATOM 5193 C CA . ARG A 1 645 ? -25.237 -7.807 42.229 1.00 94.69 645 ARG A CA 1
ATOM 5194 C C . ARG A 1 645 ? -24.660 -6.422 42.505 1.00 94.69 645 ARG A C 1
ATOM 5196 O O . ARG A 1 645 ? -25.384 -5.568 43.016 1.00 94.69 645 ARG A O 1
ATOM 5203 N N . ASP A 1 646 ? -23.389 -6.196 42.189 1.00 92.88 646 ASP A N 1
ATOM 5204 C CA . ASP A 1 646 ? -22.721 -4.931 42.479 1.00 92.88 646 ASP A CA 1
ATOM 5205 C C . ASP A 1 646 ? -23.157 -3.839 41.505 1.00 92.88 646 ASP A C 1
ATOM 5207 O O . ASP A 1 646 ? -23.436 -2.726 41.946 1.00 92.88 646 ASP A O 1
ATOM 5211 N N . TYR A 1 647 ? -23.325 -4.171 40.225 1.00 93.75 647 TYR A N 1
ATOM 5212 C CA . TYR A 1 647 ? -23.899 -3.302 39.203 1.00 93.75 647 TYR A CA 1
ATOM 5213 C C . TYR A 1 647 ? -25.341 -2.906 39.529 1.00 93.75 647 TYR A C 1
ATOM 5215 O O . TYR A 1 647 ? -25.672 -1.719 39.548 1.00 93.75 647 TYR A O 1
ATOM 5223 N N . LEU A 1 648 ? -26.199 -3.882 39.846 1.00 94.00 648 LEU A N 1
ATOM 5224 C CA . LEU A 1 648 ? -27.612 -3.630 40.142 1.00 94.00 648 LEU A CA 1
ATOM 5225 C C . LEU A 1 648 ? -27.799 -2.741 41.376 1.00 94.00 648 LEU A C 1
ATOM 5227 O O . LEU A 1 648 ? -28.730 -1.942 41.411 1.00 94.00 648 LEU A O 1
ATOM 5231 N N . ARG A 1 649 ? -26.897 -2.818 42.362 1.00 93.94 649 ARG A N 1
ATOM 5232 C CA . ARG A 1 649 ? -26.908 -1.956 43.557 1.00 93.94 649 ARG A CA 1
ATOM 5233 C C . ARG A 1 649 ? -26.602 -0.480 43.276 1.00 93.94 649 ARG A C 1
ATOM 5235 O O . ARG A 1 649 ? -26.810 0.336 44.172 1.00 93.94 649 ARG A O 1
ATOM 5242 N N . LEU A 1 650 ? -26.115 -0.120 42.086 1.00 90.31 650 LEU A N 1
ATOM 5243 C CA . LEU A 1 650 ? -25.738 1.261 41.756 1.00 90.31 650 LEU A CA 1
ATOM 5244 C C . LEU A 1 650 ? -26.926 2.150 41.375 1.00 90.31 650 LEU A C 1
ATOM 5246 O O . LEU A 1 650 ? -26.806 3.371 41.451 1.00 90.31 650 LEU A O 1
ATOM 5250 N N . SER A 1 651 ? -28.052 1.572 40.947 1.00 90.12 651 SER A N 1
ATOM 5251 C CA . SER A 1 651 ? -29.160 2.332 40.358 1.00 90.12 651 SER A CA 1
ATOM 5252 C C . SER A 1 651 ? -30.532 1.915 40.894 1.00 90.12 651 SER A C 1
ATOM 5254 O O . SER A 1 651 ? -30.693 0.776 41.333 1.00 90.12 651 SER A O 1
ATOM 5256 N N . PRO A 1 652 ? -31.545 2.797 40.820 1.00 94.56 652 PRO A N 1
ATOM 5257 C CA . PRO A 1 652 ? -32.912 2.455 41.200 1.00 94.56 652 PRO A CA 1
ATOM 5258 C C . PRO A 1 652 ? -33.466 1.314 40.335 1.00 94.56 652 PRO A C 1
ATOM 5260 O O . PRO A 1 652 ? -33.255 1.289 39.121 1.00 94.56 652 PRO A O 1
ATOM 5263 N N . ILE A 1 653 ? -34.218 0.392 40.943 1.00 94.31 653 ILE A N 1
ATOM 5264 C CA . ILE A 1 653 ? -34.799 -0.770 40.256 1.00 94.31 653 ILE A CA 1
ATOM 5265 C C . ILE A 1 653 ? -36.320 -0.641 40.201 1.00 94.31 653 ILE A C 1
ATOM 5267 O O . ILE A 1 653 ? -37.004 -0.539 41.221 1.00 94.31 653 ILE A O 1
ATOM 5271 N N . ALA A 1 654 ? -36.858 -0.692 38.986 1.00 94.88 654 ALA A N 1
ATOM 5272 C CA . ALA A 1 654 ? -38.288 -0.725 38.724 1.00 94.88 654 ALA A CA 1
ATOM 5273 C C . ALA A 1 654 ? -38.852 -2.151 38.881 1.00 94.88 654 ALA A C 1
ATOM 5275 O O . ALA A 1 654 ? -38.410 -3.077 38.204 1.00 94.88 654 ALA A O 1
ATOM 5276 N N . CYS A 1 655 ? -39.848 -2.315 39.749 1.00 91.75 655 CYS A N 1
ATOM 5277 C CA . CYS A 1 655 ? -40.525 -3.574 40.068 1.00 91.75 655 CYS A CA 1
ATOM 5278 C C . CYS A 1 655 ? -42.003 -3.512 39.637 1.00 91.75 655 CYS A C 1
ATOM 5280 O O . CYS A 1 655 ? -42.625 -2.453 39.761 1.00 91.75 655 CYS A O 1
ATOM 5282 N N . VAL A 1 656 ? -42.563 -4.633 39.159 1.00 88.00 656 VAL A N 1
ATOM 5283 C CA . VAL A 1 656 ? -43.959 -4.776 38.675 1.00 88.00 656 VAL A CA 1
ATOM 5284 C C . VAL A 1 656 ? -44.662 -5.940 39.356 1.00 88.00 656 VAL A C 1
ATOM 5286 O O . VAL A 1 656 ? -43.998 -6.991 39.498 1.00 88.00 656 VAL A O 1
#

pLDDT: mean 84.12, std 12.41, range [37.72, 96.69]

Foldseek 3Di:
DQLLLLVLLCVQLVHDDDPVLSCLLSLLLVLCCLFQQQLCPSNLVSQLVSVPDPVQSPSSQLSCLQRVLLLLLLLLVLLVVLLVLCVPPPLNVVCVVLSVLSVVSVCSNVVLVVVQPDPPPSRHYDDDPVSSVSSNVVNNVVLVVLLVVLVVLCVVVVHPDDSSQSSSQQSSLVSQLNVVSDRSSPPSSLVSQLVSVVSVVADSVRSVVSVVVSCVPVHVVSNVSSVVSCCVPVVVVVCVVVVNVVVVVVLVVLLVVLLCLLLVQLLVLLLCLQDDDPLVQDPVLVVDDSVVSSCVLSLVSLLLSLLSLVLSLLSVLLFLLSLVSLVVSLVVVCVSVPPRHHPPVSNVSSVVSNVSCVVSNVSSQAQADQCFPVNVVVSVCSSVVSNVVSLVVLCVCLVPVPCPRPSVVVPVPPPPPPPVVPPDPVVVVVVVVVVVVVCCSVVVSVVVSVVSNVVSHDPDDPQAAFDDPVLLVVLPVPDDWPDPQSLQSVVRQWGKDFDDDPNHGAWIWTFDDDSLETETEEQITGDPVCRLVSVVVSVVSSSSNSHHYDYDHYDPVVVVSCVVVVDDDDDPDDDDDDDPVPDDCDDDVNVVVVVVVVVCVVVVDDKDKAADDDDVVVLVVVVVVLCVVCPPHDDDGDSDDDSDNVSVRPGIDMDD

Radius of gyration: 39.3 Å; Cα contacts (8 Å, |Δi|>4): 696; chains: 1; bounding box: 92×98×108 Å

Nearest PDB structures (foldseek):
  4v36-assembly1_A  TM=9.331E-01  e=7.440E-12  Bacillus licheniformis
  4v36-assembly2_B  TM=9.392E-01  e=8.465E-12  Bacillus licheniformis
  7duw-assembly1_A  TM=3.805E-01  e=5.066E-18  Rhizobium tropici
  7f47-assembly1_A  TM=3.623E-01  e=2.713E-17  Rhizobium etli CFN 42
  5vrv-assembly1_B  TM=9.194E-01  e=3.275E-06  Agrobacterium fabrum str. C58

Sequence (656 aa):
PMMLYDYVLTKELQKQIRPGKLIENSWTINSLNNLIGFAGLVDVGLRYSYFSEKDREGETMKGISRVIPYFMSGLSVYSFLSLFLVIFAPGNRVLYPYLIVLLLASLILPALLFVSSRKKISFFGNLHAHRVRALICASLLDWGCVTLFFFSIGRILGYPVSILNIAPLFLISICIGMVSMIPGSLGSFDLMMISGLLHFSINQNEAASWLLLFRIFYYIIPFFIGLIFFLKSMGKQINDKFQGLPKKMAALLGQSISHFMTNFFGFFLMATSILPSEIHSLPLLGRMDPIKGQLLYQYPCFLFGSLFFLLGRMIRRKAAFAKPFSLILCLLTLFYINLDGISLFSSLYLLFLLLLLYLQRKTLCRTHFFYSPEDRLKDFGYIAGSFLLTLFLLYLSGGAGGKESLGFLLFHENFTVSAQSMQRPHYFASFLENFVHAFLYLLLPFLCYAAAVFLAGKRHLSFGEPFQKERFDDFLQGFTNPNPDASLAYLGDKLLYYYREDGIDRTAFQFALEDGRAVVMGDPIGDPDFWPFALADFLHRAEEQNLIPLFYETGVEVTLLLHNYGYEFMKFGESAKVDLSTFTLTGKSGRKFRAAVNKVENKGFSFTVKEPPFSDAFMDDLEHISSSWLGDRQEKGFSLGFFDRDYLRLSPIACV

Mean predicted aligned error: 14.32 Å